Protein AF-A0A425C3I4-F1 (afdb_monomer_lite)

pLDDT: mean 79.99, std 26.49, range [21.84, 98.81]

Secondary structure (DSSP, 8-state):
-PPP----------------------PPBPSSEE--STT--TTTGGGTSB-HHHHEETTEE--GGGTEEEETT-SSS-BTTB--EEEEEE-SS--BTT-TTEEEEEEEEEEE--TTSEEEEEEEEE-SS--SS-SEEEEEEETT-SEEEEEE-SSSS-EEEEEETT----SEEEE--TT--EEEEEEEETEEEEEEEEETTPPPEEEEEEEE-SPPPSEEEEEEEEEEE-TTS------TT--EEEEEEEEEEESS--TTTT-SSPPP-----------------------------------------------------------PPPP------------PPPP-------PPP-TTPPPBPSSEE--STT--TTTGGGTSB-HHHHSBSSGGG-SGGGTEEEETT-SSS-BTTB--EEEEEE-TT--BTT-TTEEEEEEEEEEE--TTS-EEEEEEEE-SSPPSS-SEEEEEEETT-SEEEEEETTSSS-EEEEEETT-SS-SEEEE--TT--EEEEEEEEE-SSSSEEEEEEEEEETTPPPEEEEEEEEEEE--SEEEEEEEEEEE-TTSPPP---SSPEEEEEEEEEEESS-----

Radius 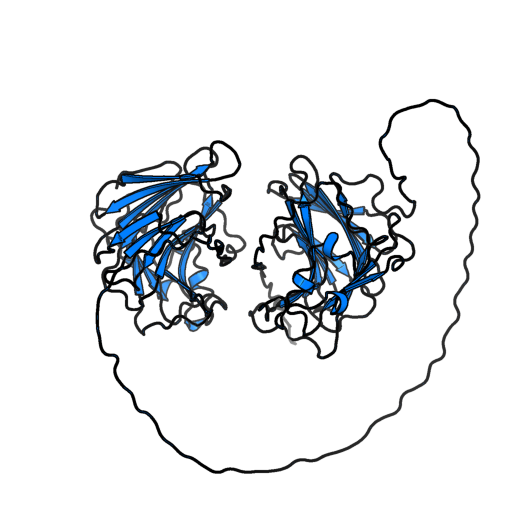of gyration: 30.08 Å; chains: 1; bounding box: 98×88×91 Å

Foldseek 3Di:
DDDDDDDDPPDWDLDADLDDDDPPPPDAAEPFFDPFLQPPALVCLVVRWDQLLQAQFQVGGDRNVVFWGKDNQCDPPAWLNGRIKIKGKWFLRSHHHPQLQKIDGKTKHKHFWLLPFKKKWKKKKAFADQDQFQAKKWFKAWSQRQKTWIWHSVDPQIKIFIDGDSTPDTQDIDGHDHPKMKIWMWIDGAQWIWIWIDIHQDFTDTDDIDTDNDGTDRMTTIIGHIMGGDPQSHRDDGDPPDMGMMMMGDTTIHSHDDPRGRDSDHDDPDDDDDDDDDDDDDDDDDDDDDDDDDDDDDDDDDDDDDDDDDDDYDDDDDDDDDDDDDDDDDDDDDDDDDDPPDPPDDDQPQDSPDPPPPVPADAAEPWAFLFLVPDAQVCSVVRFDQLLQQQFCDNVRHGSVNFWGKAAQCDPPADLNHRIKIKGKWFQRSHGRNLLQKTDGKTKHKHFADQPAWFKWKKKKAAADQDQAQAWWFFKAWSLQQKTWIWRSVDVQIKTFIDGQSDPDGPDIDRHDHPKIKIWMWIWYADPDDQWIKIWIWIDIDQDFTHTDDIDTHPRGDDRITIIIGHTMDGDPVSHGRDGDPDIGMMMMRSTTTHRHDDRHD

Sequence (602 aa):
MVRFVQSIFVSSVALLASFLLFNVNAADEPLPWNGLFEDLKMTTIKKKYLTHILTDRNVGKVDPDQWLTITPNGRSPAYNGDTGVATLAVDSEAIFHEQNNFRRSELVQNVAGNTKGTTFFRVSLMKEVAFANLKPWQAIFSESHLYELRIDASVDPVMLIWYTGGGTETRWSTEFKIKTWYNFGIAVSSGNIDLYFSEGDDVLALAKTQSYSGDVPTNYEFHFGLLTLSDDGSPVKMVEGKQDVLSFNGVSVEDKIPTDIGSSTPSSKESTTPANTSTSTTPAAASKTADVTPTETPSVTATDTPTTNSSPTTSNVIADDDKPAATTLGSDASKTKNCKIRILGMVALASAYLAAPAAGAENQPLPWSGRGNGLTPGNIEATYLTHIMTMRNNSAYNGVKNYVDIKQLGRSPAYNGDTDVINIAVDANAIFKAQTDFRRTELVQNVETNTEGSTFFRASIMKEDAFYNNYEWQCMLTESHNFEIRVNATASPPIIMYLNNGTWDAKWNTTFELDTWYNFGIDITKAAKGESSVITLYTSTGDDDLKLIRKDNVVSKFASMEEFHIGLLTLSNDKSQPKMAKQKDIISFNGVSVEKKVITSA

Organism: NCBI:txid542832

Structure (mmCIF, N/CA/C/O backbone):
data_AF-A0A425C3I4-F1
#
_entry.id   AF-A0A425C3I4-F1
#
loop_
_atom_site.group_PDB
_atom_site.id
_atom_site.type_symbol
_atom_site.label_atom_id
_atom_site.label_alt_id
_atom_site.label_comp_id
_atom_site.label_asym_id
_atom_site.label_entity_id
_atom_site.label_seq_id
_atom_site.pdbx_PDB_ins_code
_atom_site.Cartn_x
_atom_site.Cartn_y
_atom_site.Cartn_z
_atom_site.occupancy
_atom_site.B_iso_or_equiv
_atom_site.auth_seq_id
_atom_site.auth_comp_id
_atom_site.auth_asym_id
_atom_site.auth_atom_id
_atom_site.pdbx_PDB_model_num
ATOM 1 N N . MET A 1 1 ? 20.604 -45.895 -7.637 1.00 34.28 1 MET A N 1
ATOM 2 C CA . MET A 1 1 ? 19.371 -45.552 -8.377 1.00 34.28 1 MET A CA 1
ATOM 3 C C . MET A 1 1 ? 18.769 -44.343 -7.674 1.00 34.28 1 MET A C 1
ATOM 5 O O . MET A 1 1 ? 18.321 -44.485 -6.544 1.00 34.28 1 MET A O 1
ATOM 9 N N . VAL A 1 2 ? 18.940 -43.144 -8.233 1.00 26.91 2 VAL A N 1
ATOM 10 C CA . VAL A 1 2 ? 18.713 -41.875 -7.514 1.00 26.91 2 VAL A CA 1
ATOM 11 C C . VAL A 1 2 ? 17.254 -41.442 -7.658 1.00 26.91 2 VAL A C 1
ATOM 13 O O . VAL A 1 2 ? 16.743 -41.391 -8.772 1.00 26.91 2 VAL A O 1
ATOM 16 N N . ARG A 1 3 ? 16.594 -41.118 -6.540 1.00 22.83 3 ARG A N 1
ATOM 17 C CA . ARG A 1 3 ? 15.316 -40.394 -6.535 1.00 22.83 3 ARG A CA 1
ATOM 18 C C . ARG A 1 3 ? 15.613 -38.897 -6.497 1.00 22.83 3 ARG A C 1
ATOM 20 O O . ARG A 1 3 ? 16.241 -38.443 -5.546 1.00 22.83 3 ARG A O 1
ATOM 27 N N . PHE A 1 4 ? 15.143 -38.149 -7.490 1.00 23.17 4 PHE A N 1
ATOM 28 C CA . PHE A 1 4 ? 15.042 -36.695 -7.380 1.00 23.17 4 PHE A CA 1
ATOM 29 C C . PHE A 1 4 ? 13.751 -36.338 -6.641 1.00 23.17 4 PHE A C 1
ATOM 31 O O . PHE A 1 4 ? 12.679 -36.830 -6.987 1.00 23.17 4 PHE A O 1
ATOM 38 N N . VAL A 1 5 ? 13.867 -35.487 -5.624 1.00 25.06 5 VAL A N 1
ATOM 39 C CA . VAL A 1 5 ? 12.736 -34.822 -4.972 1.00 25.06 5 VAL A CA 1
ATOM 40 C C . VAL A 1 5 ? 12.717 -33.396 -5.508 1.00 25.06 5 VAL A C 1
ATOM 42 O O . VAL A 1 5 ? 13.651 -32.639 -5.254 1.00 25.06 5 VAL A O 1
ATOM 45 N N . GLN A 1 6 ? 11.689 -33.030 -6.276 1.00 24.92 6 GLN A N 1
ATOM 46 C CA . GLN A 1 6 ? 11.471 -31.633 -6.648 1.00 24.92 6 GLN A CA 1
ATOM 47 C C . GLN A 1 6 ? 10.890 -30.889 -5.445 1.00 24.92 6 GLN A C 1
ATOM 49 O O . GLN A 1 6 ? 9.769 -31.156 -5.019 1.00 24.92 6 GLN A O 1
ATOM 54 N N . SER A 1 7 ? 11.672 -29.960 -4.896 1.00 22.72 7 SER A N 1
ATOM 55 C CA . SER A 1 7 ? 11.199 -29.010 -3.892 1.00 22.72 7 SER A CA 1
ATOM 56 C C . SER A 1 7 ? 10.519 -27.847 -4.608 1.00 22.72 7 SER A C 1
ATOM 58 O O . SER A 1 7 ? 11.196 -27.031 -5.231 1.00 22.72 7 SER A O 1
ATOM 60 N N . ILE A 1 8 ? 9.191 -27.773 -4.534 1.00 23.30 8 ILE A N 1
ATOM 61 C CA . ILE A 1 8 ? 8.432 -26.626 -5.038 1.00 23.30 8 ILE A CA 1
ATOM 62 C C . ILE A 1 8 ? 8.523 -25.515 -3.989 1.00 23.30 8 ILE A C 1
ATOM 64 O O . ILE A 1 8 ? 7.864 -25.573 -2.953 1.00 23.30 8 ILE A O 1
ATOM 68 N N . PHE A 1 9 ? 9.359 -24.509 -4.249 1.00 22.19 9 PHE A N 1
ATOM 69 C CA . PHE A 1 9 ? 9.340 -23.261 -3.489 1.00 22.19 9 PHE A CA 1
ATOM 70 C C . PHE A 1 9 ? 8.138 -22.427 -3.940 1.00 22.19 9 PHE A C 1
ATOM 72 O O . PHE A 1 9 ? 8.173 -21.794 -4.992 1.00 22.19 9 PHE A O 1
ATOM 79 N N . VAL A 1 10 ? 7.072 -22.430 -3.140 1.00 22.33 10 VAL A N 1
ATOM 80 C CA . VAL A 1 10 ? 5.959 -21.488 -3.302 1.00 22.33 10 VAL A CA 1
ATOM 81 C C . VAL A 1 10 ? 6.411 -20.143 -2.735 1.00 22.33 10 VAL A C 1
ATOM 83 O O . VAL A 1 10 ? 6.509 -19.981 -1.521 1.00 22.33 10 VAL A O 1
ATOM 86 N N . SER A 1 11 ? 6.744 -19.196 -3.615 1.00 24.75 11 SER A N 1
ATOM 87 C CA . SER A 1 11 ? 7.108 -17.833 -3.218 1.00 24.75 11 SER A CA 1
ATOM 88 C C . SER A 1 11 ? 5.843 -16.988 -3.058 1.00 24.75 11 SER A C 1
ATOM 90 O O . SER A 1 11 ? 5.191 -16.643 -4.043 1.00 24.75 11 SER A O 1
ATOM 92 N N . SER A 1 12 ? 5.476 -16.674 -1.816 1.00 21.84 12 SER A N 1
ATOM 93 C CA . SER A 1 12 ? 4.320 -15.826 -1.498 1.00 21.84 12 SER A CA 1
ATOM 94 C C . SER A 1 12 ? 4.646 -14.347 -1.735 1.00 21.84 12 SER A C 1
ATOM 96 O O . SER A 1 12 ? 5.035 -13.630 -0.813 1.00 21.84 12 SER A O 1
ATOM 98 N N . VAL A 1 13 ? 4.501 -13.886 -2.978 1.00 26.67 13 VAL A N 1
ATOM 99 C CA . VAL A 1 13 ? 4.732 -12.485 -3.361 1.00 26.67 13 VAL A CA 1
ATOM 100 C C . VAL A 1 13 ? 3.479 -11.649 -3.078 1.00 26.67 13 VAL A C 1
ATOM 102 O O . VAL A 1 13 ? 2.602 -11.525 -3.920 1.00 26.67 13 VAL A O 1
ATOM 105 N N . ALA A 1 14 ? 3.382 -11.028 -1.903 1.00 24.41 14 ALA A N 1
ATOM 106 C CA . ALA A 1 14 ? 2.414 -9.946 -1.701 1.00 24.41 14 ALA A CA 1
ATOM 107 C C . ALA A 1 14 ? 2.943 -8.679 -2.393 1.00 24.41 14 ALA A C 1
ATOM 109 O O . ALA A 1 14 ? 3.949 -8.111 -1.959 1.00 24.41 14 ALA A O 1
ATOM 110 N N . LEU A 1 15 ? 2.304 -8.275 -3.494 1.00 28.14 15 LEU A N 1
ATOM 111 C CA . LEU A 1 15 ? 2.753 -7.157 -4.318 1.00 28.14 15 LEU A CA 1
ATOM 112 C C . LEU A 1 15 ? 2.078 -5.858 -3.858 1.00 28.14 15 LEU A C 1
ATOM 114 O O . LEU A 1 15 ? 0.881 -5.685 -4.059 1.00 28.14 15 LEU A O 1
ATOM 118 N N . LEU A 1 16 ? 2.848 -4.943 -3.269 1.00 26.14 16 LEU A N 1
ATOM 119 C CA . LEU A 1 16 ? 2.406 -3.572 -3.010 1.00 26.14 16 LEU A CA 1
ATOM 120 C C . LEU A 1 16 ? 3.195 -2.623 -3.913 1.00 26.14 16 LEU A C 1
ATOM 122 O O . LEU A 1 16 ? 4.401 -2.444 -3.733 1.00 26.14 16 LEU A O 1
ATOM 126 N N . ALA A 1 17 ? 2.517 -2.022 -4.885 1.00 27.27 17 ALA A N 1
ATOM 127 C CA . ALA A 1 17 ? 3.071 -0.923 -5.655 1.00 27.27 17 ALA A CA 1
ATOM 128 C C . ALA A 1 17 ? 2.781 0.394 -4.918 1.00 27.27 17 ALA A C 1
ATOM 130 O O . ALA A 1 17 ? 1.641 0.830 -4.838 1.00 27.27 17 ALA A O 1
ATOM 131 N N . SER A 1 18 ? 3.810 1.043 -4.366 1.00 25.92 18 SER A N 1
ATOM 132 C CA . SER A 1 18 ? 3.662 2.398 -3.817 1.00 25.92 18 SER A CA 1
ATOM 133 C C . SER A 1 18 ? 3.653 3.421 -4.955 1.00 25.92 18 SER A C 1
ATOM 135 O O . SER A 1 18 ? 4.717 3.825 -5.441 1.00 25.92 18 SER A O 1
ATOM 137 N N . PHE A 1 19 ? 2.470 3.859 -5.387 1.00 31.73 19 PHE A N 1
ATOM 138 C CA . PHE A 1 19 ? 2.345 4.971 -6.326 1.00 31.73 19 PHE A CA 1
ATOM 139 C C . PHE A 1 19 ? 2.402 6.333 -5.631 1.00 31.73 19 PHE A C 1
ATOM 141 O O . PHE A 1 19 ? 1.938 6.538 -4.509 1.00 31.73 19 PHE A O 1
ATOM 148 N N . LEU A 1 20 ? 2.964 7.303 -6.351 1.00 28.41 20 LEU A N 1
ATOM 149 C CA . LEU A 1 20 ? 2.879 8.716 -6.008 1.00 28.41 20 LEU A CA 1
ATOM 150 C C . LEU A 1 20 ? 1.551 9.267 -6.533 1.00 28.41 20 LEU A C 1
ATOM 152 O O . LEU A 1 20 ? 1.443 9.582 -7.717 1.00 28.41 20 LEU A O 1
ATOM 156 N N . LEU A 1 21 ? 0.568 9.424 -5.644 1.00 26.39 21 LEU A N 1
ATOM 157 C CA . LEU A 1 21 ? -0.690 10.117 -5.938 1.00 26.39 21 LEU A CA 1
ATOM 158 C C . LEU A 1 21 ? -0.425 11.579 -6.333 1.00 26.39 21 LEU A C 1
ATOM 160 O O . LEU A 1 21 ? -0.336 12.474 -5.484 1.00 26.39 21 LEU A O 1
ATOM 164 N N . PHE A 1 22 ? -0.348 11.853 -7.635 1.00 31.42 22 PHE A N 1
ATOM 165 C CA . PHE A 1 22 ? -0.414 13.221 -8.126 1.00 31.42 22 PHE A CA 1
ATOM 166 C C . PHE A 1 22 ? -1.859 13.703 -8.131 1.00 31.42 22 PHE A C 1
ATOM 168 O O . PHE A 1 22 ? -2.688 13.245 -8.910 1.00 31.42 22 PHE A O 1
ATOM 175 N N . ASN A 1 23 ? -2.128 14.720 -7.310 1.00 28.11 23 ASN A N 1
ATOM 176 C CA . ASN A 1 23 ? -3.337 15.532 -7.391 1.00 28.11 23 ASN A CA 1
ATOM 177 C C . ASN A 1 23 ? -3.359 16.345 -8.701 1.00 28.11 23 ASN A C 1
ATOM 179 O O . ASN A 1 23 ? -3.173 17.564 -8.710 1.00 28.11 23 ASN A O 1
ATOM 183 N N . VAL A 1 24 ? -3.651 15.682 -9.817 1.00 29.09 24 VAL A N 1
ATOM 184 C CA . VAL A 1 24 ? -4.487 16.288 -10.848 1.00 29.09 24 VAL A CA 1
ATOM 185 C C . VAL A 1 24 ? -5.910 15.896 -10.479 1.00 29.09 24 VAL A C 1
ATOM 187 O O . VAL A 1 24 ? -6.286 14.743 -10.647 1.00 29.09 24 VAL A O 1
ATOM 190 N N . ASN A 1 25 ? -6.703 16.846 -9.974 1.00 33.44 25 ASN A N 1
ATOM 191 C CA . ASN A 1 25 ? -8.149 16.668 -9.790 1.00 33.44 25 ASN A CA 1
ATOM 192 C C . ASN A 1 25 ? -8.853 16.633 -11.163 1.00 33.44 25 ASN A C 1
ATOM 194 O O . ASN A 1 25 ? -9.647 17.513 -11.499 1.00 33.44 25 ASN A O 1
ATOM 198 N N . ALA A 1 26 ? -8.530 15.628 -11.976 1.00 45.97 26 ALA A N 1
ATOM 199 C CA . ALA A 1 26 ? -9.469 15.096 -12.941 1.00 45.97 26 ALA A CA 1
ATOM 200 C C . ALA A 1 26 ? -10.538 14.381 -12.112 1.00 45.97 26 ALA A C 1
ATOM 202 O O . ALA A 1 26 ? -10.224 13.447 -11.377 1.00 45.97 26 ALA A O 1
ATOM 203 N N . ALA A 1 27 ? -11.773 14.878 -12.160 1.00 66.94 27 ALA A N 1
ATOM 204 C CA . ALA A 1 27 ? -12.888 14.166 -11.553 1.00 66.94 27 ALA A CA 1
ATOM 205 C C . ALA A 1 27 ? -13.016 12.787 -12.216 1.00 66.94 27 ALA A C 1
ATOM 207 O O . ALA A 1 27 ? -12.796 12.677 -13.424 1.00 66.94 27 ALA A O 1
ATOM 208 N N . ASP A 1 28 ? -13.375 11.772 -11.430 1.00 83.38 28 ASP A N 1
ATOM 209 C CA . ASP A 1 28 ? -13.596 10.417 -11.934 1.00 83.38 28 ASP A CA 1
ATOM 210 C C . ASP A 1 28 ? -14.578 10.456 -13.114 1.00 83.38 28 ASP A C 1
ATOM 212 O O . ASP A 1 28 ? -15.665 11.037 -13.014 1.00 83.38 28 ASP A O 1
ATOM 216 N N . GLU A 1 29 ? -14.195 9.861 -14.244 1.00 90.81 29 GLU A N 1
ATOM 217 C CA . GLU A 1 29 ? -15.056 9.838 -15.423 1.00 90.81 29 GLU A CA 1
ATOM 218 C C . GLU A 1 29 ? -16.333 9.035 -15.112 1.00 90.81 29 GLU A C 1
ATOM 220 O O . GLU A 1 29 ? -16.247 7.920 -14.582 1.00 90.81 29 GLU A O 1
ATOM 225 N N . PRO A 1 30 ? -17.528 9.574 -15.409 1.00 94.12 30 PRO A N 1
ATOM 226 C CA . PRO A 1 30 ? -18.781 8.916 -15.075 1.00 94.12 30 PRO A CA 1
ATOM 227 C C . PRO A 1 30 ? -18.984 7.652 -15.914 1.00 94.12 30 PRO A C 1
ATOM 229 O O . PRO A 1 30 ? -18.572 7.582 -17.072 1.00 94.12 30 PRO A O 1
ATOM 232 N N . LEU A 1 31 ? -19.694 6.674 -15.350 1.00 94.38 31 LEU A N 1
ATOM 233 C CA . LEU A 1 31 ? -20.139 5.506 -16.105 1.00 94.38 31 LEU A CA 1
ATOM 234 C C . LEU A 1 31 ? -21.382 5.845 -16.957 1.00 94.38 31 LEU A C 1
ATOM 236 O O . LEU A 1 31 ? -22.265 6.560 -16.472 1.00 94.38 31 LEU A O 1
ATOM 240 N N . PRO A 1 32 ? -21.494 5.308 -18.187 1.00 96.31 32 PRO A N 1
ATOM 241 C CA . PRO A 1 32 ? -20.480 4.519 -18.886 1.00 96.31 32 PRO A CA 1
ATOM 242 C C . PRO A 1 32 ? -19.359 5.398 -19.466 1.00 96.31 32 PRO A C 1
ATOM 244 O O . PRO A 1 32 ? -19.616 6.435 -20.083 1.00 96.31 32 PRO A O 1
ATOM 247 N N . TRP A 1 33 ? -18.111 4.950 -19.324 1.00 96.38 33 TRP A N 1
ATOM 248 C CA . TRP A 1 33 ? -16.943 5.597 -19.916 1.00 96.38 33 TRP A CA 1
ATOM 249 C C . TRP A 1 33 ? -16.435 4.795 -21.121 1.00 96.38 33 TRP A C 1
ATOM 251 O O . TRP A 1 33 ? -15.993 3.651 -21.020 1.00 96.38 33 TRP A O 1
ATOM 261 N N . ASN A 1 34 ? -16.470 5.438 -22.285 1.00 95.31 34 ASN A N 1
ATOM 262 C CA . ASN A 1 34 ? -15.938 4.917 -23.541 1.00 95.31 34 ASN A CA 1
ATOM 263 C C . ASN A 1 34 ? -14.456 5.307 -23.677 1.00 95.31 34 ASN A C 1
ATOM 265 O O . ASN A 1 34 ? -14.165 6.500 -23.735 1.00 95.31 34 ASN A O 1
ATOM 269 N N . GLY A 1 35 ? -13.547 4.333 -23.762 1.00 95.31 35 GLY A N 1
ATOM 270 C CA . GLY A 1 35 ? -12.111 4.508 -24.019 1.00 95.31 35 GLY A CA 1
ATOM 271 C C . GLY A 1 35 ? -11.656 3.949 -25.376 1.00 95.31 35 GLY A C 1
ATOM 272 O O . GLY A 1 35 ? -10.521 3.506 -25.511 1.00 95.31 35 GLY A O 1
ATOM 273 N N . LEU A 1 36 ? -12.533 3.903 -26.379 1.00 95.62 36 LEU A N 1
ATOM 274 C CA . LEU A 1 36 ? -12.191 3.351 -27.693 1.00 95.62 36 LEU A CA 1
ATOM 275 C C . LEU A 1 36 ? -11.217 4.274 -28.447 1.00 95.62 36 LEU A C 1
ATOM 277 O O . LEU A 1 36 ? -11.235 5.499 -28.285 1.00 95.62 36 LEU A O 1
ATOM 281 N N . PHE A 1 37 ? -10.369 3.691 -29.299 1.00 95.88 37 PHE A N 1
ATOM 282 C CA . PHE A 1 37 ? -9.289 4.427 -29.973 1.00 95.88 37 PHE A CA 1
ATOM 283 C C . PHE A 1 37 ? -9.643 4.928 -31.387 1.00 95.88 37 PHE A C 1
ATOM 285 O O . PHE A 1 37 ? -8.806 5.584 -32.006 1.00 95.88 37 PHE A O 1
ATOM 292 N N . GLU A 1 38 ? -10.858 4.664 -31.888 1.00 89.88 38 GLU A N 1
ATOM 293 C CA . GLU A 1 38 ? -11.326 5.008 -33.249 1.00 89.88 38 GLU A CA 1
ATOM 294 C C . GLU A 1 38 ? -11.059 6.477 -33.642 1.00 89.88 38 GLU A C 1
ATOM 296 O O . GLU A 1 38 ? -10.475 6.758 -34.686 1.00 89.88 38 GLU A O 1
ATOM 301 N N . ASP A 1 39 ? -11.439 7.427 -32.783 1.00 89.25 39 ASP A N 1
ATOM 302 C CA . ASP A 1 39 ? -11.307 8.871 -33.042 1.00 89.25 39 ASP A CA 1
ATOM 303 C C . ASP A 1 39 ? -10.045 9.498 -32.408 1.00 89.25 39 ASP A C 1
ATOM 305 O O . ASP A 1 39 ? -9.818 10.715 -32.488 1.00 89.25 39 ASP A O 1
ATOM 309 N N . LEU A 1 40 ? -9.205 8.692 -31.752 1.00 92.94 40 LEU A N 1
ATOM 310 C CA . LEU A 1 40 ? -8.049 9.178 -31.001 1.00 92.94 40 LEU A CA 1
ATOM 311 C C . LEU A 1 40 ? -6.796 9.325 -31.874 1.00 92.94 40 LEU A C 1
ATOM 313 O O . LEU A 1 40 ? -6.573 8.634 -32.865 1.00 92.94 40 LEU A O 1
ATOM 317 N N . LYS A 1 41 ? -5.956 10.290 -31.493 1.00 93.25 41 LYS A N 1
ATOM 318 C CA . LYS A 1 41 ? -4.681 10.628 -32.136 1.00 93.25 41 LYS A CA 1
ATOM 319 C C . LYS A 1 41 ? -3.660 10.935 -31.047 1.00 93.25 41 LYS A C 1
ATOM 321 O O . LYS A 1 41 ? -4.035 11.351 -29.951 1.00 93.25 41 LYS A O 1
ATOM 326 N N . MET A 1 42 ? -2.367 10.862 -31.362 1.00 92.88 42 MET A N 1
ATOM 327 C CA . MET A 1 42 ? -1.308 11.257 -30.416 1.00 92.88 42 MET A CA 1
ATOM 328 C C . MET A 1 42 ? -1.472 12.696 -29.889 1.00 92.88 42 MET A C 1
ATOM 330 O O . MET A 1 42 ? -1.139 12.984 -28.745 1.00 92.88 42 MET A O 1
ATOM 334 N N . THR A 1 43 ? -2.071 13.595 -30.677 1.00 90.81 43 THR A N 1
ATOM 335 C CA . THR A 1 43 ? -2.370 14.980 -30.270 1.00 90.81 43 THR A CA 1
ATOM 336 C C . THR A 1 43 ? -3.619 15.135 -29.393 1.00 90.81 43 THR A C 1
ATOM 338 O O . THR A 1 43 ? -3.825 16.204 -28.815 1.00 90.81 43 THR A O 1
ATOM 341 N N . THR A 1 44 ? -4.467 14.107 -29.277 1.00 92.62 44 THR A N 1
ATOM 342 C CA . THR A 1 44 ? -5.682 14.120 -28.442 1.00 92.62 44 THR A CA 1
ATOM 343 C C . THR A 1 44 ? -5.621 13.166 -27.252 1.00 92.62 44 THR A C 1
ATOM 345 O O . THR A 1 44 ? -6.396 13.358 -26.319 1.00 92.62 44 THR A O 1
ATOM 348 N N . ILE A 1 45 ? -4.676 12.218 -27.211 1.00 93.25 45 ILE A N 1
ATOM 349 C CA . ILE A 1 45 ? -4.587 11.203 -26.148 1.00 93.25 45 ILE A CA 1
ATOM 350 C C . ILE A 1 45 ? -4.508 11.803 -24.733 1.00 93.25 45 ILE A C 1
ATOM 352 O O . ILE A 1 45 ? -5.262 11.391 -23.858 1.00 93.25 45 ILE A O 1
ATOM 356 N N . LYS A 1 46 ? -3.710 12.866 -24.535 1.00 90.44 46 LYS A N 1
ATOM 357 C CA . LYS A 1 46 ? -3.555 13.583 -23.249 1.00 90.44 46 LYS A CA 1
ATOM 358 C C . LYS A 1 46 ? -4.842 14.282 -22.759 1.00 90.44 46 LYS A C 1
ATOM 360 O O . LYS A 1 46 ? -4.855 14.823 -21.661 1.00 90.44 46 LYS A O 1
ATOM 365 N N . LYS A 1 47 ? -5.907 14.323 -23.575 1.00 89.81 47 LYS A N 1
ATOM 366 C CA . LYS A 1 47 ? -7.247 14.811 -23.189 1.00 89.81 47 LYS A CA 1
ATOM 367 C C . LYS A 1 47 ? -8.195 13.693 -22.755 1.00 89.81 47 LYS A C 1
ATOM 369 O O . LYS A 1 47 ? -9.259 14.001 -22.235 1.00 89.81 47 LYS A O 1
ATOM 374 N N . LYS A 1 48 ? -7.856 12.437 -23.060 1.00 91.50 48 LYS A N 1
ATOM 375 C CA . LYS A 1 48 ? -8.716 11.265 -22.855 1.00 91.50 48 LYS A CA 1
ATOM 376 C C . LYS A 1 48 ? -8.147 10.261 -21.852 1.00 91.50 48 LYS A C 1
ATOM 378 O O . LYS A 1 48 ? -8.905 9.445 -21.351 1.00 91.50 48 LYS A O 1
ATOM 383 N N . TYR A 1 49 ? -6.846 10.340 -21.587 1.00 94.94 49 TYR A N 1
ATOM 384 C CA . TYR A 1 49 ? -6.120 9.498 -20.647 1.00 94.94 49 TYR A CA 1
ATOM 385 C C . TYR A 1 49 ? -5.114 10.313 -19.849 1.00 94.94 49 TYR A C 1
ATOM 387 O O . TYR A 1 49 ? -4.510 11.265 -20.357 1.00 94.94 49 TYR A O 1
ATOM 395 N N . LEU A 1 50 ? -4.851 9.853 -18.631 1.00 93.56 50 LEU A N 1
ATOM 396 C CA . LEU A 1 50 ? -3.681 10.239 -17.864 1.00 93.56 50 LEU A CA 1
ATOM 397 C C . LEU A 1 50 ? -2.457 9.539 -18.481 1.00 93.56 50 LEU A C 1
ATOM 399 O O . LEU A 1 50 ? -2.324 8.319 -18.437 1.00 93.56 50 LEU A O 1
ATOM 403 N N . THR A 1 51 ? -1.551 10.318 -19.077 1.00 94.56 51 THR A N 1
ATOM 404 C CA . THR A 1 51 ? -0.327 9.801 -19.725 1.00 94.56 51 THR A CA 1
ATOM 405 C C . THR A 1 51 ? 0.921 9.966 -18.859 1.00 94.56 51 THR A C 1
ATOM 407 O O . THR A 1 51 ? 2.031 9.926 -19.384 1.00 94.56 51 THR A O 1
ATOM 410 N N . HIS A 1 52 ? 0.770 10.231 -17.560 1.00 90.88 52 HIS A N 1
ATOM 411 C CA . HIS A 1 52 ? 1.875 10.659 -16.697 1.00 90.88 52 HIS A CA 1
ATOM 412 C C . HIS A 1 52 ? 2.998 9.606 -16.620 1.00 90.88 52 HIS A C 1
ATOM 414 O O . HIS A 1 52 ? 4.171 9.965 -16.685 1.00 90.88 52 HIS A O 1
ATOM 420 N N . ILE A 1 53 ? 2.650 8.314 -16.623 1.00 92.19 53 ILE A N 1
ATOM 421 C CA . ILE A 1 53 ? 3.603 7.190 -16.656 1.00 92.19 53 ILE A CA 1
ATOM 422 C C . ILE A 1 53 ? 4.456 7.203 -17.934 1.00 92.19 53 ILE A C 1
ATOM 424 O O . ILE A 1 53 ? 5.647 6.904 -17.884 1.00 92.19 53 ILE A O 1
ATOM 428 N N . LEU A 1 54 ? 3.867 7.593 -19.070 1.00 93.88 54 LEU A N 1
ATOM 429 C CA . LEU A 1 54 ? 4.555 7.701 -20.361 1.00 93.88 54 LEU A CA 1
ATOM 430 C C . LEU A 1 54 ? 5.428 8.957 -20.464 1.00 93.88 54 LEU A C 1
ATOM 432 O O . LEU A 1 54 ? 6.469 8.911 -21.118 1.00 93.88 54 LEU A O 1
ATOM 436 N N . THR A 1 55 ? 5.002 10.072 -19.859 1.00 92.38 55 THR A N 1
ATOM 437 C CA . THR A 1 55 ? 5.639 11.383 -20.060 1.00 92.38 55 THR A CA 1
ATOM 438 C C . THR A 1 55 ? 6.642 11.771 -18.985 1.00 92.38 55 THR A C 1
ATOM 440 O O . THR A 1 55 ? 7.577 12.501 -19.293 1.00 92.38 55 THR A O 1
ATOM 443 N N . ASP A 1 56 ? 6.478 11.331 -17.737 1.00 89.94 56 ASP A N 1
ATOM 444 C CA . ASP A 1 56 ? 7.249 11.847 -16.600 1.00 89.94 56 ASP A CA 1
ATOM 445 C C . ASP A 1 56 ? 8.352 10.853 -16.202 1.00 89.94 56 ASP A C 1
ATOM 447 O O . ASP A 1 56 ? 8.250 10.087 -15.243 1.00 89.94 56 ASP A O 1
ATOM 451 N N . ARG A 1 57 ? 9.423 10.835 -17.001 1.00 92.12 57 ARG A N 1
ATOM 452 C CA . ARG A 1 57 ? 10.504 9.846 -16.918 1.00 92.12 57 ARG A CA 1
ATOM 453 C C . ARG A 1 57 ? 11.643 10.283 -15.993 1.00 92.12 57 ARG A C 1
ATOM 455 O O . ARG A 1 57 ? 11.736 11.446 -15.599 1.00 92.12 57 ARG A O 1
ATOM 462 N N . ASN A 1 58 ? 12.548 9.357 -15.677 1.00 87.12 58 ASN A N 1
ATOM 463 C CA . ASN A 1 58 ? 13.765 9.628 -14.893 1.00 87.12 58 ASN A CA 1
ATOM 464 C C . ASN A 1 58 ? 14.674 10.711 -15.513 1.00 87.12 58 ASN A C 1
ATOM 466 O O . ASN A 1 58 ? 15.356 11.432 -14.790 1.00 87.12 58 ASN A O 1
ATOM 470 N N . VAL A 1 59 ? 14.663 10.844 -16.842 1.00 86.44 59 VAL A N 1
ATOM 471 C CA . VAL A 1 59 ? 15.391 11.872 -17.609 1.00 86.44 59 VAL A CA 1
ATOM 472 C C . VAL A 1 59 ? 14.636 13.207 -17.731 1.00 86.44 59 VAL A C 1
ATOM 474 O O . VAL A 1 59 ? 15.131 14.140 -18.361 1.00 86.44 59 VAL A O 1
ATOM 477 N N . GLY A 1 60 ? 13.451 13.324 -17.124 1.00 86.69 60 GLY A N 1
ATOM 478 C CA . GLY A 1 60 ? 12.573 14.490 -17.214 1.00 86.69 60 GLY A CA 1
ATOM 479 C C . GLY A 1 60 ? 11.315 14.229 -18.044 1.00 86.69 60 GLY A C 1
ATOM 480 O O . GLY A 1 60 ? 10.920 13.085 -18.271 1.00 86.69 60 GLY A O 1
ATOM 481 N N . LYS A 1 61 ? 10.649 15.308 -18.475 1.00 90.81 61 LYS A N 1
ATOM 482 C CA . LYS A 1 61 ? 9.425 15.206 -19.279 1.00 90.81 61 LYS A CA 1
ATOM 483 C C . LYS A 1 61 ? 9.745 14.932 -20.748 1.00 90.81 61 LYS A C 1
ATOM 485 O O . LYS A 1 61 ? 10.509 15.678 -21.355 1.00 90.81 61 LYS A O 1
ATOM 490 N N . VAL A 1 62 ? 9.098 13.917 -21.307 1.00 92.19 62 VAL A N 1
ATOM 491 C CA . VAL A 1 62 ? 9.180 13.510 -22.718 1.00 92.19 62 VAL A CA 1
ATOM 492 C C . VAL A 1 62 ? 7.776 13.366 -23.313 1.00 92.19 62 VAL A C 1
ATOM 494 O O . VAL A 1 62 ? 6.774 13.389 -22.587 1.00 92.19 62 VAL A O 1
ATOM 497 N N . ASP A 1 63 ? 7.679 13.252 -24.636 1.00 92.31 63 ASP A N 1
ATOM 498 C CA . ASP A 1 63 ? 6.403 12.977 -25.294 1.00 92.31 63 ASP A CA 1
ATOM 499 C C . ASP A 1 63 ? 6.070 11.474 -25.290 1.00 92.31 63 ASP A C 1
ATOM 501 O O . ASP A 1 63 ? 6.962 10.625 -25.260 1.00 92.31 63 ASP A O 1
ATOM 505 N N . PRO A 1 64 ? 4.772 11.114 -25.249 1.00 93.00 64 PRO A N 1
ATOM 506 C CA . PRO A 1 64 ? 4.356 9.728 -25.074 1.00 93.00 64 PRO A CA 1
ATOM 507 C C . PRO A 1 64 ? 4.589 8.879 -26.329 1.00 93.00 64 PRO A C 1
ATOM 509 O O . PRO A 1 64 ? 4.540 7.659 -26.235 1.00 93.00 64 PRO A O 1
ATOM 512 N N . ASP A 1 65 ? 4.834 9.492 -27.490 1.00 94.75 65 ASP A N 1
ATOM 513 C CA . ASP A 1 65 ? 5.049 8.809 -28.771 1.00 94.75 65 ASP A CA 1
ATOM 514 C C . ASP A 1 65 ? 6.323 7.952 -28.818 1.00 94.75 65 ASP A C 1
ATOM 516 O O . ASP A 1 65 ? 6.385 7.016 -29.612 1.00 94.75 65 ASP A O 1
ATOM 520 N N . GLN A 1 66 ? 7.276 8.169 -27.904 1.00 92.69 66 GLN A N 1
ATOM 521 C CA . GLN A 1 66 ? 8.413 7.265 -27.689 1.00 92.69 66 GLN A CA 1
ATOM 522 C C . GLN A 1 66 ? 7.981 5.828 -27.313 1.00 92.69 66 GLN A C 1
ATOM 524 O O . GLN A 1 66 ? 8.690 4.875 -27.639 1.00 92.69 66 GLN A O 1
ATOM 529 N N . TRP A 1 67 ? 6.819 5.657 -26.664 1.00 97.12 67 TRP A N 1
ATOM 530 C CA . TRP A 1 67 ? 6.308 4.344 -26.231 1.00 97.12 67 TRP A CA 1
ATOM 531 C C . TRP A 1 67 ? 4.825 4.089 -26.519 1.00 97.12 67 TRP A C 1
ATOM 533 O O . TRP A 1 67 ? 4.325 3.029 -26.152 1.00 97.12 67 TRP A O 1
ATOM 543 N N . LEU A 1 68 ? 4.105 5.022 -27.139 1.00 98.31 68 LEU A N 1
ATOM 544 C CA . LEU A 1 68 ? 2.689 4.883 -27.465 1.00 98.31 68 LEU A CA 1
ATOM 545 C C . LEU A 1 68 ? 2.433 5.244 -28.927 1.00 98.31 68 LEU A C 1
ATOM 547 O O . LEU A 1 68 ? 2.761 6.335 -29.379 1.00 98.31 68 LEU A O 1
ATOM 551 N N . THR A 1 69 ? 1.748 4.364 -29.648 1.00 98.06 69 THR A N 1
ATOM 552 C CA . THR A 1 69 ? 1.189 4.648 -30.976 1.00 98.06 69 THR A CA 1
ATOM 553 C C . THR A 1 69 ? -0.317 4.403 -30.961 1.00 98.06 69 THR A C 1
ATOM 555 O O . THR A 1 69 ? -0.768 3.400 -30.415 1.00 98.06 69 THR A O 1
ATOM 558 N N . ILE A 1 70 ? -1.099 5.293 -31.579 1.00 97.62 70 ILE A N 1
ATOM 559 C CA . ILE A 1 70 ? -2.543 5.106 -31.789 1.00 97.62 70 ILE A CA 1
ATOM 560 C C . ILE A 1 70 ? -2.811 4.825 -33.268 1.00 97.62 70 ILE A C 1
ATOM 562 O O . ILE A 1 70 ? -2.446 5.624 -34.131 1.00 97.62 70 ILE A O 1
ATOM 566 N N . THR A 1 71 ? -3.488 3.711 -33.545 1.00 96.94 71 THR A N 1
ATOM 567 C CA . THR A 1 71 ? -3.847 3.241 -34.887 1.00 96.94 71 THR A CA 1
ATOM 568 C C . THR A 1 71 ? -5.368 3.030 -34.970 1.00 96.94 71 THR A C 1
ATOM 570 O O . THR A 1 71 ? -5.846 1.955 -34.611 1.00 96.94 71 THR A O 1
ATOM 573 N N . PRO A 1 72 ? -6.150 4.016 -35.456 1.00 91.3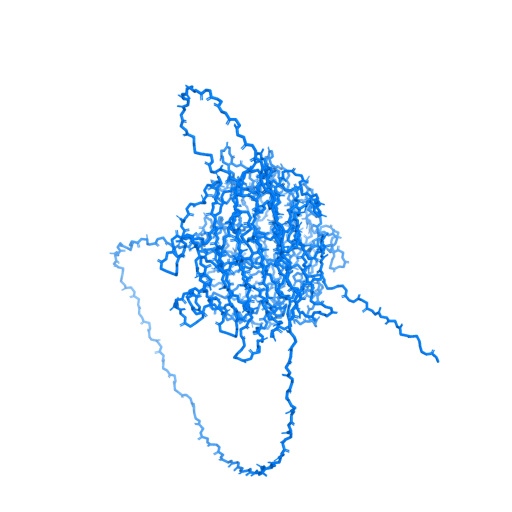1 72 PRO A N 1
ATOM 574 C CA . PRO A 1 72 ? -7.618 3.946 -35.556 1.00 91.31 72 PRO A CA 1
ATOM 575 C C . PRO A 1 72 ? -8.215 2.731 -36.285 1.00 91.31 72 PRO A C 1
ATOM 577 O O . PRO A 1 72 ? -9.344 2.342 -36.012 1.00 91.31 72 PRO A O 1
ATOM 580 N N . ASN A 1 73 ? -7.458 2.128 -37.206 1.00 92.69 73 ASN A N 1
ATOM 581 C CA . ASN A 1 73 ? -7.841 0.922 -37.950 1.00 92.69 73 ASN A CA 1
ATOM 582 C C . ASN A 1 73 ? -6.820 -0.212 -37.724 1.00 92.69 73 ASN A C 1
ATOM 584 O O . ASN A 1 73 ? -6.414 -0.888 -38.667 1.00 92.69 73 ASN A O 1
ATOM 588 N N . GLY A 1 74 ? -6.308 -0.338 -36.497 1.00 93.69 74 GLY A N 1
ATOM 589 C CA . GLY A 1 74 ? -5.238 -1.275 -36.146 1.00 93.69 74 GLY A CA 1
ATOM 590 C C . GLY A 1 74 ? -5.701 -2.713 -35.898 1.00 93.69 74 GLY A C 1
ATOM 591 O O . GLY A 1 74 ? -4.885 -3.627 -35.998 1.00 93.69 74 GLY A O 1
ATOM 592 N N . ARG A 1 75 ? -6.987 -2.930 -35.590 1.00 95.44 75 ARG A N 1
ATOM 593 C CA . ARG A 1 75 ? -7.583 -4.261 -35.417 1.00 95.44 75 ARG A CA 1
ATOM 594 C C . ARG A 1 75 ? -8.507 -4.586 -36.591 1.00 95.44 75 ARG A C 1
ATOM 596 O O . ARG A 1 75 ? -9.351 -3.777 -36.968 1.00 95.44 75 ARG A O 1
ATOM 603 N N . SER A 1 76 ? -8.337 -5.781 -37.154 1.00 91.62 76 SER A N 1
ATOM 604 C CA . SER A 1 76 ? -9.220 -6.358 -38.166 1.00 91.62 76 SER A CA 1
ATOM 605 C C . SER A 1 76 ? -9.337 -7.874 -37.935 1.00 91.62 76 SER A C 1
ATOM 607 O O . SER A 1 76 ? -8.289 -8.516 -37.818 1.00 91.62 76 SER A O 1
ATOM 609 N N . PRO A 1 77 ? -10.556 -8.446 -37.877 1.00 90.44 77 PRO A N 1
ATOM 610 C CA . PRO A 1 77 ? -11.841 -7.744 -37.932 1.00 90.44 77 PRO A CA 1
ATOM 611 C C . PRO A 1 77 ? -12.083 -6.882 -36.678 1.00 90.44 77 PRO A C 1
ATOM 613 O O . PRO A 1 77 ? -11.351 -6.959 -35.693 1.00 90.44 77 PRO A O 1
ATOM 616 N N . ALA A 1 78 ? -13.087 -6.009 -36.738 1.00 90.62 78 ALA A N 1
ATOM 617 C CA . ALA A 1 78 ? -13.459 -5.150 -35.616 1.00 90.62 78 ALA A CA 1
ATOM 618 C C . ALA A 1 78 ? -14.075 -5.971 -34.472 1.00 90.62 78 ALA A C 1
ATOM 620 O O . ALA A 1 78 ? -14.902 -6.850 -34.725 1.00 90.62 78 ALA A O 1
ATOM 621 N N . TYR A 1 79 ? -13.746 -5.645 -33.220 1.00 89.75 79 TYR A N 1
ATOM 622 C CA . TYR A 1 79 ? -14.294 -6.341 -32.053 1.00 89.75 79 TYR A CA 1
ATOM 623 C C . TYR A 1 79 ? -15.293 -5.461 -31.314 1.00 89.75 79 TYR A C 1
ATOM 625 O O . TYR A 1 79 ? -14.959 -4.354 -30.897 1.00 89.75 79 TYR A O 1
ATOM 633 N N . ASN A 1 80 ? -16.542 -5.921 -31.183 1.00 85.00 80 ASN A N 1
ATOM 634 C CA . ASN A 1 80 ? -17.650 -5.088 -30.697 1.00 85.00 80 ASN A CA 1
ATOM 635 C C . ASN A 1 80 ? -17.778 -3.758 -31.486 1.00 85.00 80 ASN A C 1
ATOM 637 O O . ASN A 1 80 ? -18.143 -2.720 -30.937 1.00 85.00 80 ASN A O 1
ATOM 641 N N . GLY A 1 81 ? -17.431 -3.782 -32.777 1.00 87.19 81 GLY A N 1
ATOM 642 C CA . GLY A 1 81 ? -17.366 -2.608 -33.651 1.00 87.19 81 GLY A CA 1
ATOM 643 C C . GLY A 1 81 ? -16.044 -1.826 -33.633 1.00 87.19 81 GLY A C 1
ATOM 644 O O . GLY A 1 81 ? -15.783 -1.149 -34.619 1.00 87.19 81 GLY A O 1
ATOM 645 N N . ASP A 1 82 ? -15.191 -1.971 -32.609 1.00 91.81 82 ASP A N 1
ATOM 646 C CA . ASP A 1 82 ? -13.957 -1.181 -32.461 1.00 91.81 82 ASP A CA 1
ATOM 647 C C . ASP A 1 82 ? -12.793 -1.726 -33.308 1.00 91.81 82 ASP A C 1
ATOM 649 O O . ASP A 1 82 ? -12.358 -2.874 -33.146 1.00 91.81 82 ASP A O 1
ATOM 653 N N . THR A 1 83 ? -12.247 -0.871 -34.175 1.00 95.25 83 THR A N 1
ATOM 654 C CA . THR A 1 83 ? -11.020 -1.111 -34.960 1.00 95.25 83 THR A CA 1
ATOM 655 C C . THR A 1 83 ? -9.786 -0.407 -34.394 1.00 95.25 83 THR A C 1
ATOM 657 O O . THR A 1 83 ? -8.667 -0.644 -34.862 1.00 95.25 83 THR A O 1
ATOM 660 N N . GLY A 1 84 ? -9.962 0.479 -33.414 1.00 97.62 84 GLY A N 1
ATOM 661 C CA . GLY A 1 84 ? -8.909 1.306 -32.848 1.00 97.62 84 GLY A CA 1
ATOM 662 C C . GLY A 1 84 ? -7.949 0.507 -31.972 1.00 97.62 84 GLY A C 1
ATOM 663 O O . GLY A 1 84 ? -8.361 -0.314 -31.155 1.00 97.62 84 GLY A O 1
ATOM 664 N N . VAL A 1 85 ? -6.649 0.771 -32.118 1.00 98.44 85 VAL A N 1
ATOM 665 C CA . VAL A 1 85 ? -5.594 0.139 -31.317 1.00 98.44 85 VAL A CA 1
ATOM 666 C C . VAL A 1 85 ? -4.677 1.180 -30.688 1.00 98.44 85 VAL A C 1
ATOM 668 O O . VAL A 1 85 ? -4.169 2.060 -31.384 1.00 98.44 85 VAL A O 1
ATOM 671 N N . ALA A 1 86 ? -4.401 1.028 -29.394 1.00 98.50 86 ALA A N 1
ATOM 672 C CA . ALA A 1 86 ? -3.259 1.642 -28.726 1.00 98.50 86 ALA A CA 1
ATOM 673 C C . ALA A 1 86 ? -2.137 0.614 -28.567 1.00 98.50 86 ALA A C 1
ATOM 675 O O . ALA A 1 86 ? -2.333 -0.437 -27.966 1.00 98.50 86 ALA A O 1
ATOM 676 N N . THR A 1 87 ? -0.953 0.912 -29.087 1.00 98.44 87 THR A N 1
ATOM 677 C CA . THR A 1 87 ? 0.228 0.050 -28.987 1.00 98.44 87 THR A CA 1
ATOM 678 C C . THR A 1 87 ? 1.217 0.677 -28.014 1.00 98.44 87 THR A C 1
ATOM 680 O O . THR A 1 87 ? 1.692 1.784 -28.260 1.00 98.44 87 THR A O 1
ATOM 683 N N . LEU A 1 88 ? 1.501 -0.023 -26.914 1.00 98.62 88 LEU A N 1
ATOM 684 C CA . LEU A 1 88 ? 2.350 0.411 -25.803 1.00 98.62 88 LEU A CA 1
ATOM 685 C C . LEU A 1 88 ? 3.655 -0.396 -25.768 1.00 98.62 88 LEU A C 1
ATOM 687 O O . LEU A 1 88 ? 3.628 -1.620 -25.898 1.00 98.62 88 LEU A O 1
ATOM 691 N N . ALA A 1 89 ? 4.785 0.285 -25.579 1.00 98.19 89 ALA A N 1
ATOM 692 C CA . ALA A 1 89 ? 6.127 -0.298 -25.562 1.00 98.19 89 ALA A CA 1
ATOM 693 C C . ALA A 1 89 ? 6.859 -0.072 -24.226 1.00 98.19 89 ALA A C 1
ATOM 695 O O . ALA A 1 89 ? 6.732 0.983 -23.606 1.00 98.19 89 ALA A O 1
ATOM 696 N N . VAL A 1 90 ? 7.677 -1.036 -23.799 1.00 98.12 90 VAL A N 1
ATOM 697 C CA . VAL A 1 90 ? 8.549 -0.938 -22.615 1.00 98.12 90 VAL A CA 1
ATOM 698 C C . VAL A 1 90 ? 9.943 -1.466 -22.941 1.00 98.12 90 VAL A C 1
ATOM 700 O O . VAL A 1 90 ? 10.095 -2.544 -23.508 1.00 98.12 90 VAL A O 1
ATOM 703 N N . ASP A 1 91 ? 10.969 -0.718 -22.547 1.00 96.94 91 ASP A N 1
ATOM 704 C CA . ASP A 1 91 ? 12.392 -1.022 -22.736 1.00 96.94 91 ASP A CA 1
ATOM 705 C C . ASP A 1 91 ? 13.200 -0.682 -21.468 1.00 96.94 91 ASP A C 1
ATOM 707 O O . ASP A 1 91 ? 12.653 -0.506 -20.378 1.00 96.94 91 ASP A O 1
ATOM 711 N N . SER A 1 92 ? 14.526 -0.611 -21.598 1.00 95.94 92 SER A N 1
ATOM 712 C CA . SER A 1 92 ? 15.453 -0.191 -20.545 1.00 95.94 92 SER A CA 1
ATOM 713 C C . SER A 1 92 ? 15.269 1.253 -20.062 1.00 95.94 92 SER A C 1
ATOM 715 O O . SER A 1 92 ? 15.678 1.531 -18.933 1.00 95.94 92 SER A O 1
ATOM 717 N N . GLU A 1 93 ? 14.680 2.142 -20.867 1.00 94.94 93 GLU A N 1
ATOM 718 C CA . GLU A 1 93 ? 14.539 3.584 -20.601 1.00 94.94 93 GLU A CA 1
ATOM 719 C C . GLU A 1 93 ? 13.160 3.966 -20.045 1.00 94.94 93 GLU A C 1
ATOM 721 O O . GLU A 1 93 ? 13.003 5.054 -19.493 1.00 94.94 93 GLU A O 1
ATOM 726 N N . ALA A 1 94 ? 12.175 3.066 -20.131 1.00 95.81 94 ALA A N 1
ATOM 727 C CA . ALA A 1 94 ? 10.819 3.215 -19.597 1.00 95.81 94 ALA A CA 1
ATOM 728 C C . ALA A 1 94 ? 10.766 3.219 -18.046 1.00 95.81 94 ALA A C 1
ATOM 730 O O . ALA A 1 94 ? 10.151 2.357 -17.411 1.00 95.81 94 ALA A O 1
ATOM 731 N N . ILE A 1 95 ? 11.440 4.192 -17.428 1.00 93.62 95 ILE A N 1
ATOM 732 C CA . ILE A 1 95 ? 11.541 4.419 -15.983 1.00 93.62 95 ILE A CA 1
ATOM 733 C C . ILE A 1 95 ? 10.690 5.641 -15.637 1.00 93.62 95 ILE A C 1
ATOM 735 O O . ILE A 1 95 ? 11.003 6.764 -16.033 1.00 93.62 95 ILE A O 1
ATOM 739 N N . PHE A 1 96 ? 9.602 5.422 -14.902 1.00 88.12 96 PHE A N 1
ATOM 740 C CA . PHE A 1 96 ? 8.732 6.482 -14.389 1.00 88.12 96 PHE A CA 1
ATOM 741 C C . PHE A 1 96 ? 9.361 7.120 -13.138 1.00 88.12 96 PHE A C 1
ATOM 743 O O . PHE A 1 96 ? 9.691 6.416 -12.183 1.00 88.12 96 PHE A O 1
ATOM 750 N N . HIS A 1 97 ? 9.562 8.442 -13.147 1.00 85.31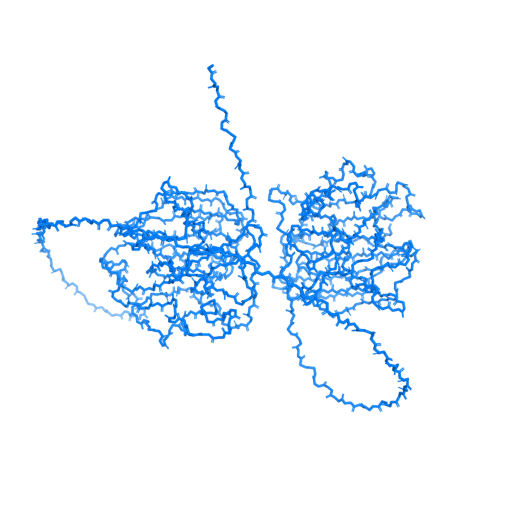 97 HIS A N 1
ATOM 751 C CA . HIS A 1 97 ? 10.313 9.170 -12.113 1.00 85.31 97 HIS A CA 1
ATOM 752 C C . HIS A 1 97 ? 11.596 8.433 -11.665 1.00 85.31 97 HIS A C 1
ATOM 754 O O . HIS A 1 97 ? 12.428 8.081 -12.488 1.00 85.31 97 HIS A O 1
ATOM 760 N N . GLU A 1 98 ? 11.779 8.183 -10.367 1.00 82.62 98 GLU A N 1
ATOM 761 C CA . GLU A 1 98 ? 12.960 7.513 -9.806 1.00 82.62 98 GLU A CA 1
ATOM 762 C C . GLU A 1 98 ? 12.759 5.996 -9.594 1.00 82.62 98 GLU A C 1
ATOM 764 O O . GLU A 1 98 ? 13.578 5.358 -8.928 1.00 82.62 98 GLU A O 1
ATOM 769 N N . GLN A 1 99 ? 11.687 5.403 -10.147 1.00 82.25 99 GLN A N 1
ATOM 770 C CA . GLN A 1 99 ? 11.306 3.991 -9.974 1.00 82.25 99 GLN A CA 1
ATOM 771 C C . GLN A 1 99 ? 12.224 3.029 -10.759 1.00 82.25 99 GLN A C 1
ATOM 773 O O . GLN A 1 99 ? 11.793 2.284 -11.635 1.00 82.25 99 GLN A O 1
ATOM 778 N N . ASN A 1 100 ? 13.523 3.035 -10.457 1.00 85.81 100 ASN A N 1
ATOM 779 C CA . ASN A 1 100 ? 14.541 2.226 -11.141 1.00 85.81 100 ASN A CA 1
ATOM 780 C C . ASN A 1 100 ? 14.305 0.708 -11.008 1.00 85.81 100 ASN A C 1
ATOM 782 O O . ASN A 1 100 ? 14.736 -0.058 -11.875 1.00 85.81 100 ASN A O 1
ATOM 786 N N . ASN A 1 101 ? 13.607 0.292 -9.950 1.00 88.31 101 ASN A N 1
ATOM 787 C CA . ASN A 1 101 ? 13.153 -1.072 -9.676 1.00 88.31 101 ASN A CA 1
ATOM 788 C C . ASN A 1 101 ? 11.879 -1.478 -10.445 1.00 88.31 101 ASN A C 1
ATOM 790 O O . ASN A 1 101 ? 11.384 -2.584 -10.250 1.00 88.31 101 ASN A O 1
ATOM 794 N N . PHE A 1 102 ? 11.373 -0.615 -11.331 1.00 91.19 102 PHE A N 1
ATOM 795 C CA . PHE A 1 102 ? 10.284 -0.892 -12.265 1.00 91.19 102 PHE A CA 1
ATOM 796 C C . PHE A 1 102 ? 10.733 -0.646 -13.714 1.00 91.19 102 PHE A C 1
ATOM 798 O O . PHE A 1 102 ? 11.640 0.147 -13.979 1.00 91.19 102 PHE A O 1
ATOM 805 N N . ARG A 1 103 ? 10.068 -1.282 -14.681 1.00 96.62 103 ARG A N 1
ATOM 806 C CA . ARG A 1 103 ? 9.985 -0.797 -16.070 1.00 96.62 103 ARG A CA 1
ATOM 807 C C . ARG A 1 103 ? 8.539 -0.800 -16.499 1.00 96.62 103 ARG A C 1
ATOM 809 O O . ARG A 1 103 ? 7.870 -1.822 -16.348 1.00 96.62 103 ARG A O 1
ATOM 816 N N . ARG A 1 104 ? 8.061 0.352 -16.972 1.00 97.50 104 ARG A N 1
ATOM 817 C CA . ARG A 1 104 ? 6.631 0.559 -17.166 1.00 97.50 104 ARG A CA 1
ATOM 818 C C . ARG A 1 104 ? 6.253 1.610 -18.200 1.00 97.50 104 ARG A C 1
ATOM 820 O O . ARG A 1 104 ? 6.852 2.681 -18.253 1.00 97.50 104 ARG A O 1
ATOM 827 N N . SER A 1 105 ? 5.214 1.309 -18.969 1.00 97.94 105 SER A N 1
ATOM 828 C CA . SER A 1 105 ? 4.532 2.222 -19.889 1.00 97.94 105 SER A CA 1
ATOM 829 C C . SER A 1 105 ? 3.061 1.836 -19.922 1.00 97.94 105 SER A C 1
ATOM 831 O O . SER A 1 105 ? 2.712 0.734 -20.346 1.00 97.94 105 SER A O 1
ATOM 833 N N . GLU A 1 106 ? 2.206 2.745 -19.472 1.00 98.06 106 GLU A N 1
ATOM 834 C CA . GLU A 1 106 ? 0.778 2.507 -19.271 1.00 98.06 106 GLU A CA 1
ATOM 835 C C . GLU A 1 106 ? -0.024 3.738 -19.682 1.00 98.06 106 GLU A C 1
ATOM 837 O O . GLU A 1 106 ? 0.434 4.877 -19.543 1.00 98.06 106 GLU A O 1
ATOM 842 N N . LEU A 1 107 ? -1.247 3.496 -20.141 1.00 98.06 107 LEU A N 1
ATOM 843 C CA . LEU A 1 107 ? -2.308 4.490 -20.131 1.00 98.06 107 LEU A CA 1
ATOM 844 C C . LEU A 1 107 ? -3.164 4.266 -18.886 1.00 98.06 107 LEU A C 1
ATOM 846 O O . LEU A 1 107 ? -3.470 3.126 -18.532 1.00 98.06 107 LEU A O 1
ATOM 850 N N . VAL A 1 108 ? -3.537 5.367 -18.236 1.00 96.31 108 VAL A N 1
ATOM 851 C CA . VAL A 1 108 ? -4.280 5.354 -16.974 1.00 96.31 108 VAL A CA 1
ATOM 852 C C . VAL A 1 108 ? -5.549 6.187 -17.112 1.00 96.31 108 VAL A C 1
ATOM 854 O O . VAL A 1 108 ? -5.549 7.223 -17.785 1.00 96.31 108 VAL A O 1
ATOM 857 N N . GLN A 1 109 ? -6.637 5.751 -16.480 1.00 95.69 109 GLN A N 1
ATOM 858 C CA . GLN A 1 109 ? -7.860 6.537 -16.363 1.00 95.69 109 GLN A CA 1
ATOM 859 C C . GLN A 1 109 ? -8.538 6.348 -15.005 1.00 95.69 109 GLN A C 1
ATOM 861 O O . GLN A 1 109 ? -8.774 5.221 -14.581 1.00 95.69 109 GLN A O 1
ATOM 866 N N . ASN A 1 110 ? -8.963 7.456 -14.398 1.00 92.12 110 ASN A N 1
ATOM 867 C CA . ASN A 1 110 ? -9.844 7.442 -13.233 1.00 92.12 110 ASN A CA 1
ATOM 868 C C . ASN A 1 110 ? -11.301 7.352 -13.696 1.00 92.12 110 ASN A C 1
ATOM 870 O O . ASN A 1 110 ? -11.757 8.205 -14.464 1.00 92.12 110 ASN A O 1
ATOM 874 N N . VAL A 1 111 ? -12.020 6.326 -13.248 1.00 92.50 111 VAL A N 1
ATOM 875 C CA . VAL A 1 111 ? -13.437 6.082 -13.565 1.00 92.50 111 VAL A CA 1
ATOM 876 C C . VAL A 1 111 ? -14.257 5.899 -12.292 1.00 92.50 111 VAL A C 1
ATOM 878 O O . VAL A 1 111 ? -13.778 5.352 -11.297 1.00 92.50 111 VAL A O 1
ATOM 881 N N . ALA A 1 112 ? -15.513 6.335 -12.321 1.00 92.44 112 ALA A N 1
ATOM 882 C CA . ALA A 1 112 ? -16.459 6.097 -11.240 1.00 92.44 112 ALA A CA 1
ATOM 883 C C . ALA A 1 112 ? -16.808 4.600 -11.124 1.00 92.44 112 ALA A C 1
ATOM 885 O O . ALA A 1 112 ? -16.770 3.858 -12.103 1.00 92.44 112 ALA A O 1
ATOM 886 N N . GLY A 1 113 ? -17.189 4.157 -9.927 1.00 93.69 113 GLY A N 1
ATOM 887 C CA . GLY A 1 113 ? -17.664 2.799 -9.665 1.00 93.69 113 GLY A CA 1
ATOM 888 C C . GLY A 1 113 ? -19.160 2.739 -9.357 1.00 93.69 113 GLY A C 1
ATOM 889 O O . GLY A 1 113 ? -19.705 3.583 -8.641 1.00 93.69 113 GLY A O 1
ATOM 890 N N . ASN A 1 114 ? -19.845 1.712 -9.866 1.00 94.69 114 ASN A N 1
ATOM 891 C CA . ASN A 1 114 ? -21.256 1.471 -9.561 1.00 94.69 114 ASN A CA 1
ATOM 892 C C . ASN A 1 114 ? -21.414 0.721 -8.227 1.00 94.69 114 ASN A C 1
ATOM 894 O O . ASN A 1 114 ? -21.641 -0.490 -8.197 1.00 94.69 114 ASN A O 1
ATOM 898 N N . THR A 1 115 ? -21.352 1.454 -7.114 1.00 90.25 115 THR A N 1
ATOM 899 C CA . THR A 1 115 ? -21.443 0.896 -5.748 1.00 90.25 115 THR A CA 1
ATOM 900 C C . THR A 1 115 ? -22.754 0.171 -5.418 1.00 90.25 115 THR A C 1
ATOM 902 O O . THR A 1 115 ? -22.840 -0.512 -4.401 1.00 90.25 115 THR A O 1
ATOM 905 N N . LYS A 1 116 ? -23.790 0.310 -6.256 1.00 89.56 116 LYS A N 1
ATOM 906 C CA . LYS A 1 116 ? -25.114 -0.314 -6.077 1.00 89.56 116 LYS A CA 1
ATOM 907 C C . LYS A 1 116 ? -25.378 -1.480 -7.032 1.00 89.56 116 LYS A C 1
ATOM 909 O O . LYS A 1 116 ? -26.481 -2.023 -7.024 1.00 89.56 116 LYS A O 1
ATOM 914 N N . GLY A 1 117 ? -24.409 -1.832 -7.871 1.00 94.00 117 GLY A N 1
ATOM 915 C CA . GLY A 1 117 ? -24.569 -2.836 -8.913 1.00 94.00 117 GLY A CA 1
ATOM 916 C C . GLY A 1 117 ? -23.230 -3.429 -9.316 1.00 94.00 117 GLY A C 1
ATOM 917 O O . GLY A 1 117 ? -22.513 -3.977 -8.478 1.00 94.00 117 GLY A O 1
ATOM 918 N N . THR A 1 118 ? -22.913 -3.325 -10.603 1.00 95.94 118 THR A N 1
ATOM 919 C CA . THR A 1 118 ? -21.713 -3.914 -11.196 1.00 95.94 118 THR A CA 1
ATOM 920 C C . THR A 1 118 ? -20.919 -2.835 -11.913 1.00 95.94 118 THR A C 1
ATOM 922 O O . THR A 1 118 ? -21.485 -2.082 -12.695 1.00 95.94 118 THR A O 1
ATOM 925 N N . THR A 1 119 ? -19.609 -2.773 -11.692 1.00 98.00 119 THR A N 1
ATOM 926 C CA . THR A 1 119 ? -18.697 -2.027 -12.573 1.00 98.00 119 THR A CA 1
ATOM 927 C C . THR A 1 119 ? -18.078 -3.026 -13.540 1.00 98.00 119 THR A C 1
ATOM 929 O O . THR A 1 119 ? -17.461 -3.991 -13.089 1.00 98.00 119 THR A O 1
ATOM 932 N N . PHE A 1 120 ? -18.282 -2.852 -14.845 1.00 98.06 120 PHE A N 1
ATOM 933 C CA . PHE A 1 120 ? -17.828 -3.803 -15.859 1.00 98.06 120 PHE A CA 1
ATOM 934 C C . PHE A 1 120 ? -16.738 -3.188 -16.737 1.00 98.06 120 PHE A C 1
ATOM 936 O O . PHE A 1 120 ? -17.016 -2.336 -17.576 1.00 98.06 120 PHE A O 1
ATOM 943 N N . PHE A 1 121 ? -15.499 -3.635 -16.557 1.00 98.31 121 PHE A N 1
ATOM 944 C CA . PHE A 1 121 ? -14.351 -3.233 -17.367 1.00 98.31 121 PHE A CA 1
ATOM 945 C C . PHE A 1 121 ? -14.250 -4.131 -18.593 1.00 98.31 121 PHE A C 1
ATOM 947 O O . PHE A 1 121 ? -14.363 -5.349 -18.472 1.00 98.31 121 PHE A O 1
ATOM 954 N N . ARG A 1 122 ? -13.972 -3.557 -19.760 1.00 97.38 122 ARG A N 1
ATOM 955 C CA . ARG A 1 122 ? -13.666 -4.292 -20.988 1.00 97.38 122 ARG A CA 1
ATOM 956 C C . ARG A 1 122 ? -12.357 -3.789 -21.569 1.00 97.38 122 ARG A C 1
ATOM 958 O O . ARG A 1 122 ? -12.109 -2.587 -21.602 1.00 97.38 122 ARG A O 1
ATOM 965 N N . VAL A 1 123 ? -11.529 -4.720 -22.026 1.00 97.94 123 VAL A N 1
ATOM 966 C CA . VAL A 1 123 ? -10.272 -4.454 -22.733 1.00 97.94 123 VAL A CA 1
ATOM 967 C C . VAL A 1 123 ? -9.832 -5.731 -23.443 1.00 97.94 123 VAL A C 1
ATOM 969 O O . VAL A 1 123 ? -10.044 -6.836 -22.948 1.00 97.94 123 VAL A O 1
ATOM 972 N N . SER A 1 124 ? -9.216 -5.581 -24.608 1.00 98.44 124 SER A N 1
ATOM 973 C CA . SER A 1 124 ? -8.551 -6.658 -25.341 1.00 98.44 124 SER A CA 1
ATOM 974 C C . SER A 1 124 ? -7.067 -6.347 -25.467 1.00 98.44 124 SER A C 1
ATOM 976 O O . SER A 1 124 ? -6.718 -5.175 -25.620 1.00 98.44 124 SER A O 1
ATOM 978 N N . LEU A 1 125 ? -6.205 -7.367 -25.457 1.00 98.44 125 LEU A N 1
ATOM 979 C CA . LEU A 1 125 ? -4.774 -7.218 -25.741 1.00 98.44 125 LEU A CA 1
ATOM 980 C C . LEU A 1 125 ? -4.241 -8.266 -26.726 1.00 98.44 125 LEU A C 1
ATOM 982 O O . LEU A 1 125 ? -4.824 -9.336 -26.888 1.00 98.44 125 LEU A O 1
ATOM 986 N N . MET A 1 126 ? -3.124 -7.952 -27.382 1.00 98.56 126 MET A N 1
ATOM 987 C CA . MET A 1 126 ? -2.413 -8.833 -28.314 1.00 98.56 126 MET A CA 1
ATOM 988 C C . MET A 1 126 ? -0.913 -8.510 -28.327 1.00 98.56 126 MET A C 1
ATOM 990 O O . MET A 1 126 ? -0.518 -7.347 -28.208 1.00 98.56 126 MET A O 1
ATOM 994 N N . LYS A 1 127 ? -0.070 -9.535 -28.507 1.00 97.94 127 LYS A N 1
ATOM 995 C CA . LYS A 1 127 ? 1.381 -9.395 -28.711 1.00 97.94 127 LYS A CA 1
ATOM 996 C C . LYS A 1 127 ? 1.811 -9.966 -30.060 1.00 97.94 127 LYS A C 1
ATOM 998 O O . LYS A 1 127 ? 1.651 -11.155 -30.299 1.00 97.94 127 LYS A O 1
ATOM 1003 N N . GLU A 1 128 ? 2.411 -9.146 -30.917 1.00 97.25 128 GLU A N 1
ATOM 1004 C CA . GLU A 1 128 ? 2.725 -9.528 -32.306 1.00 97.25 128 GLU A CA 1
ATOM 1005 C C . GLU A 1 128 ? 3.946 -10.463 -32.434 1.00 97.25 128 GLU A C 1
ATOM 1007 O O . GLU A 1 128 ? 3.995 -11.337 -33.303 1.00 97.25 128 GLU A O 1
ATOM 1012 N N . VAL A 1 129 ? 4.942 -10.284 -31.559 1.00 96.81 129 VAL A N 1
ATOM 1013 C CA . VAL A 1 129 ? 6.228 -11.006 -31.556 1.00 96.81 129 VAL A CA 1
ATOM 1014 C C . VAL A 1 129 ? 6.616 -11.422 -30.140 1.00 96.81 129 VAL A C 1
ATOM 1016 O O . VAL A 1 129 ? 6.249 -10.740 -29.184 1.00 96.81 129 VAL A O 1
ATOM 1019 N N . ALA A 1 130 ? 7.370 -12.518 -30.003 1.00 97.50 130 ALA A N 1
ATOM 1020 C CA . ALA A 1 130 ? 7.783 -13.088 -28.715 1.00 97.50 130 ALA A CA 1
ATOM 1021 C C . ALA A 1 130 ? 8.439 -12.062 -27.770 1.00 97.50 130 ALA A C 1
ATOM 1023 O O . ALA A 1 130 ? 8.968 -11.040 -28.214 1.00 97.50 130 ALA A O 1
ATOM 1024 N N . PHE A 1 131 ? 8.389 -12.328 -26.460 1.00 97.94 131 PHE A N 1
ATOM 1025 C CA . PHE A 1 131 ? 8.995 -11.436 -25.471 1.00 97.94 131 PHE A CA 1
ATOM 1026 C C . PHE A 1 131 ? 10.513 -11.369 -25.646 1.00 97.94 131 PHE A C 1
ATOM 1028 O O . PHE A 1 131 ? 11.181 -12.401 -25.673 1.00 97.94 131 PHE A O 1
ATOM 1035 N N . ALA A 1 132 ? 11.062 -10.157 -25.730 1.00 97.38 132 ALA A N 1
ATOM 1036 C CA . ALA A 1 132 ? 12.509 -9.963 -25.641 1.00 97.38 132 ALA A CA 1
ATOM 1037 C C . ALA A 1 132 ? 12.978 -10.069 -24.180 1.00 97.38 132 ALA A C 1
ATOM 1039 O O . ALA A 1 132 ? 14.064 -10.570 -23.896 1.00 97.38 132 ALA A O 1
ATOM 1040 N N . ASN A 1 133 ? 12.136 -9.621 -23.251 1.00 96.94 133 ASN A N 1
ATOM 1041 C CA . ASN A 1 133 ? 12.380 -9.579 -21.821 1.00 96.94 133 ASN A CA 1
ATOM 1042 C C . ASN A 1 133 ? 11.508 -10.630 -21.124 1.00 96.94 133 ASN A C 1
ATOM 1044 O O . ASN A 1 133 ? 10.339 -10.390 -20.811 1.00 96.94 133 ASN A O 1
ATOM 1048 N N . LEU A 1 134 ? 12.103 -11.797 -20.876 1.00 96.56 134 LEU A N 1
ATOM 1049 C CA . LEU A 1 134 ? 11.465 -12.935 -20.213 1.00 96.56 134 LEU A CA 1
ATOM 1050 C C . LEU A 1 134 ? 11.243 -12.632 -18.720 1.00 96.56 134 LEU A C 1
ATOM 1052 O O . LEU A 1 134 ? 12.144 -12.802 -17.895 1.00 96.56 134 LEU A O 1
ATOM 1056 N N . LYS A 1 135 ? 10.072 -12.076 -18.392 1.00 94.69 135 LYS A N 1
ATOM 1057 C CA . LYS A 1 135 ? 9.706 -11.542 -17.070 1.00 94.69 135 LYS A CA 1
ATOM 1058 C C . LYS A 1 135 ? 8.209 -11.719 -16.787 1.00 94.69 135 LYS A C 1
ATOM 1060 O O . LYS A 1 135 ? 7.433 -11.785 -17.739 1.00 94.69 135 LYS A O 1
ATOM 1065 N N . PRO A 1 136 ? 7.783 -11.697 -15.514 1.00 95.06 136 PRO A N 1
ATOM 1066 C CA . PRO A 1 136 ? 6.397 -11.425 -15.166 1.00 95.06 136 PRO A CA 1
ATOM 1067 C C . PRO A 1 136 ? 6.039 -9.958 -15.447 1.00 95.06 136 PRO A C 1
ATOM 1069 O O . PRO A 1 136 ? 6.770 -9.037 -15.068 1.00 95.06 136 PRO A O 1
ATOM 1072 N N . TRP A 1 137 ? 4.895 -9.752 -16.095 1.00 97.38 137 TRP A N 1
ATOM 1073 C CA . TRP A 1 137 ? 4.345 -8.454 -16.482 1.00 97.38 137 TRP A CA 1
ATOM 1074 C C . TRP A 1 137 ? 2.938 -8.270 -15.915 1.00 97.38 137 TRP A C 1
ATOM 1076 O O . TRP A 1 137 ? 2.092 -9.133 -16.119 1.00 97.38 137 TRP A O 1
ATOM 1086 N N . GLN A 1 138 ? 2.643 -7.141 -15.275 1.00 97.56 138 GLN A N 1
ATOM 1087 C CA . GLN A 1 138 ? 1.273 -6.663 -15.069 1.00 97.56 138 GLN A CA 1
ATOM 1088 C C . GLN A 1 138 ? 0.818 -5.944 -16.344 1.00 97.56 138 GLN A C 1
ATOM 1090 O O . GLN A 1 138 ? 1.572 -5.133 -16.885 1.00 97.56 138 GLN A O 1
ATOM 1095 N N . ALA A 1 139 ? -0.377 -6.274 -16.846 1.00 98.25 139 ALA A N 1
ATOM 1096 C CA . ALA A 1 139 ? -0.847 -5.809 -18.155 1.00 98.25 139 ALA A CA 1
ATOM 1097 C C . ALA A 1 139 ? -2.168 -5.026 -18.107 1.00 98.25 139 ALA A C 1
ATOM 1099 O O . ALA A 1 139 ? -2.320 -4.042 -18.829 1.00 98.25 139 ALA A O 1
ATOM 1100 N N . ILE A 1 140 ? -3.116 -5.452 -17.266 1.00 98.62 140 ILE A N 1
ATOM 1101 C CA . ILE A 1 140 ? -4.404 -4.779 -17.021 1.00 98.62 140 ILE A CA 1
ATOM 1102 C C . ILE A 1 140 ? -4.690 -4.886 -15.523 1.00 98.62 140 ILE A C 1
ATOM 1104 O O . ILE A 1 140 ? -4.755 -6.002 -15.009 1.00 98.62 140 ILE A O 1
ATOM 1108 N N . PHE A 1 141 ? -4.860 -3.772 -14.816 1.00 97.31 141 PHE A N 1
ATOM 1109 C CA . PHE A 1 141 ? -5.084 -3.777 -13.366 1.00 97.31 141 PHE A CA 1
ATOM 1110 C C . PHE A 1 141 ? -5.763 -2.490 -12.881 1.00 97.31 141 PHE A C 1
ATOM 1112 O O . PHE A 1 141 ? -5.755 -1.472 -13.572 1.00 97.31 141 PHE A O 1
ATOM 1119 N N . SER A 1 142 ? -6.350 -2.532 -11.685 1.00 92.62 142 SER A N 1
ATOM 1120 C CA . SER A 1 142 ? -6.648 -1.316 -10.920 1.00 92.62 142 SER A CA 1
ATOM 1121 C C . SER A 1 142 ? -5.491 -0.993 -9.975 1.00 92.62 142 SER A C 1
ATOM 1123 O O . SER A 1 142 ? -4.828 -1.913 -9.502 1.00 92.62 142 SER A O 1
ATOM 1125 N N . GLU A 1 143 ? -5.295 0.280 -9.633 1.00 84.56 143 GLU A N 1
ATOM 1126 C CA . GLU A 1 143 ? -4.294 0.730 -8.643 1.00 84.56 143 GLU A CA 1
ATOM 1127 C C . GLU A 1 143 ? -4.430 0.014 -7.286 1.00 84.56 143 GLU A C 1
ATOM 1129 O O . GLU A 1 143 ? -3.463 -0.330 -6.620 1.00 84.56 143 GLU A O 1
ATOM 1134 N N . SER A 1 144 ? -5.663 -0.304 -6.891 1.00 81.25 144 SER A N 1
ATOM 1135 C CA . SER A 1 144 ? -5.961 -1.094 -5.689 1.00 81.25 144 SER A CA 1
ATOM 1136 C C . SER A 1 144 ? -5.587 -2.581 -5.786 1.00 81.25 144 SER A C 1
ATOM 1138 O O . SER A 1 144 ? -5.825 -3.325 -4.834 1.00 81.25 144 SER A O 1
ATOM 1140 N N . HIS A 1 145 ? -5.098 -3.046 -6.941 1.00 88.25 145 HIS A N 1
ATOM 1141 C CA . HIS A 1 145 ? -4.819 -4.450 -7.261 1.00 88.25 145 HIS A CA 1
ATOM 1142 C C . HIS A 1 145 ? -6.008 -5.402 -6.984 1.00 88.25 145 HIS A C 1
ATOM 1144 O O . HIS A 1 145 ? -5.847 -6.606 -6.759 1.00 88.25 145 HIS A O 1
ATOM 1150 N N . LEU A 1 146 ? -7.242 -4.873 -7.017 1.00 89.50 146 LEU A N 1
ATOM 1151 C CA . LEU A 1 146 ? -8.473 -5.623 -6.739 1.00 89.50 146 LEU A CA 1
ATOM 1152 C C . LEU A 1 146 ? -8.700 -6.748 -7.755 1.00 89.50 146 LEU A C 1
ATOM 1154 O O . LEU A 1 146 ? -9.177 -7.828 -7.402 1.00 89.50 146 LEU A O 1
ATOM 1158 N N . TYR A 1 147 ? -8.320 -6.503 -9.002 1.00 92.75 147 TYR A N 1
ATOM 1159 C CA . TYR A 1 147 ? -8.147 -7.515 -10.029 1.00 92.75 147 TYR A CA 1
ATOM 1160 C C . TYR A 1 147 ? -6.889 -7.193 -10.833 1.00 92.75 147 TYR A C 1
ATOM 1162 O O . TYR A 1 147 ? -6.524 -6.026 -10.993 1.00 92.75 147 TYR A O 1
ATOM 1170 N N . GLU A 1 148 ? -6.263 -8.222 -11.394 1.00 94.31 148 GLU A N 1
ATOM 1171 C CA . GLU A 1 148 ? -5.169 -8.046 -12.343 1.00 94.31 148 GLU A CA 1
ATOM 1172 C C . GLU A 1 148 ? -5.147 -9.141 -13.402 1.00 94.31 148 GLU A C 1
ATOM 1174 O O . GLU A 1 148 ? -5.373 -10.313 -13.098 1.00 94.31 148 GLU A O 1
ATOM 1179 N N . LEU A 1 149 ? -4.759 -8.775 -14.621 1.00 98.38 149 LEU A N 1
ATOM 1180 C CA . LEU A 1 149 ? -4.254 -9.696 -15.630 1.00 98.38 149 LEU A CA 1
ATOM 1181 C C . LEU A 1 149 ? -2.747 -9.482 -15.780 1.00 98.38 149 LEU A C 1
ATOM 1183 O O . LEU A 1 149 ? -2.281 -8.369 -16.052 1.00 98.38 149 LEU A O 1
ATOM 1187 N N . ARG A 1 150 ? -1.993 -10.568 -15.609 1.00 97.81 150 ARG A N 1
ATOM 1188 C CA . ARG A 1 150 ? -0.541 -10.625 -15.790 1.00 97.81 150 ARG A CA 1
ATOM 1189 C C . ARG A 1 150 ? -0.171 -11.545 -16.946 1.00 97.81 150 ARG A C 1
ATOM 1191 O O . ARG A 1 150 ? -0.891 -12.494 -17.248 1.00 97.81 150 ARG A O 1
ATOM 1198 N N . ILE A 1 151 ? 0.978 -11.283 -17.557 1.00 98.50 151 ILE A N 1
ATOM 1199 C CA . ILE A 1 151 ? 1.613 -12.159 -18.539 1.00 98.50 151 ILE A CA 1
ATOM 1200 C C . ILE A 1 151 ? 2.958 -12.591 -17.956 1.00 98.50 151 ILE A C 1
ATOM 1202 O O . ILE A 1 151 ? 3.861 -11.771 -17.803 1.00 98.50 151 ILE A O 1
ATOM 1206 N N . ASP A 1 152 ? 3.097 -13.864 -17.602 1.00 97.50 152 ASP A N 1
ATOM 1207 C CA . ASP A 1 152 ? 4.368 -14.428 -17.169 1.00 97.50 152 ASP A CA 1
ATOM 1208 C C . ASP A 1 152 ? 5.155 -14.943 -18.374 1.00 97.50 152 ASP A C 1
ATOM 1210 O O . ASP A 1 152 ? 4.922 -16.042 -18.877 1.00 97.50 152 ASP A O 1
ATOM 1214 N N . ALA A 1 153 ? 6.088 -14.113 -18.839 1.00 97.38 153 ALA A N 1
ATOM 1215 C CA . ALA A 1 153 ? 7.041 -14.446 -19.888 1.00 97.38 153 ALA A CA 1
ATOM 1216 C C . ALA A 1 153 ? 8.359 -15.018 -19.350 1.00 97.38 153 ALA A C 1
ATOM 1218 O O . ALA A 1 153 ? 9.294 -15.188 -20.126 1.00 97.38 153 ALA A O 1
ATOM 1219 N N . SER A 1 154 ? 8.469 -15.294 -18.045 1.00 94.88 154 SER A N 1
ATOM 1220 C CA . SER A 1 154 ? 9.627 -15.996 -17.470 1.00 94.88 154 SER A CA 1
ATOM 1221 C C . SER A 1 154 ? 9.515 -17.526 -17.552 1.00 94.88 154 SER A C 1
ATOM 1223 O O . SER A 1 154 ? 10.506 -18.227 -17.338 1.00 94.88 154 SER A O 1
ATOM 1225 N N . VAL A 1 155 ? 8.330 -18.036 -17.905 1.00 93.06 155 VAL A N 1
ATOM 1226 C CA . VAL A 1 155 ? 8.006 -19.459 -18.076 1.00 93.06 155 VAL A CA 1
ATOM 1227 C C . VAL A 1 155 ? 7.797 -19.834 -19.549 1.00 93.06 155 VAL A C 1
ATOM 1229 O O . VAL A 1 155 ? 7.531 -18.975 -20.390 1.00 93.06 155 VAL A O 1
ATOM 1232 N N . ASP A 1 156 ? 7.926 -21.129 -19.849 1.00 94.69 156 ASP A N 1
ATOM 1233 C CA . ASP A 1 156 ? 7.698 -21.718 -21.174 1.00 94.69 156 ASP A CA 1
ATOM 1234 C C . ASP A 1 156 ? 6.671 -22.871 -21.059 1.00 94.69 156 ASP A C 1
ATOM 1236 O O . ASP A 1 156 ? 6.933 -23.833 -20.325 1.00 94.69 156 ASP A O 1
ATOM 1240 N N . PRO A 1 157 ? 5.498 -22.790 -21.720 1.00 97.06 157 PRO A N 1
ATOM 1241 C CA . PRO A 1 157 ? 5.040 -21.659 -22.528 1.00 97.06 157 PRO A CA 1
ATOM 1242 C C . PRO A 1 157 ? 4.717 -20.424 -21.671 1.00 97.06 157 PRO A C 1
ATOM 1244 O O . PRO A 1 157 ? 4.452 -20.533 -20.473 1.00 97.06 157 PRO A O 1
ATOM 1247 N N . VAL A 1 158 ? 4.711 -19.246 -22.303 1.00 98.38 158 VAL A N 1
ATOM 1248 C CA . VAL A 1 158 ? 4.310 -17.976 -21.673 1.00 98.38 158 VAL A CA 1
ATOM 1249 C C . VAL A 1 158 ? 2.870 -18.094 -21.172 1.00 98.38 158 VAL A C 1
ATOM 1251 O O . VAL A 1 158 ? 1.998 -18.572 -21.898 1.00 98.38 158 VAL A O 1
ATOM 1254 N N . MET A 1 159 ? 2.596 -17.632 -19.951 1.00 98.44 159 MET A N 1
ATOM 1255 C CA . MET A 1 159 ? 1.277 -17.775 -19.324 1.00 98.44 159 MET A CA 1
ATOM 1256 C C . MET A 1 159 ? 0.555 -16.438 -19.182 1.00 98.44 159 MET A C 1
ATOM 1258 O O . MET A 1 159 ? 1.129 -15.451 -18.737 1.00 98.44 159 MET A O 1
ATOM 1262 N N . LEU A 1 160 ? -0.737 -16.423 -19.491 1.00 98.56 160 LEU A N 1
ATOM 1263 C CA . LEU A 1 160 ? -1.669 -15.348 -19.164 1.00 98.56 160 LEU A CA 1
ATOM 1264 C C . LEU A 1 160 ? -2.409 -15.735 -17.881 1.00 98.56 160 LEU A C 1
ATOM 1266 O O . LEU A 1 160 ? -2.952 -16.836 -17.793 1.00 98.56 160 LEU A O 1
ATOM 1270 N N . ILE A 1 161 ? -2.414 -14.860 -16.876 1.00 98.19 161 ILE A N 1
ATOM 1271 C CA . ILE A 1 161 ? -2.829 -15.188 -15.507 1.00 98.19 161 ILE A CA 1
ATOM 1272 C C . ILE A 1 161 ? -3.760 -14.107 -14.955 1.00 98.19 161 ILE A C 1
ATOM 1274 O O . ILE A 1 161 ? -3.495 -12.919 -15.120 1.00 98.19 161 ILE A O 1
ATOM 1278 N N . TRP A 1 162 ? -4.826 -14.517 -14.268 1.00 98.12 162 TRP A N 1
ATOM 1279 C CA . TRP A 1 162 ? -5.756 -13.634 -13.567 1.00 98.12 162 TRP A CA 1
ATOM 1280 C C . TRP A 1 162 ? -5.646 -13.776 -12.044 1.00 98.12 162 TRP A C 1
ATOM 1282 O O . TRP A 1 162 ? -5.671 -14.891 -11.506 1.00 98.12 162 TRP A O 1
ATOM 1292 N N . TYR A 1 163 ? -5.579 -12.632 -11.364 1.00 89.50 163 TYR A N 1
ATOM 1293 C CA . TYR A 1 163 ? -5.496 -12.487 -9.911 1.00 89.50 163 TYR A CA 1
ATOM 1294 C C . TYR A 1 163 ? -6.624 -11.596 -9.378 1.00 89.50 163 TYR A C 1
ATOM 1296 O O . TYR A 1 163 ? -7.159 -10.753 -10.102 1.00 89.50 163 TYR A O 1
ATOM 1304 N N . THR A 1 164 ? -6.965 -11.762 -8.096 1.00 86.88 164 THR A N 1
ATOM 1305 C CA . THR A 1 164 ? -7.975 -10.951 -7.396 1.00 86.88 164 THR A CA 1
ATOM 1306 C C . THR A 1 164 ? -7.561 -10.641 -5.957 1.00 86.88 164 THR A C 1
ATOM 1308 O O . THR A 1 164 ? -6.917 -11.457 -5.295 1.00 86.88 164 THR A O 1
ATOM 1311 N N . GLY A 1 165 ? -7.994 -9.484 -5.449 1.00 73.19 165 GLY A N 1
ATOM 1312 C CA . GLY A 1 165 ? -7.874 -9.088 -4.043 1.00 73.19 165 GLY A CA 1
ATOM 1313 C C . GLY A 1 165 ? -6.448 -8.799 -3.565 1.00 73.19 165 GLY A C 1
ATOM 1314 O O . GLY A 1 165 ? -6.133 -9.120 -2.424 1.00 73.19 165 GLY A O 1
ATOM 1315 N N . GLY A 1 166 ? -5.571 -8.268 -4.425 1.00 71.56 166 GLY A N 1
ATOM 1316 C CA . GLY A 1 166 ? -4.173 -7.943 -4.096 1.00 71.56 166 GLY A CA 1
ATOM 1317 C C . GLY A 1 166 ? -3.247 -9.149 -3.868 1.00 71.56 166 GLY A C 1
ATOM 1318 O O . GLY A 1 166 ? -2.057 -8.977 -3.608 1.00 71.56 166 GLY A O 1
ATOM 1319 N N . GLY A 1 167 ? -3.763 -10.378 -3.954 1.00 70.94 167 GLY A N 1
ATOM 1320 C CA . GLY A 1 167 ? -2.982 -11.603 -3.792 1.00 70.94 167 GLY A CA 1
ATOM 1321 C C . GLY A 1 167 ? -2.412 -12.134 -5.110 1.00 70.94 167 GLY A C 1
ATOM 1322 O O . GLY A 1 167 ? -2.994 -11.948 -6.174 1.00 70.94 167 GLY A O 1
ATOM 1323 N N . THR A 1 168 ? -1.319 -12.896 -5.035 1.00 76.94 168 THR A N 1
ATOM 1324 C CA . THR A 1 168 ? -0.731 -13.624 -6.179 1.00 76.94 168 THR A CA 1
ATOM 1325 C C . THR A 1 168 ? -1.168 -15.089 -6.258 1.00 76.94 168 THR A C 1
ATOM 1327 O O . THR A 1 168 ? -0.453 -15.935 -6.795 1.00 76.94 168 THR A O 1
ATOM 1330 N N . GLU A 1 169 ? -2.340 -15.425 -5.719 1.00 83.19 169 GLU A N 1
ATOM 1331 C CA . GLU A 1 169 ? -2.945 -16.742 -5.922 1.00 83.19 169 GLU A CA 1
ATOM 1332 C C . GLU A 1 169 ? -3.666 -16.768 -7.278 1.00 83.19 169 GLU A C 1
ATOM 1334 O O . GLU A 1 169 ? -4.659 -16.066 -7.475 1.00 83.19 169 GLU A O 1
ATOM 1339 N N . THR A 1 170 ? -3.167 -17.571 -8.220 1.00 91.88 170 THR A N 1
ATOM 1340 C CA . THR A 1 170 ? -3.744 -17.700 -9.566 1.00 91.88 170 THR A CA 1
ATOM 1341 C C . THR A 1 170 ? -5.203 -18.156 -9.502 1.00 91.88 170 THR A C 1
ATOM 1343 O O . THR A 1 170 ? -5.494 -19.287 -9.109 1.00 91.88 170 THR A O 1
ATOM 1346 N N . ARG A 1 171 ? -6.136 -17.301 -9.937 1.00 92.62 171 ARG A N 1
ATOM 1347 C CA . ARG A 1 171 ? -7.581 -17.607 -9.953 1.00 92.62 171 ARG A CA 1
ATOM 1348 C C . ARG A 1 171 ? -8.024 -18.291 -11.243 1.00 92.62 171 ARG A C 1
ATOM 1350 O O . ARG A 1 171 ? -8.925 -19.141 -11.228 1.00 92.62 171 ARG A O 1
ATOM 1357 N N . TRP A 1 172 ? -7.375 -17.926 -12.343 1.00 98.19 172 TRP A N 1
ATOM 1358 C CA . TRP A 1 172 ? -7.535 -18.483 -13.684 1.00 98.19 172 TRP A CA 1
ATOM 1359 C C . TRP A 1 172 ? -6.249 -18.233 -14.488 1.00 98.19 172 TRP A C 1
ATOM 1361 O O . TRP A 1 172 ? -5.546 -17.256 -14.227 1.00 98.19 172 TRP A O 1
ATOM 1371 N N . SER A 1 173 ? -5.931 -19.096 -15.451 1.00 98.19 173 SER A N 1
ATOM 1372 C CA . SER A 1 173 ? -4.828 -18.883 -16.394 1.00 98.19 173 SER A CA 1
ATOM 1373 C C . SER A 1 173 ? -5.030 -19.653 -17.702 1.00 98.19 173 SER A C 1
ATOM 1375 O O . SER A 1 173 ? -5.799 -20.614 -17.757 1.00 98.19 173 SER A O 1
ATOM 1377 N N . THR A 1 174 ? -4.318 -19.234 -18.750 1.00 98.31 174 THR A N 1
ATOM 1378 C CA . THR A 1 174 ? -4.219 -19.921 -20.048 1.00 98.31 174 THR A CA 1
ATOM 1379 C C . THR A 1 174 ? -2.843 -19.682 -20.679 1.00 98.31 174 THR A C 1
ATOM 1381 O O . THR A 1 174 ? -2.082 -18.826 -20.225 1.00 98.31 174 THR A O 1
ATOM 1384 N N . GLU A 1 175 ? -2.517 -20.426 -21.732 1.00 98.38 175 GLU A N 1
ATOM 1385 C CA . GLU A 1 175 ? -1.323 -20.194 -22.549 1.00 98.38 175 GLU A CA 1
ATOM 1386 C C . GLU A 1 175 ? -1.440 -18.870 -23.323 1.00 98.38 175 GLU A C 1
ATOM 1388 O O . GLU A 1 175 ? -2.454 -18.612 -23.979 1.00 98.38 175 GLU A O 1
ATOM 1393 N N . PHE A 1 176 ? -0.395 -18.043 -23.275 1.00 98.38 176 PHE A N 1
ATOM 1394 C CA . PHE A 1 176 ? -0.320 -16.772 -23.985 1.00 98.38 176 PHE A CA 1
ATOM 1395 C C . PHE A 1 176 ? 0.431 -16.913 -25.316 1.00 98.38 176 PHE A C 1
ATOM 1397 O O . PHE A 1 176 ? 1.657 -17.020 -25.371 1.00 98.38 176 PHE A O 1
ATOM 1404 N N . LYS A 1 177 ? -0.327 -16.862 -26.408 1.00 98.38 177 LYS A N 1
ATOM 1405 C CA . LYS A 1 177 ? 0.131 -17.039 -27.785 1.00 98.38 177 LYS A CA 1
ATOM 1406 C C . LYS A 1 177 ? 0.324 -15.678 -28.448 1.00 98.38 177 LYS A C 1
ATOM 1408 O O . LYS A 1 177 ? -0.505 -14.775 -28.323 1.00 98.38 177 LYS A O 1
ATOM 1413 N N . ILE A 1 178 ? 1.408 -15.532 -29.204 1.00 98.38 178 ILE A N 1
ATOM 1414 C CA . ILE A 1 178 ? 1.605 -14.348 -30.050 1.00 98.38 178 ILE A CA 1
ATOM 1415 C C . ILE A 1 178 ? 0.587 -14.323 -31.199 1.00 98.38 178 ILE A C 1
ATOM 1417 O O . ILE A 1 178 ? 0.127 -15.371 -31.647 1.00 98.38 178 ILE A O 1
ATOM 1421 N N . LYS A 1 179 ? 0.269 -13.125 -31.701 1.00 97.12 179 LYS A N 1
ATOM 1422 C CA . LYS A 1 179 ? -0.698 -12.856 -32.786 1.00 97.12 179 LYS A CA 1
ATOM 1423 C C . LYS A 1 179 ? -2.144 -13.276 -32.474 1.00 97.12 179 LYS A C 1
ATOM 1425 O O . LYS A 1 179 ? -2.997 -13.239 -33.357 1.00 97.12 179 LYS A O 1
ATOM 1430 N N . THR A 1 180 ? -2.438 -13.628 -31.224 1.00 97.81 180 THR A N 1
ATOM 1431 C CA . THR A 1 180 ? -3.788 -13.915 -30.731 1.00 97.81 180 THR A CA 1
ATOM 1432 C C . THR A 1 180 ? -4.314 -12.704 -29.965 1.00 97.81 180 THR A C 1
ATOM 1434 O O . THR A 1 180 ? -3.640 -12.188 -29.073 1.00 97.81 180 THR A O 1
ATOM 1437 N N . TRP A 1 181 ? -5.514 -12.237 -30.319 1.00 98.38 181 TRP A N 1
ATOM 1438 C CA . TRP A 1 181 ? -6.252 -11.293 -29.481 1.00 98.38 181 TRP A CA 1
ATOM 1439 C C . TRP A 1 181 ? -6.869 -12.033 -28.301 1.00 98.38 181 TRP A C 1
ATOM 1441 O O . TRP A 1 181 ? -7.494 -13.076 -28.472 1.00 98.38 181 TRP A O 1
ATOM 1451 N N . TYR A 1 182 ? -6.702 -11.473 -27.113 1.00 98.50 182 TYR A N 1
ATOM 1452 C CA . TYR A 1 182 ? -7.314 -11.934 -25.880 1.00 98.50 182 TYR A CA 1
ATOM 1453 C C . TYR A 1 182 ? -8.264 -10.848 -25.405 1.00 98.50 182 TYR A C 1
ATOM 1455 O O . TYR A 1 182 ? -7.811 -9.750 -25.073 1.00 98.50 182 TYR A O 1
ATOM 1463 N N . ASN A 1 183 ? -9.566 -11.127 -25.412 1.00 98.25 183 ASN A N 1
ATOM 1464 C CA . ASN A 1 183 ? -10.583 -10.160 -25.006 1.00 98.25 183 ASN A CA 1
ATOM 1465 C C . ASN A 1 183 ? -11.055 -10.492 -23.588 1.00 98.25 183 ASN A C 1
ATOM 1467 O O . ASN A 1 183 ? -11.321 -11.658 -23.276 1.00 98.25 183 ASN A O 1
ATOM 1471 N N . PHE A 1 184 ? -11.200 -9.467 -22.747 1.00 98.50 184 PHE A N 1
ATOM 1472 C CA . PHE A 1 184 ? -11.607 -9.602 -21.351 1.00 98.50 184 PHE A CA 1
ATOM 1473 C C . PHE A 1 184 ? -12.809 -8.725 -21.021 1.00 98.50 184 PHE A C 1
ATOM 1475 O O . PHE A 1 184 ? -12.934 -7.593 -21.494 1.00 98.50 184 PHE A O 1
ATOM 1482 N N . GLY A 1 185 ? -13.654 -9.249 -20.139 1.00 98.19 185 GLY A N 1
ATOM 1483 C CA . GLY A 1 185 ? -14.587 -8.473 -19.335 1.00 98.19 185 GLY A CA 1
ATOM 1484 C C . GLY A 1 185 ? -14.321 -8.758 -17.861 1.00 98.19 185 GLY A C 1
ATOM 1485 O O . GLY A 1 185 ? -14.153 -9.917 -17.496 1.00 98.19 185 GLY A O 1
ATOM 1486 N N . ILE A 1 186 ? -14.271 -7.742 -17.006 1.00 98.44 186 ILE A N 1
ATOM 1487 C CA . ILE A 1 186 ? -14.097 -7.917 -15.560 1.00 98.44 186 ILE A CA 1
ATOM 1488 C C . ILE A 1 186 ? -15.250 -7.211 -14.861 1.00 98.44 186 ILE A C 1
ATOM 1490 O O . ILE A 1 186 ? -15.379 -5.992 -14.952 1.00 98.44 186 ILE A O 1
ATOM 1494 N N . ALA A 1 187 ? -16.104 -7.978 -14.190 1.00 98.12 187 ALA A N 1
ATOM 1495 C CA . ALA A 1 187 ? -17.293 -7.469 -13.520 1.00 98.12 187 ALA A CA 1
ATOM 1496 C C . ALA A 1 187 ? -17.060 -7.445 -12.005 1.00 98.12 187 ALA A C 1
ATOM 1498 O O . ALA A 1 187 ? -16.953 -8.496 -11.380 1.00 98.12 187 ALA A O 1
ATOM 1499 N N . VAL A 1 188 ? -16.983 -6.257 -11.407 1.00 96.56 188 VAL A N 1
ATOM 1500 C CA . VAL A 1 188 ? -16.861 -6.080 -9.952 1.00 96.56 188 VAL A CA 1
ATOM 1501 C C . VAL A 1 188 ? -18.236 -5.750 -9.385 1.00 96.56 188 VAL A C 1
ATOM 1503 O O . VAL A 1 188 ? -18.845 -4.756 -9.782 1.00 96.56 188 VAL A O 1
ATOM 1506 N N . SER A 1 189 ? -18.732 -6.577 -8.467 1.00 94.88 189 SER A N 1
ATOM 1507 C CA . SER A 1 189 ? -20.047 -6.433 -7.832 1.00 94.88 189 SER A CA 1
ATOM 1508 C C . SER A 1 189 ? -19.991 -6.823 -6.352 1.00 94.88 189 SER A C 1
ATOM 1510 O O . SER A 1 189 ? -19.015 -7.417 -5.893 1.00 94.88 189 SER A O 1
ATOM 1512 N N . SER A 1 190 ? -21.026 -6.491 -5.577 1.00 87.81 190 SER A N 1
ATOM 1513 C CA . SER A 1 190 ? -21.080 -6.908 -4.171 1.00 87.81 190 SER A CA 1
ATOM 1514 C C . SER A 1 190 ? -21.114 -8.438 -4.084 1.00 87.81 190 SER A C 1
ATOM 1516 O O . SER A 1 190 ? -21.966 -9.084 -4.695 1.00 87.81 190 SER A O 1
ATOM 1518 N N . GLY A 1 191 ? -20.166 -9.020 -3.349 1.00 85.44 191 GLY A N 1
ATOM 1519 C CA . GLY A 1 191 ? -20.037 -10.466 -3.186 1.00 85.44 191 GLY A CA 1
ATOM 1520 C C . GLY A 1 191 ? -19.171 -11.173 -4.232 1.00 85.44 191 GLY A C 1
ATOM 1521 O O . GLY A 1 191 ? -18.682 -12.259 -3.921 1.00 85.44 191 GLY A O 1
ATOM 1522 N N . ASN A 1 192 ? -18.942 -10.610 -5.431 1.00 94.62 192 ASN A N 1
ATOM 1523 C CA . ASN A 1 192 ? -18.227 -11.299 -6.519 1.00 94.62 192 ASN A CA 1
ATOM 1524 C C . ASN A 1 192 ? -17.386 -10.382 -7.426 1.00 94.62 192 ASN A C 1
ATOM 1526 O O . ASN A 1 192 ? -17.809 -9.285 -7.796 1.00 94.62 192 ASN A O 1
ATOM 1530 N N . ILE A 1 193 ? -16.251 -10.914 -7.888 1.00 96.69 193 ILE A N 1
ATOM 1531 C CA . ILE A 1 193 ? -15.546 -10.457 -9.090 1.00 96.69 193 ILE A CA 1
ATOM 1532 C C . ILE A 1 193 ? -15.621 -11.574 -10.137 1.00 96.69 193 ILE A C 1
ATOM 1534 O O . ILE A 1 193 ? -15.179 -12.697 -9.883 1.00 96.69 193 ILE A O 1
ATOM 1538 N N . ASP A 1 194 ? -16.147 -11.257 -11.317 1.00 98.00 194 ASP A N 1
ATOM 1539 C CA . ASP A 1 194 ? -16.260 -12.178 -12.448 1.00 98.00 194 ASP A CA 1
ATOM 1540 C C . ASP A 1 194 ? -15.254 -11.844 -13.555 1.00 98.00 194 ASP A C 1
ATOM 1542 O O . ASP A 1 194 ? -15.121 -10.689 -13.961 1.00 98.00 194 ASP A O 1
ATOM 1546 N N . LEU A 1 195 ? -14.599 -12.875 -14.089 1.00 98.50 195 LEU A N 1
ATOM 1547 C CA . LEU A 1 195 ? -13.796 -12.834 -15.307 1.00 98.50 195 LEU A CA 1
ATOM 1548 C C . LEU A 1 195 ? -14.593 -13.416 -16.475 1.00 98.50 195 LEU A C 1
ATOM 1550 O O . LEU A 1 195 ? -14.934 -14.602 -16.488 1.00 98.50 195 LEU A O 1
ATOM 1554 N N . TYR A 1 196 ? -14.790 -12.596 -17.497 1.00 98.31 196 TYR A N 1
ATOM 1555 C CA . TYR A 1 196 ? -15.236 -12.977 -18.828 1.00 98.31 196 TYR A CA 1
ATOM 1556 C C . TYR A 1 196 ? -14.026 -13.013 -19.765 1.00 98.31 196 TYR A C 1
ATOM 1558 O O . TYR A 1 196 ? -13.167 -12.132 -19.703 1.00 98.31 196 TYR A O 1
ATOM 1566 N N . PHE A 1 197 ? -13.962 -14.015 -20.639 1.00 98.19 197 PHE A N 1
ATOM 1567 C CA . PHE A 1 197 ? -12.812 -14.273 -21.504 1.00 98.19 197 PHE A CA 1
ATOM 1568 C C . PHE A 1 197 ? -13.228 -14.803 -22.887 1.00 98.19 197 PHE A C 1
ATOM 1570 O O . PHE A 1 197 ? -14.261 -15.461 -23.021 1.00 98.19 197 PHE A O 1
ATOM 1577 N N . SER A 1 198 ? -12.420 -14.504 -23.908 1.00 96.62 198 SER A N 1
ATOM 1578 C CA . SER A 1 198 ? -12.485 -15.082 -25.262 1.00 96.62 198 SER A CA 1
ATOM 1579 C C . SER A 1 198 ? -11.141 -14.911 -25.991 1.00 96.62 198 SER A C 1
ATOM 1581 O O . SER A 1 198 ? -10.372 -14.000 -25.668 1.00 96.62 198 SER A O 1
ATOM 1583 N N . GLU A 1 199 ? -10.865 -15.766 -26.981 1.00 97.06 199 GLU A N 1
ATOM 1584 C CA . GLU A 1 199 ? -9.724 -15.632 -27.904 1.00 97.06 199 GLU A CA 1
ATOM 1585 C C . GLU A 1 199 ? -10.213 -15.154 -29.287 1.00 97.06 199 GLU A C 1
ATOM 1587 O O . GLU A 1 199 ? -11.335 -15.440 -29.700 1.00 97.06 199 GLU A O 1
ATOM 1592 N N . GLY A 1 200 ? -9.369 -14.424 -30.019 1.00 94.81 200 GLY A N 1
ATOM 1593 C CA . GLY A 1 200 ? -9.677 -13.932 -31.361 1.00 94.81 200 GLY A CA 1
ATOM 1594 C C . GLY A 1 200 ? -10.909 -13.029 -31.381 1.00 94.81 200 GLY A C 1
ATOM 1595 O O . GLY A 1 200 ? -10.956 -12.017 -30.680 1.00 94.81 200 GLY A O 1
ATOM 1596 N N . ASP A 1 201 ? -11.898 -13.410 -32.186 1.00 91.44 201 ASP A N 1
ATOM 1597 C CA . ASP A 1 201 ? -13.127 -12.646 -32.426 1.00 91.44 201 ASP A CA 1
ATOM 1598 C C . ASP A 1 201 ? -14.368 -13.309 -31.802 1.00 91.44 201 ASP A C 1
ATOM 1600 O O . ASP A 1 201 ? -15.502 -12.957 -32.135 1.00 91.44 201 ASP A O 1
ATOM 1604 N N . ASP A 1 202 ? -14.153 -14.268 -30.895 1.00 91.81 202 ASP A N 1
ATOM 1605 C CA . ASP A 1 202 ? -15.224 -14.959 -30.182 1.00 91.81 202 ASP A CA 1
ATOM 1606 C C . ASP A 1 202 ? -15.930 -14.048 -29.158 1.00 91.81 202 ASP A C 1
ATOM 1608 O O . ASP A 1 202 ? -15.377 -13.093 -28.597 1.00 91.81 202 ASP A O 1
ATOM 1612 N N . VAL A 1 203 ? -17.190 -14.389 -28.888 1.00 90.38 203 VAL A N 1
ATOM 1613 C CA . VAL A 1 203 ? -18.055 -13.718 -27.908 1.00 90.38 203 VAL A CA 1
ATOM 1614 C C . VAL A 1 203 ? -17.514 -13.947 -26.491 1.00 90.38 203 VAL A C 1
ATOM 1616 O O . VAL A 1 203 ? -17.127 -15.061 -26.137 1.00 90.38 203 VAL A O 1
ATOM 1619 N N . LEU A 1 204 ? -17.522 -12.905 -25.654 1.00 94.62 204 LEU A N 1
ATOM 1620 C CA . LEU A 1 204 ? -17.048 -12.977 -24.270 1.00 94.62 204 LEU A CA 1
ATOM 1621 C C . LEU A 1 204 ? -17.939 -13.904 -23.428 1.00 94.62 204 LEU A C 1
ATOM 1623 O O . LEU A 1 204 ? -19.122 -13.631 -23.223 1.00 94.62 204 LEU A O 1
ATOM 1627 N N . ALA A 1 205 ? -17.352 -14.970 -22.880 1.00 94.50 205 ALA A N 1
ATOM 1628 C CA . ALA A 1 205 ? -18.034 -15.927 -22.010 1.00 94.50 205 ALA A CA 1
ATOM 1629 C C . ALA A 1 205 ? -17.524 -15.828 -20.565 1.00 94.50 205 ALA A C 1
ATOM 1631 O O . ALA A 1 205 ? -16.343 -15.570 -20.340 1.00 94.50 205 ALA A O 1
ATOM 1632 N N . LEU A 1 206 ? -18.396 -16.062 -19.575 1.00 96.50 206 LEU A N 1
ATOM 1633 C CA . LEU A 1 206 ? -17.999 -16.130 -18.164 1.00 96.50 206 LEU A CA 1
ATOM 1634 C C . LEU A 1 206 ? -17.043 -17.315 -17.954 1.00 96.50 206 LEU A C 1
ATOM 1636 O O . LEU A 1 206 ? -17.444 -18.471 -18.080 1.00 96.50 206 LEU A O 1
ATOM 1640 N N . ALA A 1 207 ? -15.788 -17.024 -17.619 1.00 97.38 207 ALA A N 1
ATOM 1641 C CA . ALA A 1 207 ? -14.734 -18.014 -17.420 1.00 97.38 207 ALA A CA 1
ATOM 1642 C C . ALA A 1 207 ? -14.503 -18.345 -15.939 1.00 97.38 207 ALA A C 1
ATOM 1644 O O . ALA A 1 207 ? -14.125 -19.473 -15.608 1.00 97.38 207 ALA A O 1
ATOM 1645 N N . LYS A 1 208 ? -14.711 -17.379 -15.033 1.00 97.81 208 LYS A N 1
ATOM 1646 C CA . LYS A 1 208 ? -14.496 -17.573 -13.594 1.00 97.81 208 LYS A CA 1
ATOM 1647 C C . LYS A 1 208 ? -15.283 -16.559 -12.761 1.00 97.81 208 LYS A C 1
ATOM 1649 O O . LYS A 1 208 ? -15.257 -15.378 -13.065 1.00 97.81 208 LYS A O 1
ATOM 1654 N N . THR A 1 209 ? -15.868 -17.014 -11.658 1.00 97.69 209 THR A N 1
ATOM 1655 C CA . THR A 1 209 ? -16.385 -16.170 -10.566 1.00 97.69 209 THR A CA 1
ATOM 1656 C C . THR A 1 209 ? -15.487 -16.343 -9.349 1.00 97.69 209 THR A C 1
ATOM 1658 O O . THR A 1 209 ? -15.079 -17.471 -9.052 1.00 97.69 209 THR A O 1
ATOM 1661 N N . GLN A 1 210 ? -15.164 -15.263 -8.641 1.00 93.56 210 GLN A N 1
ATOM 1662 C CA . GLN A 1 210 ? -14.456 -15.271 -7.359 1.00 93.56 210 GLN A CA 1
ATOM 1663 C C . GLN A 1 210 ? -15.236 -14.481 -6.317 1.00 93.56 210 GLN A C 1
ATOM 1665 O O . GLN A 1 210 ? -15.682 -13.372 -6.590 1.00 93.56 210 GLN A O 1
ATOM 1670 N N . SER A 1 211 ? -15.365 -15.035 -5.113 1.00 89.31 211 SER A N 1
ATOM 1671 C CA . SER A 1 211 ? -16.002 -14.338 -3.999 1.00 89.31 211 SER A CA 1
ATOM 1672 C C . SER A 1 211 ? -15.201 -13.104 -3.588 1.00 89.31 211 SER A C 1
ATOM 1674 O O . SER A 1 211 ? -13.978 -13.157 -3.461 1.00 89.31 211 SER A O 1
ATOM 1676 N N . TYR A 1 212 ? -15.909 -12.007 -3.346 1.00 83.00 212 TYR A N 1
ATOM 1677 C CA . TYR A 1 212 ? -15.355 -10.725 -2.938 1.00 83.00 212 TYR A CA 1
ATOM 1678 C C . TYR A 1 212 ? -16.157 -10.165 -1.764 1.00 83.00 212 TYR A C 1
ATOM 1680 O O . TYR A 1 212 ? -17.327 -9.819 -1.902 1.00 83.00 212 TYR A O 1
ATOM 1688 N N . SER A 1 213 ? -15.524 -10.109 -0.594 1.00 76.25 213 SER A N 1
ATOM 1689 C CA . SER A 1 213 ? -16.129 -9.665 0.667 1.00 76.25 213 SER A CA 1
ATOM 1690 C C . SER A 1 213 ? -16.016 -8.157 0.922 1.00 76.25 213 SER A C 1
ATOM 1692 O O . SER A 1 213 ? -16.467 -7.692 1.966 1.00 76.25 213 SER A O 1
ATOM 1694 N N . GLY A 1 214 ? -15.404 -7.399 0.007 1.00 75.06 214 GLY A N 1
ATOM 1695 C CA . GLY A 1 214 ? -15.317 -5.943 0.095 1.00 75.06 214 GLY A CA 1
ATOM 1696 C C . GLY A 1 214 ? -16.523 -5.235 -0.523 1.00 75.06 214 GLY A C 1
ATOM 1697 O O . GLY A 1 214 ? -17.264 -5.804 -1.328 1.00 75.06 214 GLY A O 1
ATOM 1698 N N . ASP A 1 215 ? -16.692 -3.963 -0.168 1.00 81.12 215 ASP A N 1
ATOM 1699 C CA . ASP A 1 215 ? -17.612 -3.064 -0.863 1.00 81.12 215 ASP A CA 1
ATOM 1700 C C . ASP A 1 215 ? -17.097 -2.770 -2.277 1.00 81.12 215 ASP A C 1
ATOM 1702 O O . ASP A 1 215 ? -15.902 -2.547 -2.470 1.00 81.12 215 ASP A O 1
ATOM 1706 N N . VAL A 1 216 ? -17.997 -2.699 -3.263 1.00 82.12 216 VAL A N 1
ATOM 1707 C CA . VAL A 1 216 ? -17.645 -2.252 -4.621 1.00 82.12 216 VAL A CA 1
ATOM 1708 C C . VAL A 1 216 ? -17.047 -0.839 -4.539 1.00 82.12 216 VAL A C 1
ATOM 1710 O O . VAL A 1 216 ? -17.733 0.058 -4.038 1.00 82.12 216 VAL A O 1
ATOM 1713 N N . PRO A 1 217 ? -15.809 -0.610 -5.023 1.00 85.62 217 PRO A N 1
ATOM 1714 C CA . PRO A 1 217 ? -15.173 0.702 -4.979 1.00 85.62 217 PRO A CA 1
ATOM 1715 C C . PRO A 1 217 ? -16.027 1.824 -5.581 1.00 85.62 217 PRO A C 1
ATOM 1717 O O . PRO A 1 217 ? -16.714 1.643 -6.586 1.00 85.62 217 PRO A O 1
ATOM 1720 N N . THR A 1 218 ? -15.951 3.010 -4.973 1.00 84.44 218 THR A N 1
ATOM 1721 C CA . THR A 1 218 ? -16.585 4.246 -5.468 1.00 84.44 218 THR A CA 1
ATOM 1722 C C . THR A 1 218 ? -15.927 4.787 -6.732 1.00 84.44 218 THR A C 1
ATOM 1724 O O . THR A 1 218 ? -16.576 5.498 -7.497 1.00 84.44 218 THR A O 1
ATOM 1727 N N . ASN A 1 219 ? -14.655 4.458 -6.945 1.00 91.06 219 ASN A N 1
ATOM 1728 C CA . ASN A 1 219 ? -13.870 4.789 -8.124 1.00 91.06 219 ASN A CA 1
ATOM 1729 C C . ASN A 1 219 ? -12.747 3.764 -8.329 1.00 91.06 219 ASN A C 1
ATOM 1731 O O . ASN A 1 219 ? -12.488 2.919 -7.468 1.00 91.06 219 ASN A O 1
ATOM 1735 N N . TYR A 1 220 ? -12.109 3.836 -9.492 1.00 90.25 220 TYR A N 1
ATOM 1736 C CA . TYR A 1 220 ? -10.956 3.025 -9.858 1.00 90.25 220 TYR A CA 1
ATOM 1737 C C . TYR A 1 220 ? -9.992 3.882 -10.674 1.00 90.25 220 TYR A C 1
ATOM 1739 O O . TYR A 1 220 ? -10.397 4.474 -11.675 1.00 90.25 220 TYR A O 1
ATOM 1747 N N . GLU A 1 221 ? -8.718 3.896 -10.293 1.00 92.12 221 GLU A N 1
ATOM 1748 C CA . GLU A 1 221 ? -7.633 4.243 -11.209 1.00 92.12 221 GLU A CA 1
ATOM 1749 C C . GLU A 1 221 ? -7.299 2.964 -11.997 1.00 92.12 221 GLU A C 1
ATOM 1751 O O . GLU A 1 221 ? -6.933 1.936 -11.419 1.00 92.12 221 GLU A O 1
ATOM 1756 N N . PHE A 1 222 ? -7.587 2.977 -13.301 1.00 96.06 222 PHE A N 1
ATOM 1757 C CA . PHE A 1 222 ? -7.542 1.818 -14.193 1.00 96.06 222 PHE A CA 1
ATOM 1758 C C . PHE A 1 222 ? -6.352 1.916 -15.148 1.00 96.06 222 PHE A C 1
ATOM 1760 O O . PHE A 1 222 ? -6.247 2.873 -15.920 1.00 96.06 222 PHE A O 1
ATOM 1767 N N . HIS A 1 223 ? -5.486 0.905 -15.110 1.00 98.38 223 HIS A N 1
ATOM 1768 C CA . HIS A 1 223 ? -4.230 0.827 -15.848 1.00 98.38 223 HIS A CA 1
ATOM 1769 C C . HIS A 1 223 ? -4.304 -0.248 -16.924 1.00 98.38 223 HIS A C 1
ATOM 1771 O O . HIS A 1 223 ? -4.744 -1.376 -16.678 1.00 98.38 223 HIS A O 1
ATOM 1777 N N . PHE A 1 224 ? -3.772 0.069 -18.101 1.00 98.44 224 PHE A N 1
ATOM 1778 C CA . PHE A 1 224 ? -3.413 -0.935 -19.095 1.00 98.44 224 PHE A CA 1
ATOM 1779 C C . PHE A 1 224 ? -2.107 -0.558 -19.798 1.00 98.44 224 PHE A C 1
ATOM 1781 O O . PHE A 1 224 ? -1.852 0.605 -20.123 1.00 98.44 224 PHE A O 1
ATOM 1788 N N . GLY A 1 225 ? -1.253 -1.556 -20.008 1.00 98.31 225 GLY A N 1
ATOM 1789 C CA . GLY A 1 225 ? 0.089 -1.371 -20.544 1.00 98.31 225 GLY A CA 1
ATOM 1790 C C . GLY A 1 225 ? 1.000 -2.545 -20.224 1.00 98.31 225 GLY A C 1
ATOM 1791 O O . GLY A 1 225 ? 0.595 -3.701 -20.293 1.00 98.31 225 GLY A O 1
ATOM 1792 N N . LEU A 1 226 ? 2.245 -2.249 -19.880 1.00 98.25 226 LEU A N 1
ATOM 1793 C CA . LEU A 1 226 ? 3.184 -3.234 -19.356 1.00 98.25 226 LEU A CA 1
ATOM 1794 C C . LEU A 1 226 ? 3.902 -2.625 -18.154 1.00 98.25 226 LEU A C 1
ATOM 1796 O O . LEU A 1 226 ? 4.461 -1.536 -18.269 1.00 98.25 226 LEU A O 1
ATOM 1800 N N . LEU A 1 227 ? 3.916 -3.346 -17.035 1.00 97.44 227 LEU A N 1
ATOM 1801 C CA . LEU A 1 227 ? 4.698 -3.048 -15.836 1.00 97.44 227 LEU A CA 1
ATOM 1802 C C . LEU A 1 227 ? 5.410 -4.328 -15.392 1.00 97.44 227 LEU A C 1
ATOM 1804 O O . LEU A 1 227 ? 4.788 -5.375 -15.245 1.00 97.44 227 LEU A O 1
ATOM 1808 N N . THR A 1 228 ? 6.715 -4.256 -15.162 1.00 94.50 228 THR A N 1
ATOM 1809 C CA . THR A 1 228 ? 7.479 -5.306 -14.472 1.00 94.50 228 THR A CA 1
ATOM 1810 C C . THR A 1 228 ? 8.344 -4.677 -13.386 1.00 94.50 228 THR A C 1
ATOM 1812 O O . THR A 1 228 ? 8.715 -3.503 -13.490 1.00 94.50 228 THR A O 1
ATOM 1815 N N . LEU A 1 229 ? 8.670 -5.443 -12.348 1.00 90.12 229 LEU A N 1
ATOM 1816 C CA . LEU A 1 229 ? 9.477 -4.992 -11.219 1.00 90.12 229 LEU A CA 1
ATOM 1817 C C . LEU A 1 229 ? 10.501 -6.045 -10.791 1.00 90.12 229 LEU A C 1
ATOM 1819 O O . LEU A 1 229 ? 10.462 -7.196 -11.221 1.00 90.12 229 LEU A O 1
ATOM 1823 N N . SER A 1 230 ? 11.429 -5.629 -9.938 1.00 82.00 230 SER A N 1
ATOM 1824 C CA . SER A 1 230 ? 12.367 -6.502 -9.234 1.00 82.00 230 SER A CA 1
ATOM 1825 C C . SER A 1 230 ? 11.875 -6.801 -7.812 1.00 82.00 230 SER A C 1
ATOM 1827 O O . SER A 1 230 ? 11.660 -5.864 -7.037 1.00 82.00 230 SER A O 1
ATOM 1829 N N . ASP A 1 231 ? 11.808 -8.071 -7.419 1.00 73.19 231 ASP A N 1
ATOM 1830 C CA . ASP A 1 231 ? 11.399 -8.458 -6.057 1.00 73.19 231 ASP A CA 1
ATOM 1831 C C . ASP A 1 231 ? 12.404 -8.021 -4.967 1.00 73.19 231 ASP A C 1
ATOM 1833 O O . ASP A 1 231 ? 12.041 -7.867 -3.802 1.00 73.19 231 ASP A O 1
ATOM 1837 N N . ASP A 1 232 ? 13.671 -7.795 -5.336 1.00 71.38 232 ASP A N 1
ATOM 1838 C CA . ASP A 1 232 ? 14.756 -7.362 -4.440 1.00 71.38 232 ASP A CA 1
ATOM 1839 C C . ASP A 1 232 ? 14.968 -5.834 -4.403 1.00 71.38 232 ASP A C 1
ATOM 1841 O O . ASP A 1 232 ? 15.857 -5.345 -3.705 1.00 71.38 232 ASP A O 1
ATOM 1845 N N . GLY A 1 233 ? 14.167 -5.070 -5.155 1.00 75.06 233 GLY A N 1
ATOM 1846 C CA . GLY A 1 233 ? 14.314 -3.618 -5.306 1.00 75.06 233 GLY A CA 1
ATOM 1847 C C . GLY A 1 233 ? 15.520 -3.166 -6.148 1.00 75.06 233 GLY A C 1
ATOM 1848 O O . GLY A 1 233 ? 15.803 -1.967 -6.199 1.00 75.06 233 GLY A O 1
ATOM 1849 N N . SER A 1 234 ? 16.245 -4.080 -6.801 1.00 79.44 234 SER A N 1
ATOM 1850 C CA . SER A 1 234 ? 17.362 -3.734 -7.688 1.00 79.44 234 SER A CA 1
ATOM 1851 C C . SER A 1 234 ? 16.892 -3.147 -9.033 1.00 79.44 234 SER A C 1
ATOM 1853 O O . SER A 1 234 ? 15.742 -3.307 -9.430 1.00 79.44 234 SER A O 1
ATOM 1855 N N . PRO A 1 235 ? 17.748 -2.453 -9.806 1.00 89.00 235 PRO A N 1
ATOM 1856 C CA . PRO A 1 235 ? 17.330 -1.962 -11.114 1.00 89.00 235 PRO A CA 1
ATOM 1857 C C . PRO A 1 235 ? 16.920 -3.097 -12.064 1.00 89.00 235 PRO A C 1
ATOM 1859 O O . PRO A 1 235 ? 17.721 -3.989 -12.361 1.00 89.00 235 PRO A O 1
ATOM 1862 N N . VAL A 1 236 ? 15.694 -3.037 -12.598 1.00 89.06 236 VAL A N 1
ATOM 1863 C CA . VAL A 1 236 ? 15.189 -4.036 -13.555 1.00 89.06 236 VAL A CA 1
ATOM 1864 C C . VAL A 1 236 ? 16.076 -4.058 -14.799 1.00 89.06 236 VAL A C 1
ATOM 1866 O O . VAL A 1 236 ? 16.131 -3.102 -15.574 1.00 89.06 236 VAL A O 1
ATOM 1869 N N . LYS A 1 237 ? 16.758 -5.187 -15.009 1.00 93.06 237 LYS A N 1
ATOM 1870 C CA . LYS A 1 237 ? 17.591 -5.425 -16.193 1.00 93.06 237 LYS A CA 1
ATOM 1871 C C . LYS A 1 237 ? 16.719 -5.829 -17.376 1.00 93.06 237 LYS A C 1
ATOM 1873 O O . LYS A 1 237 ? 16.078 -6.881 -17.325 1.00 93.06 237 LYS A O 1
ATOM 1878 N N . MET A 1 238 ? 16.735 -5.008 -18.417 1.00 95.94 238 MET A N 1
ATOM 1879 C CA . MET A 1 238 ? 16.112 -5.267 -19.716 1.00 95.94 238 MET A CA 1
ATOM 1880 C C . MET A 1 238 ? 17.184 -5.639 -20.745 1.00 95.94 238 MET A C 1
ATOM 1882 O O . MET A 1 238 ? 18.359 -5.321 -20.559 1.00 95.94 238 MET A O 1
ATOM 1886 N N . VAL A 1 239 ? 16.787 -6.297 -21.831 1.00 96.62 239 VAL A N 1
ATOM 1887 C CA . VAL A 1 239 ? 17.653 -6.549 -22.986 1.00 96.62 239 VAL A CA 1
ATOM 1888 C C . VAL A 1 239 ? 17.893 -5.227 -23.715 1.00 96.62 239 VAL A C 1
ATOM 1890 O O . VAL A 1 239 ? 16.954 -4.549 -24.132 1.00 96.62 239 VAL A O 1
ATOM 1893 N N . GLU A 1 240 ? 19.162 -4.852 -23.848 1.00 93.06 240 GLU A N 1
ATOM 1894 C CA . GLU A 1 240 ? 19.582 -3.571 -24.416 1.00 93.06 240 GLU A CA 1
ATOM 1895 C C . GLU A 1 240 ? 19.071 -3.383 -25.855 1.00 93.06 240 GLU A C 1
ATOM 1897 O O . GLU A 1 240 ? 19.145 -4.290 -26.689 1.00 93.06 240 GLU A O 1
ATOM 1902 N N . GLY A 1 241 ? 18.512 -2.203 -26.140 1.00 93.19 241 GLY A N 1
ATOM 1903 C CA . GLY A 1 241 ? 17.958 -1.869 -27.455 1.00 93.19 241 GLY A CA 1
ATOM 1904 C C . GLY A 1 241 ? 16.739 -2.703 -27.877 1.00 93.19 241 GLY A C 1
ATOM 1905 O O . GLY A 1 241 ? 16.427 -2.748 -29.070 1.00 93.19 241 GLY A O 1
ATOM 1906 N N . LYS A 1 242 ? 16.058 -3.391 -26.945 1.00 96.50 242 LYS A N 1
ATOM 1907 C CA . LYS A 1 242 ? 14.832 -4.158 -27.215 1.00 96.50 242 LYS A CA 1
ATOM 1908 C C . LYS A 1 242 ? 13.639 -3.619 -26.433 1.00 96.50 242 LYS A C 1
ATOM 1910 O O . LYS A 1 242 ? 13.645 -3.596 -25.205 1.00 96.50 242 LYS A O 1
ATOM 1915 N N . GLN A 1 243 ? 12.590 -3.276 -27.174 1.00 96.69 243 GLN A N 1
ATOM 1916 C CA . GLN A 1 243 ? 11.259 -3.015 -26.638 1.00 96.69 243 GLN A CA 1
ATOM 1917 C C . GLN A 1 243 ? 10.432 -4.298 -26.610 1.00 96.69 243 GLN A C 1
ATOM 1919 O O . GLN A 1 243 ? 10.431 -5.066 -27.574 1.00 96.69 243 GLN A O 1
ATOM 1924 N N . ASP A 1 244 ? 9.673 -4.481 -25.535 1.00 98.38 244 ASP A N 1
ATOM 1925 C CA . ASP A 1 244 ? 8.493 -5.331 -25.537 1.00 98.38 244 ASP A CA 1
ATOM 1926 C C . ASP A 1 244 ? 7.243 -4.495 -25.759 1.00 98.38 244 ASP A C 1
ATOM 1928 O O . ASP A 1 244 ? 7.038 -3.470 -25.117 1.00 98.38 244 ASP A O 1
ATOM 1932 N N . VAL A 1 245 ? 6.432 -4.941 -26.715 1.00 98.44 245 VAL A N 1
ATOM 1933 C CA . VAL A 1 245 ? 5.294 -4.195 -27.247 1.00 98.44 245 VAL A CA 1
ATOM 1934 C C . VAL A 1 245 ? 4.013 -5.006 -27.070 1.00 98.44 245 VAL A C 1
ATOM 1936 O O . VAL A 1 245 ? 4.007 -6.210 -27.359 1.00 98.44 245 VAL A O 1
ATOM 1939 N N . LEU A 1 246 ? 2.946 -4.341 -26.621 1.00 98.38 246 LEU A N 1
ATOM 1940 C CA . LEU A 1 246 ? 1.599 -4.891 -26.480 1.00 98.38 246 LEU A CA 1
ATOM 1941 C C . LEU A 1 246 ? 0.563 -3.941 -27.099 1.00 98.38 246 LEU A C 1
ATOM 1943 O O . LEU A 1 246 ? 0.630 -2.727 -26.918 1.00 98.38 246 LEU A O 1
ATOM 1947 N N . SER A 1 247 ? -0.387 -4.497 -27.845 1.00 98.69 247 SER A N 1
ATOM 1948 C CA . SER A 1 247 ? -1.476 -3.761 -28.495 1.00 98.69 247 SER A CA 1
ATOM 1949 C C . SER A 1 247 ? -2.779 -3.951 -27.730 1.00 98.69 247 SER A C 1
ATOM 1951 O O . SER A 1 247 ? -3.079 -5.071 -27.334 1.00 98.69 247 SER A O 1
ATOM 1953 N N . PHE A 1 248 ? -3.558 -2.882 -27.569 1.00 98.69 248 PHE A N 1
ATOM 1954 C CA . PHE A 1 248 ? -4.804 -2.822 -26.802 1.00 98.69 248 PHE A CA 1
ATOM 1955 C C . PHE A 1 248 ? -5.961 -2.272 -27.639 1.00 98.69 248 PHE A C 1
ATOM 1957 O O . PHE A 1 248 ? -5.758 -1.368 -28.445 1.00 98.69 248 PHE A O 1
ATOM 1964 N N . ASN A 1 249 ? -7.172 -2.788 -27.429 1.00 98.06 249 ASN A N 1
ATOM 1965 C CA . ASN A 1 249 ? -8.396 -2.456 -28.178 1.00 98.06 249 ASN A CA 1
ATOM 1966 C C . ASN A 1 249 ? -9.639 -2.661 -27.285 1.00 98.06 249 ASN A C 1
ATOM 1968 O O . ASN A 1 249 ? -9.571 -3.395 -26.298 1.00 98.06 249 ASN A O 1
ATOM 1972 N N . GLY A 1 250 ? -10.775 -2.035 -27.601 1.00 95.00 250 GLY A N 1
ATOM 1973 C CA . GLY A 1 250 ? -12.052 -2.277 -26.919 1.00 95.00 250 GLY A CA 1
ATOM 1974 C C . GLY A 1 250 ? -12.145 -1.742 -25.484 1.00 95.00 250 GLY A C 1
ATOM 1975 O O . GLY A 1 250 ? -12.972 -2.223 -24.707 1.00 95.00 250 GLY A O 1
ATOM 1976 N N . VAL A 1 251 ? -11.286 -0.785 -25.112 1.00 97.12 251 VAL A N 1
ATOM 1977 C CA . VAL A 1 251 ? -11.177 -0.255 -23.743 1.00 97.12 251 VAL A CA 1
ATOM 1978 C C . VAL A 1 251 ? -12.439 0.530 -23.361 1.00 97.12 251 VAL A C 1
ATOM 1980 O O . VAL A 1 251 ? -12.785 1.523 -23.995 1.00 97.12 251 VAL A O 1
ATOM 1983 N N . SER A 1 252 ? -13.161 0.085 -22.332 1.00 96.62 252 SER A N 1
ATOM 1984 C CA . SER A 1 252 ? -14.401 0.725 -21.851 1.00 96.62 252 SER A CA 1
ATOM 1985 C C . SER A 1 252 ? -14.747 0.298 -20.421 1.00 96.62 252 SER A C 1
ATOM 1987 O O . SER A 1 252 ? -14.275 -0.740 -19.953 1.00 96.62 252 SER A O 1
ATOM 1989 N N . VAL A 1 253 ? -15.558 1.098 -19.720 1.00 97.88 253 VAL A N 1
ATOM 1990 C CA . VAL A 1 253 ? -16.095 0.763 -18.391 1.00 97.88 253 VAL A CA 1
ATOM 1991 C C . VAL A 1 253 ? -17.586 1.100 -18.329 1.00 97.88 253 VAL A C 1
ATOM 1993 O O . VAL A 1 253 ? -17.982 2.242 -18.546 1.00 97.88 253 VAL A O 1
ATOM 1996 N N . GLU A 1 254 ? -18.409 0.104 -18.016 1.00 96.69 254 GLU A N 1
ATOM 1997 C CA . GLU A 1 254 ? -19.876 0.156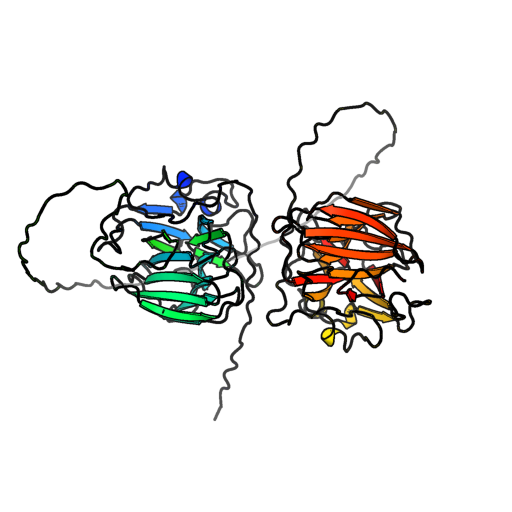 -18.054 1.00 96.69 254 GLU A CA 1
ATOM 1998 C C . GLU A 1 254 ? -20.489 0.000 -16.646 1.00 96.69 254 GLU A C 1
ATOM 2000 O O . GLU A 1 254 ? -19.878 -0.576 -15.740 1.00 96.69 254 GLU A O 1
ATOM 2005 N N . ASP A 1 255 ? -21.726 0.478 -16.458 1.00 95.75 255 ASP A N 1
ATOM 2006 C CA . ASP A 1 255 ? -22.472 0.416 -15.184 1.00 95.75 255 ASP A CA 1
ATOM 2007 C C . ASP A 1 255 ? -23.198 -0.923 -14.934 1.00 95.75 255 ASP A C 1
ATOM 2009 O O . ASP A 1 255 ? -23.900 -1.093 -13.932 1.00 95.75 255 ASP A O 1
ATOM 2013 N N . LYS A 1 256 ? -23.043 -1.870 -15.859 1.00 94.62 256 LYS A N 1
ATOM 2014 C CA . LYS A 1 256 ? -23.609 -3.222 -15.850 1.00 94.62 256 LYS A CA 1
ATOM 2015 C C . LYS A 1 256 ? -22.856 -4.092 -16.852 1.00 94.62 256 LYS A C 1
ATOM 2017 O O . LYS A 1 256 ? -22.175 -3.582 -17.737 1.00 94.62 256 LYS A O 1
ATOM 2022 N N . ILE A 1 257 ? -23.044 -5.405 -16.770 1.00 94.94 257 ILE A N 1
ATOM 2023 C CA . ILE A 1 257 ? -22.606 -6.329 -17.824 1.00 94.94 257 ILE A CA 1
ATOM 2024 C C . ILE A 1 257 ? -23.489 -6.096 -19.072 1.00 94.94 257 ILE A C 1
ATOM 2026 O O . ILE A 1 257 ? -24.715 -6.208 -18.956 1.00 94.94 257 ILE A O 1
ATOM 2030 N N . PRO A 1 258 ? -22.925 -5.765 -20.251 1.00 88.69 258 PRO A N 1
ATOM 2031 C CA . PRO A 1 258 ? -23.706 -5.598 -21.480 1.00 88.69 258 PRO A CA 1
ATOM 2032 C C . PRO A 1 258 ? -24.372 -6.906 -21.932 1.00 88.69 258 PRO A C 1
ATOM 2034 O O . PRO A 1 258 ? -23.915 -7.997 -21.607 1.00 88.69 258 PRO A O 1
ATOM 2037 N N . THR A 1 259 ? -25.451 -6.827 -22.710 1.00 78.12 259 THR A N 1
ATOM 2038 C CA . THR A 1 259 ? -26.169 -8.023 -23.205 1.00 78.12 259 THR A CA 1
ATOM 2039 C C . THR A 1 259 ? -25.556 -8.639 -24.467 1.00 78.12 259 THR A C 1
ATOM 2041 O O . THR A 1 259 ? -25.986 -9.702 -24.905 1.00 78.12 259 THR A O 1
ATOM 2044 N N . ASP A 1 260 ? -24.575 -7.967 -25.064 1.00 71.94 260 ASP A N 1
ATOM 2045 C CA . ASP A 1 260 ? -23.999 -8.205 -26.392 1.00 71.94 260 ASP A CA 1
ATOM 2046 C C . ASP A 1 260 ? -22.465 -8.377 -26.356 1.00 71.94 260 ASP A C 1
ATOM 2048 O O . ASP A 1 260 ? -21.782 -8.143 -27.353 1.00 71.94 260 ASP A O 1
ATOM 2052 N N . ILE A 1 261 ? -21.926 -8.779 -25.196 1.00 70.31 261 ILE A N 1
ATOM 2053 C CA . ILE A 1 261 ? -20.490 -8.810 -24.880 1.00 70.31 261 ILE A CA 1
ATOM 2054 C C . ILE A 1 261 ? -19.656 -9.532 -25.959 1.00 70.31 261 ILE A C 1
ATOM 2056 O O . ILE A 1 261 ? -19.561 -10.755 -25.972 1.00 70.31 261 ILE A O 1
ATOM 2060 N N . GLY A 1 262 ? -18.999 -8.780 -26.845 1.00 55.56 262 GLY A N 1
ATOM 2061 C CA . GLY A 1 262 ? -18.118 -9.356 -27.868 1.00 55.56 262 GLY A CA 1
ATOM 2062 C C . GLY A 1 262 ? -18.816 -9.835 -29.144 1.00 55.56 262 GLY A C 1
ATOM 2063 O O . GLY A 1 262 ? -18.279 -10.687 -29.843 1.00 55.56 262 GLY A O 1
ATOM 2064 N N . SER A 1 263 ? -19.998 -9.312 -29.486 1.00 56.16 263 SER A N 1
ATOM 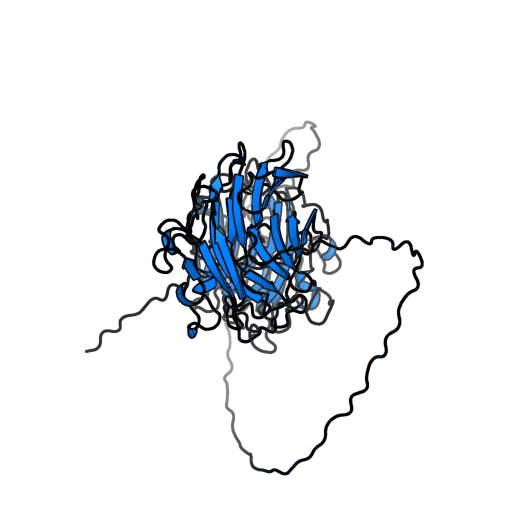2065 C CA . SER A 1 263 ? -20.568 -9.555 -30.817 1.00 56.16 263 SER A CA 1
ATOM 2066 C C . SER A 1 263 ? -19.745 -8.870 -31.918 1.00 56.16 263 SER A C 1
ATOM 2068 O O . SER A 1 263 ? -19.429 -7.684 -31.831 1.00 56.16 263 SER A O 1
ATOM 2070 N N . SER A 1 264 ? -19.469 -9.587 -33.010 1.00 48.41 264 SER A N 1
ATOM 2071 C CA . SER A 1 264 ? -18.936 -9.015 -34.258 1.00 48.41 264 SER A CA 1
ATOM 2072 C C . SER A 1 264 ? -19.990 -8.239 -35.067 1.00 48.41 264 SER A C 1
ATOM 2074 O O . SER A 1 264 ? -19.673 -7.628 -36.087 1.00 48.41 264 SER A O 1
ATOM 2076 N N . THR A 1 265 ? -21.250 -8.229 -34.615 1.00 46.78 265 THR A N 1
ATOM 2077 C CA . THR A 1 265 ? -22.318 -7.392 -35.175 1.00 46.78 265 THR A CA 1
ATOM 2078 C C . THR A 1 265 ? -22.401 -6.081 -34.385 1.00 46.78 265 THR A C 1
ATOM 2080 O O . THR A 1 265 ? -22.539 -6.137 -33.163 1.00 46.78 265 THR A O 1
ATOM 2083 N N . PRO A 1 266 ? -22.341 -4.899 -35.030 1.00 39.25 266 PRO A N 1
ATOM 2084 C CA . PRO A 1 266 ? -22.353 -3.627 -34.316 1.00 39.25 266 PRO A CA 1
ATOM 2085 C C . PRO A 1 266 ? -23.676 -3.414 -33.573 1.00 39.25 266 PRO A C 1
ATOM 2087 O O . PRO A 1 266 ? -24.750 -3.389 -34.176 1.00 39.25 266 PRO A O 1
ATOM 2090 N N . SER A 1 267 ? -23.574 -3.204 -32.261 1.00 37.56 267 SER A N 1
ATOM 2091 C CA . SER A 1 267 ? -24.690 -2.771 -31.424 1.00 37.56 267 SER A CA 1
ATOM 2092 C C . SER A 1 267 ? -25.126 -1.363 -31.836 1.00 37.56 267 SER A C 1
ATOM 2094 O O . SER A 1 267 ? -24.307 -0.445 -31.952 1.00 37.56 267 SER A O 1
ATOM 2096 N N . SER A 1 268 ? -26.414 -1.177 -32.118 1.00 32.84 268 SER A N 1
ATOM 2097 C CA . SER A 1 268 ? -26.946 0.108 -32.572 1.00 32.84 268 SER A CA 1
ATOM 2098 C C . SER A 1 268 ? -26.865 1.152 -31.455 1.00 32.84 268 SER A C 1
ATOM 2100 O O . SER A 1 268 ? -27.520 0.989 -30.429 1.00 32.84 268 SER A O 1
ATOM 2102 N N . LYS A 1 269 ? -26.113 2.243 -31.675 1.00 35.41 269 LYS A N 1
ATOM 2103 C CA . LYS A 1 269 ? -25.997 3.384 -30.745 1.00 35.41 269 LYS A CA 1
ATOM 2104 C C . LYS A 1 269 ? -27.384 3.934 -30.376 1.00 35.41 269 LYS A C 1
ATOM 2106 O O . LYS A 1 269 ? -27.983 4.678 -31.152 1.00 35.41 269 LYS A O 1
ATOM 2111 N N . GLU A 1 270 ? -27.877 3.597 -29.187 1.00 30.00 270 GLU A N 1
ATOM 2112 C CA . GLU A 1 270 ? -29.182 4.046 -28.700 1.00 30.00 270 GLU A CA 1
ATOM 2113 C C . GLU A 1 270 ? -29.064 5.457 -28.095 1.00 30.00 270 GLU A C 1
ATOM 2115 O O . GLU A 1 270 ? -28.698 5.645 -26.937 1.00 30.00 270 GLU A O 1
ATOM 2120 N N . SER A 1 271 ? -29.333 6.479 -28.913 1.00 28.88 271 SER A N 1
ATOM 2121 C CA . SER A 1 271 ? -29.421 7.872 -28.461 1.00 28.88 271 SER A CA 1
ATOM 2122 C C . SER A 1 271 ? -30.859 8.207 -28.059 1.00 28.88 271 SER A C 1
ATOM 2124 O O . SER A 1 271 ? -31.790 8.077 -28.854 1.00 28.88 271 SER A O 1
ATOM 2126 N N . THR A 1 272 ? -31.051 8.642 -26.816 1.00 30.70 272 THR A N 1
ATOM 2127 C CA . THR A 1 272 ? -32.368 8.897 -26.223 1.00 30.70 272 THR A CA 1
ATOM 2128 C C . THR A 1 272 ? -32.948 10.258 -26.625 1.00 30.70 272 THR A C 1
ATOM 2130 O O . THR A 1 272 ? -32.532 11.307 -26.139 1.00 30.70 272 THR A O 1
ATOM 2133 N N . THR A 1 273 ? -33.976 10.270 -27.479 1.00 27.66 273 THR A N 1
ATOM 2134 C CA . THR A 1 273 ? -34.887 11.416 -27.711 1.00 27.66 273 THR A CA 1
ATOM 2135 C C . THR A 1 273 ? -36.254 10.873 -28.184 1.00 27.66 273 THR A C 1
ATOM 2137 O O . THR A 1 273 ? -36.274 9.880 -28.911 1.00 27.66 273 THR A O 1
ATOM 2140 N N . PRO A 1 274 ? -37.409 11.411 -27.734 1.00 31.66 274 PRO A N 1
ATOM 2141 C CA . PRO A 1 274 ? -38.640 10.616 -27.686 1.00 31.66 274 PRO A CA 1
ATOM 2142 C C . PRO A 1 274 ? -39.490 10.589 -28.969 1.00 31.66 274 PRO A C 1
ATOM 2144 O O . PRO A 1 274 ? -39.713 11.606 -29.617 1.00 31.66 274 PRO A O 1
ATOM 2147 N N . ALA A 1 275 ? -40.044 9.397 -29.214 1.00 29.70 275 ALA A N 1
ATOM 2148 C CA . ALA A 1 275 ? -41.317 9.063 -29.865 1.00 29.70 275 ALA A CA 1
ATOM 2149 C C . ALA A 1 275 ? -41.830 9.920 -31.045 1.00 29.70 275 ALA A C 1
ATOM 2151 O O . ALA A 1 275 ? -42.389 11.001 -30.862 1.00 29.70 275 ALA A O 1
ATOM 2152 N N . ASN A 1 276 ? -41.889 9.299 -32.231 1.00 27.36 276 ASN A N 1
ATOM 2153 C CA . ASN A 1 276 ? -43.059 9.449 -33.099 1.00 27.36 276 ASN A CA 1
ATOM 2154 C C . ASN A 1 276 ? -43.327 8.195 -33.953 1.00 27.36 276 ASN A C 1
ATOM 2156 O O . ASN A 1 276 ? -42.427 7.409 -34.238 1.00 27.36 276 ASN A O 1
ATOM 2160 N N . THR A 1 277 ? -44.595 7.993 -34.306 1.00 30.59 277 THR A N 1
ATOM 2161 C CA . THR A 1 277 ? -45.162 6.722 -34.792 1.00 30.59 277 THR A CA 1
ATOM 2162 C C . THR A 1 277 ? -45.130 6.571 -36.320 1.00 30.59 277 THR A C 1
ATOM 2164 O O . THR A 1 277 ? -45.734 7.404 -36.991 1.00 30.59 277 THR A O 1
ATOM 2167 N N . SER A 1 278 ? -44.609 5.455 -36.866 1.00 27.39 278 SER A N 1
ATOM 2168 C CA . SER A 1 278 ? -45.119 4.846 -38.124 1.00 27.39 278 SER A CA 1
ATOM 2169 C C . SER A 1 278 ? -44.525 3.463 -38.502 1.00 27.39 278 SER A C 1
ATOM 2171 O O . SER A 1 278 ? -43.352 3.312 -38.810 1.00 27.39 278 SER A O 1
ATOM 2173 N N . THR A 1 279 ? -45.406 2.455 -38.519 1.00 26.92 279 THR A N 1
ATOM 2174 C CA . THR A 1 279 ? -45.515 1.292 -39.444 1.00 26.92 279 THR A CA 1
ATOM 2175 C C . THR A 1 279 ? -44.321 0.758 -40.274 1.00 26.92 279 THR A C 1
ATOM 2177 O O . THR A 1 279 ? -43.900 1.379 -41.241 1.00 26.92 279 THR A O 1
ATOM 2180 N N . SER A 1 280 ? -43.982 -0.516 -40.008 1.00 30.20 280 SER A N 1
ATOM 2181 C CA . SER A 1 280 ? -43.696 -1.646 -40.937 1.00 30.20 280 SER A CA 1
ATOM 2182 C C . SER A 1 280 ? -42.956 -1.443 -42.278 1.00 30.20 280 SER A C 1
ATOM 2184 O O . SER A 1 280 ? -43.499 -0.813 -43.177 1.00 30.20 280 SER A O 1
ATOM 2186 N N . THR A 1 281 ? -41.892 -2.237 -42.505 1.00 28.59 281 THR A N 1
ATOM 2187 C CA . THR A 1 281 ? -41.879 -3.378 -43.471 1.00 28.59 281 THR A CA 1
ATOM 2188 C C . THR A 1 281 ? -40.589 -4.210 -43.357 1.00 28.59 281 THR A C 1
ATOM 2190 O O . THR A 1 281 ? -39.501 -3.650 -43.282 1.00 28.59 281 THR A O 1
ATOM 2193 N N . THR A 1 282 ? -40.695 -5.542 -43.413 1.00 32.56 282 THR A N 1
ATOM 2194 C CA . THR A 1 282 ? -39.590 -6.480 -43.731 1.00 32.56 282 THR A CA 1
ATOM 2195 C C . THR A 1 282 ? -39.223 -6.362 -45.225 1.00 32.56 282 THR A C 1
ATOM 2197 O O . THR A 1 282 ? -40.124 -6.037 -46.005 1.00 32.56 282 THR A O 1
ATOM 2200 N N . PRO A 1 283 ? -37.984 -6.674 -45.681 1.00 38.66 283 PRO A N 1
ATOM 2201 C CA . PRO A 1 283 ? -37.697 -8.075 -46.049 1.00 38.66 283 PRO A CA 1
ATOM 2202 C C . PRO A 1 283 ? -36.220 -8.566 -46.027 1.00 38.66 283 PRO A C 1
ATOM 2204 O O . PRO A 1 283 ? -35.285 -7.828 -46.302 1.00 38.66 283 PRO A O 1
ATOM 2207 N N . ALA A 1 284 ? -36.104 -9.895 -45.888 1.00 27.05 284 ALA A N 1
ATOM 2208 C CA . ALA A 1 284 ? -35.198 -10.820 -46.598 1.00 27.05 284 ALA A CA 1
ATOM 2209 C C . ALA A 1 284 ? -33.656 -10.783 -46.431 1.00 27.05 284 ALA A C 1
ATOM 2211 O O . ALA A 1 284 ? -32.992 -9.757 -46.375 1.00 27.05 284 ALA A O 1
ATOM 2212 N N . ALA A 1 285 ? -33.097 -11.999 -46.439 1.00 30.25 285 ALA A N 1
ATOM 2213 C CA . ALA A 1 285 ? -31.678 -12.319 -46.321 1.00 30.25 285 ALA A CA 1
ATOM 2214 C C . ALA A 1 285 ? -30.965 -12.459 -47.680 1.00 30.25 285 ALA A C 1
ATOM 2216 O O . ALA A 1 285 ? -31.600 -12.748 -48.695 1.00 30.25 285 ALA A O 1
ATOM 2217 N N . ALA A 1 286 ? -29.628 -12.418 -47.664 1.00 28.42 286 ALA A N 1
ATOM 2218 C CA . ALA A 1 286 ? -28.795 -13.069 -48.675 1.00 28.42 286 ALA A CA 1
ATOM 2219 C C . ALA A 1 286 ? -27.474 -13.575 -48.067 1.00 28.42 286 ALA A C 1
ATOM 2221 O O . ALA A 1 286 ? -26.701 -12.812 -47.499 1.00 28.42 286 ALA A O 1
ATOM 2222 N N . SER A 1 287 ? -27.223 -14.876 -48.212 1.00 28.36 287 SER A N 1
ATOM 2223 C CA . SER A 1 287 ? -25.942 -15.533 -47.915 1.00 28.36 287 SER A CA 1
ATOM 2224 C C . SER A 1 287 ? -24.972 -15.388 -49.094 1.00 28.36 287 SER A C 1
ATOM 2226 O O . SER A 1 287 ? -25.436 -15.374 -50.240 1.00 28.36 287 SER A O 1
ATOM 2228 N N . LYS A 1 288 ? -23.650 -15.378 -48.837 1.00 30.00 288 LYS A N 1
ATOM 2229 C CA . LYS A 1 288 ? -22.668 -16.088 -49.685 1.00 30.00 288 LYS A CA 1
ATOM 2230 C C . LYS A 1 288 ? -21.274 -16.244 -49.065 1.00 30.00 288 LYS A C 1
ATOM 2232 O O . LYS A 1 288 ? -20.746 -15.331 -48.444 1.00 30.00 288 LYS A O 1
ATOM 2237 N N . THR A 1 289 ? -20.699 -17.418 -49.311 1.00 27.62 289 THR A N 1
ATOM 2238 C CA . THR A 1 289 ? -19.383 -17.925 -48.890 1.00 27.62 289 THR A CA 1
ATOM 2239 C C . THR A 1 289 ? -18.353 -17.899 -50.027 1.00 27.62 289 THR A C 1
ATOM 2241 O O . THR A 1 289 ? -18.721 -18.136 -51.177 1.00 27.62 289 THR A O 1
ATOM 2244 N N . ALA A 1 290 ? -17.079 -17.685 -49.675 1.00 29.94 290 ALA A N 1
ATOM 2245 C CA . ALA A 1 290 ? -15.822 -18.137 -50.316 1.00 29.94 290 ALA A CA 1
ATOM 2246 C C . ALA A 1 290 ? -14.680 -17.542 -49.455 1.00 29.94 290 ALA A C 1
ATOM 2248 O O . ALA A 1 290 ? -14.717 -16.342 -49.203 1.00 29.94 290 ALA A O 1
ATOM 2249 N N . ASP A 1 291 ? -13.720 -18.238 -48.841 1.00 27.83 291 ASP A N 1
ATOM 2250 C CA . ASP A 1 291 ? -12.972 -19.477 -49.137 1.00 27.83 291 ASP A CA 1
ATOM 2251 C C . ASP A 1 291 ? -12.028 -19.386 -50.350 1.00 27.83 291 ASP A C 1
ATOM 2253 O O . ASP A 1 291 ? -12.454 -19.545 -51.495 1.00 27.83 291 ASP A O 1
ATOM 2257 N N . VAL A 1 292 ? -10.739 -19.128 -50.069 1.00 33.94 292 VAL A N 1
ATOM 2258 C CA . VAL A 1 292 ? -9.588 -19.343 -50.965 1.00 33.94 292 VAL A CA 1
ATOM 2259 C C . VAL A 1 292 ? -8.364 -19.770 -50.132 1.00 33.94 292 VAL A C 1
ATOM 2261 O O . VAL A 1 292 ? -8.001 -19.133 -49.146 1.00 33.94 292 VAL A O 1
ATOM 2264 N N . THR A 1 293 ? -7.740 -20.864 -50.567 1.00 31.02 293 THR A N 1
ATOM 2265 C CA . THR A 1 293 ? -6.624 -21.629 -49.969 1.00 31.02 293 THR A CA 1
ATOM 2266 C C . THR A 1 293 ? -5.239 -20.961 -50.212 1.00 31.02 293 THR A C 1
ATOM 2268 O O . THR A 1 293 ? -5.125 -20.182 -51.161 1.00 31.02 293 THR A O 1
ATOM 2271 N N . PRO A 1 294 ? -4.181 -21.207 -49.397 1.00 34.44 294 PRO A N 1
ATOM 2272 C CA . PRO A 1 294 ? -2.939 -20.412 -49.431 1.00 34.44 294 PRO A CA 1
ATOM 2273 C C . PRO A 1 294 ? -1.871 -20.895 -50.435 1.00 34.44 294 PRO A C 1
ATOM 2275 O O . PRO A 1 294 ? -1.958 -21.993 -50.981 1.00 34.44 294 PRO A O 1
ATOM 2278 N N . THR A 1 295 ? -0.816 -20.085 -50.607 1.00 32.53 295 THR A N 1
ATOM 2279 C CA . THR A 1 295 ? 0.373 -20.375 -51.437 1.00 32.53 295 THR A CA 1
ATOM 2280 C C . THR A 1 295 ? 1.656 -20.312 -50.600 1.00 32.53 295 THR A C 1
ATOM 2282 O O . THR A 1 295 ? 1.828 -19.402 -49.791 1.00 32.53 295 THR A O 1
ATOM 2285 N N . GLU A 1 296 ? 2.561 -21.270 -50.811 1.00 32.22 296 GLU A N 1
ATOM 2286 C CA . GLU A 1 296 ? 3.795 -21.464 -50.037 1.00 32.22 296 GLU A CA 1
ATOM 2287 C C . GLU A 1 296 ? 5.034 -20.694 -50.557 1.00 32.22 296 GLU A C 1
ATOM 2289 O O . GLU A 1 296 ? 5.156 -20.398 -51.743 1.00 32.22 296 GLU A O 1
ATOM 2294 N N . THR A 1 297 ? 5.946 -20.429 -49.610 1.00 31.06 297 THR A N 1
ATOM 2295 C CA . THR A 1 297 ? 7.436 -20.382 -49.608 1.00 31.06 297 THR A CA 1
ATOM 2296 C C . THR A 1 297 ? 8.246 -20.375 -50.931 1.00 31.06 297 THR A C 1
ATOM 2298 O O . THR A 1 297 ? 7.912 -21.058 -51.895 1.00 31.06 297 THR A O 1
ATOM 2301 N N . PRO A 1 298 ? 9.452 -19.755 -50.932 1.00 37.38 298 PRO A N 1
ATOM 2302 C CA . PRO A 1 298 ? 10.648 -20.573 -50.654 1.00 37.38 298 PRO A CA 1
ATOM 2303 C C . PRO A 1 298 ? 11.720 -19.936 -49.737 1.00 37.38 298 PRO A C 1
ATOM 2305 O O . PRO A 1 298 ? 11.767 -18.731 -49.507 1.00 37.38 298 PRO A O 1
ATOM 2308 N N . SER A 1 299 ? 12.583 -20.812 -49.211 1.00 27.66 299 SER A N 1
ATOM 2309 C CA . SER A 1 299 ? 13.674 -20.561 -48.253 1.00 27.66 299 SER A CA 1
ATOM 2310 C C . SER A 1 299 ? 15.023 -20.260 -48.934 1.00 27.66 299 SER A C 1
ATOM 2312 O O . SER A 1 299 ? 15.248 -20.713 -50.056 1.00 27.66 299 SER A O 1
ATOM 2314 N N . VAL A 1 300 ? 15.950 -19.581 -48.236 1.00 33.28 300 VAL A N 1
ATOM 2315 C CA . VAL A 1 300 ? 17.392 -19.537 -48.574 1.00 33.28 300 VAL A CA 1
ATOM 2316 C C . VAL A 1 300 ? 18.257 -19.663 -47.305 1.00 33.28 300 VAL A C 1
ATOM 2318 O O . VAL A 1 300 ? 17.905 -19.171 -46.236 1.00 33.28 300 VAL A O 1
ATOM 2321 N N . THR A 1 301 ? 19.378 -20.373 -47.444 1.00 28.06 301 THR A N 1
ATOM 2322 C CA . THR A 1 301 ? 20.243 -20.935 -46.387 1.00 28.06 301 THR A CA 1
ATOM 2323 C C . THR A 1 301 ? 21.332 -19.977 -45.855 1.00 28.06 301 THR A C 1
ATOM 2325 O O . THR A 1 301 ? 21.704 -19.008 -46.509 1.00 28.06 301 THR A O 1
ATOM 2328 N N . ALA A 1 302 ? 21.862 -20.290 -44.665 1.00 29.23 302 ALA A N 1
ATOM 2329 C CA . ALA A 1 302 ? 22.987 -19.634 -43.977 1.00 29.23 302 ALA A CA 1
ATOM 2330 C C . ALA A 1 302 ? 24.370 -19.814 -44.653 1.00 29.23 302 ALA A C 1
ATOM 2332 O O . ALA A 1 302 ? 24.490 -20.649 -45.546 1.00 29.23 302 ALA A O 1
ATOM 2333 N N . THR A 1 303 ? 25.418 -19.120 -44.158 1.00 26.91 303 THR A N 1
ATOM 2334 C CA . THR A 1 303 ? 26.801 -19.647 -43.939 1.00 26.91 303 THR A CA 1
ATOM 2335 C C . THR A 1 303 ? 27.674 -18.687 -43.084 1.00 26.91 303 THR A C 1
ATOM 2337 O O . THR A 1 303 ? 27.832 -17.522 -43.428 1.00 26.91 303 THR A O 1
ATOM 2340 N N . ASP A 1 304 ? 28.213 -19.231 -41.986 1.00 28.27 304 ASP A N 1
ATOM 2341 C CA . ASP A 1 304 ? 29.466 -19.028 -41.212 1.00 28.27 304 ASP A CA 1
ATOM 2342 C C . ASP A 1 304 ? 30.316 -17.726 -41.119 1.00 28.27 304 ASP A C 1
ATOM 2344 O O . ASP A 1 304 ? 30.643 -17.030 -42.078 1.00 28.27 304 ASP A O 1
ATOM 2348 N N . THR A 1 305 ? 30.814 -17.539 -39.884 1.00 29.69 305 THR A N 1
ATOM 2349 C CA . THR A 1 305 ? 31.971 -16.753 -39.379 1.00 29.69 305 THR A CA 1
ATOM 2350 C C . THR A 1 305 ? 33.336 -17.337 -39.835 1.00 29.69 305 THR A C 1
ATOM 2352 O O . THR A 1 305 ? 33.342 -18.475 -40.306 1.00 29.69 305 THR A O 1
ATOM 2355 N N . PRO A 1 306 ? 34.522 -16.677 -39.647 1.00 39.06 306 PRO A N 1
ATOM 2356 C CA . PRO A 1 306 ? 35.248 -16.776 -38.349 1.00 39.06 306 PRO A CA 1
ATOM 2357 C C . PRO A 1 306 ? 36.321 -15.689 -37.988 1.00 39.06 306 PRO A C 1
ATOM 2359 O O . PRO A 1 306 ? 36.768 -14.919 -38.830 1.00 39.06 306 PRO A O 1
ATOM 2362 N N . THR A 1 307 ? 36.859 -15.777 -36.748 1.00 27.61 307 THR A N 1
ATOM 2363 C CA . THR A 1 307 ? 38.236 -15.382 -36.277 1.00 27.61 307 THR A CA 1
ATOM 2364 C C . THR A 1 307 ? 38.663 -13.883 -36.228 1.00 27.61 307 THR A C 1
ATOM 2366 O O . THR A 1 307 ? 38.217 -13.103 -37.052 1.00 27.61 307 THR A O 1
ATOM 2369 N N . THR A 1 308 ? 39.544 -13.361 -35.337 1.00 27.45 308 THR A N 1
ATOM 2370 C CA . THR A 1 308 ? 40.248 -13.838 -34.100 1.00 27.45 308 THR A CA 1
ATOM 2371 C C . THR A 1 308 ? 40.907 -12.675 -33.309 1.00 27.45 308 THR A C 1
ATOM 2373 O O . THR A 1 308 ? 41.304 -11.691 -33.916 1.00 27.45 308 THR A O 1
ATOM 2376 N N . ASN A 1 309 ? 41.149 -12.884 -32.000 1.00 27.48 309 ASN A N 1
ATOM 2377 C CA . ASN A 1 309 ? 42.264 -12.402 -31.139 1.00 27.48 309 ASN A CA 1
ATOM 2378 C C . ASN A 1 309 ? 42.774 -10.936 -31.187 1.00 27.48 309 ASN A C 1
ATOM 2380 O O . ASN A 1 309 ? 43.388 -10.525 -32.168 1.00 27.48 309 ASN A O 1
ATOM 2384 N N . SER A 1 310 ? 42.851 -10.273 -30.016 1.00 29.36 310 SER A N 1
ATOM 2385 C CA . SER A 1 310 ? 44.104 -10.155 -29.212 1.00 29.36 310 SER A CA 1
ATOM 2386 C C . SER A 1 310 ? 43.999 -9.161 -28.033 1.00 29.36 310 SER A C 1
ATOM 2388 O O . SER A 1 310 ? 43.441 -8.079 -28.163 1.00 29.36 310 SER A O 1
ATOM 2390 N N . SER A 1 311 ? 44.634 -9.496 -26.907 1.00 28.53 311 SER A N 1
ATOM 2391 C CA . SER A 1 311 ? 45.077 -8.589 -25.822 1.00 28.53 311 SER A CA 1
ATOM 2392 C C . SER A 1 311 ? 46.593 -8.829 -25.641 1.00 28.53 311 SER A C 1
ATOM 2394 O O . SER A 1 311 ? 47.013 -9.926 -26.036 1.00 28.53 311 SER A O 1
ATOM 2396 N N . PRO A 1 312 ? 47.442 -7.905 -25.112 1.00 39.56 312 PRO A N 1
ATOM 2397 C CA . PRO A 1 312 ? 47.595 -7.804 -23.641 1.00 39.56 312 PRO A CA 1
ATOM 2398 C C . PRO A 1 312 ? 48.170 -6.478 -23.024 1.00 39.56 312 PRO A C 1
ATOM 2400 O O . PRO A 1 312 ? 48.703 -5.611 -23.711 1.00 39.56 312 PRO A O 1
ATOM 2403 N N . THR A 1 313 ? 48.220 -6.451 -21.674 1.00 27.36 313 THR A N 1
ATOM 2404 C CA . THR A 1 313 ? 49.304 -5.927 -20.768 1.00 27.36 313 THR A CA 1
ATOM 2405 C C . THR A 1 313 ? 49.502 -4.427 -20.380 1.00 27.36 313 THR A C 1
ATOM 2407 O O . THR A 1 313 ? 50.045 -3.657 -21.159 1.00 27.36 313 THR A O 1
ATOM 2410 N N . THR A 1 314 ? 49.299 -4.134 -19.065 1.00 27.55 314 THR A N 1
ATOM 2411 C CA . THR A 1 314 ? 50.196 -3.426 -18.066 1.00 27.55 314 THR A CA 1
ATOM 2412 C C . THR A 1 314 ? 50.636 -1.944 -18.244 1.00 27.55 314 THR A C 1
ATOM 2414 O O . THR A 1 314 ? 50.774 -1.497 -19.369 1.00 27.55 314 THR A O 1
ATOM 2417 N N . SER A 1 315 ? 50.984 -1.120 -17.222 1.00 27.91 315 SER A N 1
ATOM 2418 C CA . SER A 1 315 ? 51.008 -1.224 -15.729 1.00 27.91 315 SER A CA 1
ATOM 2419 C C . SER A 1 315 ? 51.234 0.143 -15.010 1.00 27.91 315 SER A C 1
ATOM 2421 O O . SER A 1 315 ? 52.015 0.942 -15.506 1.00 27.91 315 SER A O 1
ATOM 2423 N N . ASN A 1 316 ? 50.683 0.286 -13.786 1.00 28.59 316 ASN A N 1
ATOM 2424 C CA . ASN A 1 316 ? 51.178 0.938 -12.531 1.00 28.59 316 ASN A CA 1
ATOM 2425 C C . ASN A 1 316 ? 51.730 2.400 -12.409 1.00 28.59 316 ASN A C 1
ATOM 2427 O O . ASN A 1 316 ? 52.343 2.938 -13.319 1.00 28.59 316 ASN A O 1
ATOM 2431 N N . VAL A 1 317 ? 51.691 2.879 -11.134 1.00 27.97 317 VAL A N 1
ATOM 2432 C CA . VAL A 1 317 ? 52.547 3.895 -10.426 1.00 27.97 317 VAL A CA 1
ATOM 2433 C C . VAL A 1 317 ? 52.037 5.361 -10.408 1.00 27.97 317 VAL A C 1
ATOM 2435 O O . VAL A 1 317 ? 51.718 5.868 -11.473 1.00 27.97 317 VAL A O 1
ATOM 2438 N N . ILE A 1 318 ? 52.003 6.158 -9.309 1.00 27.81 318 ILE A N 1
ATOM 2439 C CA . ILE A 1 318 ? 51.958 6.022 -7.811 1.00 27.81 318 ILE A CA 1
ATOM 2440 C C . ILE A 1 318 ? 51.602 7.428 -7.230 1.00 27.81 318 ILE A C 1
ATOM 2442 O O . ILE A 1 318 ? 52.148 8.383 -7.769 1.00 27.81 318 ILE A O 1
ATOM 2446 N N . ALA A 1 319 ? 50.802 7.516 -6.141 1.00 26.73 319 ALA A N 1
ATOM 2447 C CA . ALA A 1 319 ? 50.756 8.566 -5.070 1.00 26.73 319 ALA A CA 1
ATOM 2448 C C . ALA A 1 319 ? 50.710 10.083 -5.478 1.00 26.73 319 ALA A C 1
ATOM 2450 O O . ALA A 1 319 ? 50.725 10.395 -6.660 1.00 26.73 319 ALA A O 1
ATOM 2451 N N . ASP A 1 320 ? 50.626 11.135 -4.646 1.00 26.66 320 ASP A N 1
ATOM 2452 C CA . ASP A 1 320 ? 50.286 11.447 -3.227 1.00 26.66 320 ASP A CA 1
ATOM 2453 C C . ASP A 1 320 ? 50.032 12.994 -3.185 1.00 26.66 320 ASP A C 1
ATOM 2455 O O . ASP A 1 320 ? 50.401 13.670 -4.149 1.00 26.66 320 ASP A O 1
ATOM 2459 N N . ASP A 1 321 ? 49.449 13.696 -2.200 1.00 26.48 321 ASP A N 1
ATOM 2460 C CA . ASP A 1 321 ? 48.791 13.425 -0.899 1.00 26.48 321 ASP A CA 1
ATOM 2461 C C . ASP A 1 321 ? 47.855 14.654 -0.596 1.00 26.48 321 ASP A C 1
ATOM 2463 O O . ASP A 1 321 ? 47.521 15.427 -1.497 1.00 26.48 321 ASP A O 1
ATOM 2467 N N . ASP A 1 322 ? 47.536 14.892 0.681 1.00 27.70 322 ASP A N 1
ATOM 2468 C CA . ASP A 1 322 ? 47.291 16.171 1.377 1.00 27.70 322 ASP A CA 1
ATOM 2469 C C . ASP A 1 322 ? 45.850 16.671 1.655 1.00 27.70 322 ASP A C 1
ATOM 2471 O O . ASP A 1 322 ? 44.922 16.657 0.842 1.00 27.70 322 ASP A O 1
ATOM 2475 N N . LYS A 1 323 ? 45.680 17.124 2.907 1.00 26.02 323 LYS A N 1
ATOM 2476 C CA . LYS A 1 323 ? 44.428 17.430 3.635 1.00 26.02 323 LYS A CA 1
ATOM 2477 C C . LYS A 1 323 ? 44.797 18.328 4.844 1.00 26.02 323 LYS A C 1
ATOM 2479 O O . LYS A 1 323 ? 45.929 18.260 5.301 1.00 26.02 323 LYS A O 1
ATOM 2484 N N . PRO A 1 324 ? 43.845 18.926 5.586 1.00 44.88 324 PRO A N 1
ATOM 2485 C CA . PRO A 1 324 ? 42.860 19.963 5.266 1.00 44.88 324 PRO A CA 1
ATOM 2486 C C . PRO A 1 324 ? 43.280 21.356 5.807 1.00 44.88 324 PRO A C 1
ATOM 2488 O O . PRO A 1 324 ? 44.227 21.482 6.577 1.00 44.88 324 PRO A O 1
ATOM 2491 N N . ALA A 1 325 ? 42.447 22.378 5.586 1.00 26.42 325 ALA A N 1
ATOM 2492 C CA . ALA A 1 325 ? 42.352 23.518 6.504 1.00 26.42 325 ALA A CA 1
ATOM 2493 C C . ALA A 1 325 ? 40.886 23.784 6.880 1.00 26.42 325 ALA A C 1
ATOM 2495 O O . ALA A 1 325 ? 40.014 23.832 6.014 1.00 26.42 325 ALA A O 1
ATOM 2496 N N . ALA A 1 326 ? 40.619 23.939 8.177 1.00 27.36 326 ALA A N 1
ATOM 2497 C CA . ALA A 1 326 ? 39.324 24.353 8.711 1.00 27.36 326 ALA A CA 1
ATOM 2498 C C . ALA A 1 326 ? 39.394 25.819 9.153 1.00 27.36 326 ALA A C 1
ATOM 2500 O O . ALA A 1 326 ? 40.424 26.242 9.677 1.00 27.36 326 ALA A O 1
ATOM 2501 N N . THR A 1 327 ? 38.285 26.554 9.043 1.00 26.38 327 THR A N 1
ATOM 2502 C CA . THR A 1 327 ? 38.145 27.869 9.686 1.00 26.38 327 THR A CA 1
ATOM 2503 C C . THR A 1 327 ? 36.761 28.009 10.314 1.00 26.38 327 THR A C 1
ATOM 2505 O O . THR A 1 327 ? 35.759 27.536 9.781 1.00 26.38 327 THR A O 1
ATOM 2508 N N . THR A 1 328 ? 36.739 28.614 11.496 1.00 25.75 328 THR A N 1
ATOM 2509 C CA . THR A 1 328 ? 35.625 28.687 12.443 1.00 25.75 328 THR A CA 1
ATOM 2510 C C . THR A 1 328 ? 34.517 29.665 12.047 1.00 25.75 328 THR A C 1
ATOM 2512 O O . THR A 1 328 ? 34.769 30.737 11.499 1.00 25.75 328 THR A O 1
ATOM 2515 N N . LEU A 1 329 ? 33.279 29.324 12.419 1.00 26.94 329 LEU A N 1
ATOM 2516 C CA . LEU A 1 329 ? 32.142 30.247 12.436 1.00 26.94 329 LEU A CA 1
ATOM 2517 C C . LEU A 1 329 ? 32.176 31.112 13.703 1.00 26.94 329 LEU A C 1
ATOM 2519 O O . LEU A 1 329 ? 32.294 30.591 14.812 1.00 26.94 329 LEU A O 1
ATOM 2523 N N . GLY A 1 330 ? 32.040 32.427 13.527 1.00 25.52 330 GLY A N 1
ATOM 2524 C CA . GLY A 1 330 ? 31.805 33.381 14.609 1.00 25.52 330 GLY A CA 1
ATOM 2525 C C . GLY A 1 330 ? 30.311 33.614 14.835 1.00 25.52 330 GLY A C 1
ATOM 2526 O O . GLY A 1 330 ? 29.530 33.676 13.888 1.00 25.52 330 GLY A O 1
ATOM 2527 N N . SER A 1 331 ? 29.924 33.753 16.099 1.00 29.02 331 SER A N 1
ATOM 2528 C CA . SER A 1 331 ? 28.579 34.130 16.538 1.00 29.02 331 SER A CA 1
ATOM 2529 C C . SER A 1 331 ? 28.267 35.602 16.261 1.00 29.02 331 SER A C 1
ATOM 2531 O O . SER A 1 331 ? 29.110 36.442 16.566 1.00 29.02 331 SER A O 1
ATOM 2533 N N . ASP A 1 332 ? 27.024 35.926 15.890 1.00 25.39 332 ASP A N 1
ATOM 2534 C CA . ASP A 1 332 ? 26.319 37.019 16.577 1.00 25.39 332 ASP A CA 1
ATOM 2535 C C . ASP A 1 332 ? 24.787 36.917 16.456 1.00 25.39 332 ASP A C 1
ATOM 2537 O O . ASP A 1 332 ? 24.259 36.235 15.574 1.00 25.39 332 ASP A O 1
ATOM 2541 N N . ALA A 1 333 ? 24.070 37.574 17.369 1.00 27.44 333 ALA A N 1
ATOM 2542 C CA . ALA A 1 333 ? 22.627 37.418 17.553 1.00 27.44 333 ALA A CA 1
ATOM 2543 C C . ALA A 1 333 ? 21.801 38.681 17.231 1.00 27.44 333 ALA A C 1
ATOM 2545 O O . ALA A 1 333 ? 22.255 39.814 17.348 1.00 27.44 333 ALA A O 1
ATOM 2546 N N . SER A 1 334 ? 20.508 38.453 16.966 1.00 26.14 334 SER A N 1
ATOM 2547 C CA . SER A 1 334 ? 19.409 39.434 16.992 1.00 26.14 334 SER A CA 1
ATOM 2548 C C . SER A 1 334 ? 19.349 40.520 15.901 1.00 26.14 334 SER A C 1
ATOM 2550 O O . SER A 1 334 ? 20.061 41.524 15.925 1.00 26.14 334 SER A O 1
ATOM 2552 N N . LYS A 1 335 ? 18.303 40.422 15.061 1.00 25.91 335 LYS A N 1
ATOM 2553 C CA . LYS A 1 335 ? 17.288 41.493 14.954 1.00 25.91 335 LYS A CA 1
ATOM 2554 C C . LYS A 1 335 ? 16.003 41.019 14.273 1.00 25.91 335 LYS A C 1
ATOM 2556 O O . LYS A 1 335 ? 15.976 40.715 13.084 1.00 25.91 335 LYS A O 1
ATOM 2561 N N . THR A 1 336 ? 14.914 41.030 15.031 1.00 31.77 336 THR A N 1
ATOM 2562 C CA . THR A 1 336 ? 13.559 40.714 14.572 1.00 31.77 336 THR A CA 1
ATOM 2563 C C . THR A 1 336 ? 13.047 41.774 13.590 1.00 31.77 336 THR A C 1
ATOM 2565 O O . THR A 1 336 ? 13.025 42.962 13.917 1.00 31.77 336 THR A O 1
ATOM 2568 N N . LYS A 1 337 ? 12.541 41.362 12.422 1.00 26.20 337 LYS A N 1
ATOM 2569 C CA . LYS A 1 337 ? 11.607 42.169 11.619 1.00 26.20 337 LYS A CA 1
ATOM 2570 C C . LYS A 1 337 ? 10.502 41.292 11.043 1.00 26.20 337 LYS A C 1
ATOM 2572 O O . LYS A 1 337 ? 10.769 40.309 10.363 1.00 26.20 337 LYS A O 1
ATOM 2577 N N . ASN A 1 338 ? 9.262 41.701 11.295 1.00 31.86 338 ASN A N 1
ATOM 2578 C CA . ASN A 1 338 ? 8.064 41.045 10.785 1.00 31.86 338 ASN A CA 1
ATOM 2579 C C . ASN A 1 338 ? 8.050 41.055 9.251 1.00 31.86 338 ASN A C 1
ATOM 2581 O O . ASN A 1 338 ? 7.870 42.110 8.643 1.00 31.86 338 ASN A O 1
ATOM 2585 N N . CYS A 1 339 ? 8.149 39.879 8.635 1.00 22.17 339 CYS A N 1
ATOM 2586 C CA . CYS A 1 339 ? 7.728 39.671 7.256 1.00 22.17 339 CYS A CA 1
ATOM 2587 C C . CYS A 1 339 ? 6.475 38.793 7.265 1.00 22.17 339 CYS A C 1
ATOM 2589 O O . CYS A 1 339 ? 6.484 37.704 7.838 1.00 22.17 339 CYS A O 1
ATOM 2591 N N . LYS A 1 340 ? 5.387 39.261 6.642 1.00 26.42 340 LYS A N 1
ATOM 2592 C CA . LYS A 1 340 ? 4.191 38.440 6.414 1.00 26.42 340 LYS A CA 1
ATOM 2593 C C . LYS A 1 340 ? 4.514 37.401 5.341 1.00 26.42 340 LYS A C 1
ATOM 2595 O O . LYS A 1 340 ? 4.264 37.638 4.160 1.00 26.42 340 LYS A O 1
ATOM 2600 N N . ILE A 1 341 ? 5.065 36.263 5.750 1.00 23.50 341 ILE A N 1
ATOM 2601 C CA . ILE A 1 341 ? 5.204 35.104 4.872 1.00 23.50 341 ILE A CA 1
ATOM 2602 C C . ILE A 1 341 ? 3.791 34.625 4.535 1.00 23.50 341 ILE A C 1
ATOM 2604 O O . ILE A 1 341 ? 3.017 34.249 5.416 1.00 23.50 341 ILE A O 1
ATOM 2608 N N . ARG A 1 342 ? 3.436 34.683 3.248 1.00 23.27 342 ARG A N 1
ATOM 2609 C CA . ARG A 1 342 ? 2.251 33.991 2.743 1.00 23.27 342 ARG A CA 1
ATOM 2610 C C . ARG A 1 342 ? 2.506 32.501 2.917 1.00 23.27 342 ARG A C 1
ATOM 2612 O O . ARG A 1 342 ? 3.437 31.979 2.312 1.00 23.27 342 ARG A O 1
ATOM 2619 N N . ILE A 1 343 ? 1.683 31.844 3.727 1.00 24.09 343 ILE A N 1
ATOM 2620 C CA . ILE A 1 343 ? 1.671 30.388 3.842 1.00 24.09 343 ILE A CA 1
ATOM 2621 C C . ILE A 1 343 ? 1.209 29.844 2.484 1.00 24.09 343 ILE A C 1
ATOM 2623 O O . ILE A 1 343 ? 0.015 29.826 2.188 1.00 24.09 343 ILE A O 1
ATOM 2627 N N . LEU A 1 344 ? 2.161 29.463 1.629 1.00 24.12 344 LEU A N 1
ATOM 2628 C CA . LEU A 1 344 ? 1.884 28.523 0.549 1.00 24.12 344 LEU A CA 1
ATOM 2629 C C . LEU A 1 344 ? 1.615 27.179 1.224 1.00 24.12 344 LEU A C 1
ATOM 2631 O O . LEU A 1 344 ? 2.452 26.703 1.991 1.00 24.12 344 LEU A O 1
ATOM 2635 N N . GLY A 1 345 ? 0.436 26.609 0.979 1.00 24.83 345 GLY A N 1
ATOM 2636 C CA . GLY A 1 345 ? 0.073 25.312 1.537 1.00 24.83 345 GLY A CA 1
ATOM 2637 C C . GLY A 1 345 ? 1.074 24.256 1.086 1.00 24.83 345 GLY A C 1
ATOM 2638 O O . GLY A 1 345 ? 1.231 24.032 -0.115 1.00 24.83 345 GLY A O 1
ATOM 2639 N N . MET A 1 346 ? 1.761 23.629 2.041 1.00 23.92 346 MET A N 1
ATOM 2640 C CA . MET A 1 346 ? 2.577 22.460 1.743 1.00 23.92 346 MET A CA 1
ATOM 2641 C C . MET A 1 346 ? 1.645 21.297 1.415 1.00 23.92 346 MET A C 1
ATOM 2643 O O . MET A 1 346 ? 0.702 21.020 2.157 1.00 23.92 346 MET A O 1
ATOM 2647 N N . VAL A 1 347 ? 1.912 20.636 0.291 1.00 22.69 347 VAL A N 1
ATOM 2648 C CA . VAL A 1 347 ? 1.244 19.390 -0.087 1.00 22.69 347 VAL A CA 1
ATOM 2649 C C . VAL A 1 347 ? 1.539 18.357 0.998 1.00 22.69 347 VAL A C 1
ATOM 2651 O O . VAL A 1 347 ? 2.702 18.132 1.332 1.00 22.69 347 VAL A O 1
ATOM 2654 N N . ALA A 1 348 ? 0.494 17.748 1.560 1.00 28.09 348 ALA A N 1
ATOM 2655 C CA . ALA A 1 348 ? 0.659 16.640 2.487 1.00 28.09 348 ALA A CA 1
ATOM 2656 C C . ALA A 1 348 ? 1.258 15.456 1.721 1.00 28.09 348 ALA A C 1
ATOM 2658 O O . ALA A 1 348 ? 0.601 14.869 0.861 1.00 28.09 348 ALA A O 1
ATOM 2659 N N . LEU A 1 349 ? 2.519 15.136 2.012 1.00 26.59 349 LEU A N 1
ATOM 2660 C CA . LEU A 1 349 ? 3.149 13.918 1.528 1.00 26.59 349 LEU A CA 1
ATOM 2661 C C . LEU A 1 349 ? 2.540 12.756 2.323 1.00 26.59 349 LEU A C 1
ATOM 2663 O O . LEU A 1 349 ? 2.966 12.482 3.444 1.00 26.59 349 LEU A O 1
ATOM 2667 N N . ALA A 1 350 ? 1.503 12.129 1.767 1.00 26.53 350 ALA A N 1
ATOM 2668 C CA . ALA A 1 350 ? 0.981 10.876 2.287 1.00 26.53 350 ALA A CA 1
ATOM 2669 C C . ALA A 1 350 ? 2.066 9.807 2.101 1.00 26.53 350 ALA A C 1
ATOM 2671 O O . ALA A 1 350 ? 2.370 9.393 0.982 1.00 26.53 350 ALA A O 1
ATOM 2672 N N . SER A 1 351 ? 2.696 9.436 3.210 1.00 29.17 351 SER A N 1
ATOM 2673 C CA . SER A 1 351 ? 3.745 8.428 3.292 1.00 29.17 351 SER A CA 1
ATOM 2674 C C . SER A 1 351 ? 3.249 7.067 2.802 1.00 29.17 351 SER A C 1
ATOM 2676 O O . SER A 1 351 ? 2.580 6.349 3.534 1.00 29.17 351 SER A O 1
ATOM 2678 N N . ALA A 1 352 ? 3.606 6.679 1.577 1.00 26.73 352 ALA A N 1
ATOM 2679 C CA . ALA A 1 352 ? 3.350 5.338 1.048 1.00 26.73 352 ALA A CA 1
ATOM 2680 C C . ALA A 1 352 ? 4.392 4.328 1.575 1.00 26.73 352 ALA A C 1
ATOM 2682 O O . ALA A 1 352 ? 5.156 3.747 0.799 1.00 26.73 352 ALA A O 1
ATOM 2683 N N . TYR A 1 353 ? 4.442 4.158 2.903 1.00 40.03 353 TYR A N 1
ATOM 2684 C CA . TYR A 1 353 ? 5.405 3.294 3.605 1.00 40.03 353 TYR A CA 1
ATOM 2685 C C . TYR A 1 353 ? 4.794 2.048 4.246 1.00 40.03 353 TYR A C 1
ATOM 2687 O O . TYR A 1 353 ? 5.468 1.396 5.053 1.00 40.03 353 TYR A O 1
ATOM 2695 N N . LEU A 1 354 ? 3.605 1.687 3.745 1.00 32.19 354 LEU A N 1
ATOM 2696 C CA . LEU A 1 354 ? 2.903 0.434 3.980 1.00 32.19 354 LEU A CA 1
ATOM 2697 C C . LEU A 1 354 ? 3.898 -0.721 4.109 1.00 32.19 354 LEU A C 1
ATOM 2699 O O . LEU A 1 354 ? 4.483 -1.188 3.120 1.00 32.19 354 LEU A O 1
ATOM 2703 N N . ALA A 1 355 ? 4.056 -1.233 5.328 1.00 34.28 355 ALA A N 1
ATOM 2704 C CA . ALA A 1 355 ? 4.326 -2.651 5.428 1.00 34.28 355 ALA A CA 1
ATOM 2705 C C . ALA A 1 355 ? 3.144 -3.355 4.747 1.00 34.28 355 ALA A C 1
ATOM 2707 O O . ALA A 1 355 ? 1.987 -3.090 5.057 1.00 34.28 355 ALA A O 1
ATOM 2708 N N . ALA A 1 356 ? 3.409 -4.209 3.756 1.00 34.88 356 ALA A N 1
ATOM 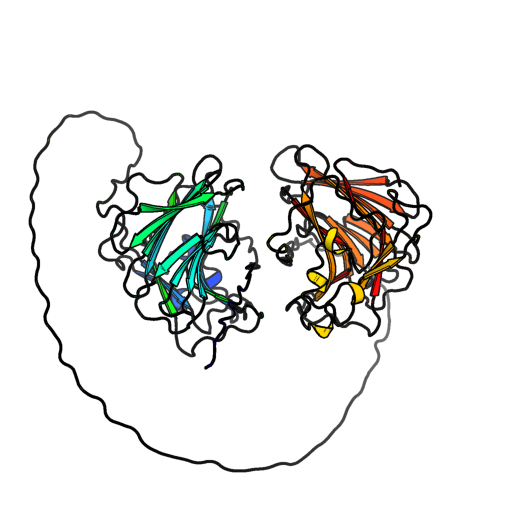2709 C CA . ALA A 1 356 ? 2.349 -5.076 3.259 1.00 34.88 356 ALA A CA 1
ATOM 2710 C C . ALA A 1 356 ? 1.873 -5.915 4.459 1.00 34.88 356 ALA A C 1
ATOM 2712 O O . ALA A 1 356 ? 2.730 -6.620 5.021 1.00 34.88 356 ALA A O 1
ATOM 2713 N N . PRO A 1 357 ? 0.581 -5.862 4.850 1.00 35.66 357 PRO A N 1
ATOM 2714 C CA . PRO A 1 357 ? 0.080 -6.653 5.964 1.00 35.66 357 PRO A CA 1
ATOM 2715 C C . PRO A 1 357 ? 0.473 -8.100 5.705 1.00 35.66 357 PRO A C 1
ATOM 2717 O O . PRO A 1 357 ? 0.362 -8.584 4.573 1.00 35.66 357 PRO A O 1
ATOM 2720 N N . ALA A 1 358 ? 1.001 -8.777 6.726 1.00 38.03 358 ALA A N 1
ATOM 2721 C CA . ALA A 1 358 ? 1.512 -10.133 6.569 1.00 38.03 358 ALA A CA 1
ATOM 2722 C C . ALA A 1 358 ? 0.404 -11.010 5.962 1.00 38.03 358 ALA A C 1
ATOM 2724 O O . ALA A 1 358 ? -0.607 -11.257 6.613 1.00 38.03 358 ALA A O 1
ATOM 2725 N N . ALA A 1 359 ? 0.561 -11.412 4.696 1.00 32.31 359 ALA A N 1
ATOM 2726 C CA . ALA A 1 359 ? -0.534 -11.984 3.919 1.00 32.31 359 ALA A CA 1
ATOM 2727 C C . ALA A 1 359 ? -1.049 -13.270 4.590 1.00 32.31 359 ALA A C 1
ATOM 2729 O O . ALA A 1 359 ? -0.345 -14.279 4.622 1.00 32.31 359 ALA A O 1
ATOM 2730 N N . GLY A 1 360 ? -2.263 -13.204 5.149 1.00 39.53 360 GLY A N 1
ATOM 2731 C CA . GLY A 1 360 ? -2.855 -14.256 5.985 1.00 39.53 360 GLY A CA 1
ATOM 2732 C C . GLY A 1 360 ? -2.972 -13.938 7.487 1.00 39.53 360 GLY A C 1
ATOM 2733 O O . GLY A 1 360 ? -3.437 -14.795 8.230 1.00 39.53 360 GLY A O 1
ATOM 2734 N N . ALA A 1 361 ? -2.583 -12.747 7.953 1.00 55.38 361 ALA A N 1
ATOM 2735 C CA . ALA A 1 361 ? -2.840 -12.296 9.322 1.00 55.38 361 ALA A CA 1
ATOM 2736 C C . ALA A 1 361 ? -4.320 -11.920 9.519 1.00 55.38 361 ALA A C 1
ATOM 2738 O O . ALA A 1 361 ? -4.827 -11.009 8.865 1.00 55.38 361 ALA A O 1
ATOM 2739 N N . GLU A 1 362 ? -5.007 -12.607 10.434 1.00 76.56 362 GLU A N 1
ATOM 2740 C CA . GLU A 1 362 ? -6.395 -12.301 10.798 1.00 76.56 362 GLU A CA 1
ATOM 2741 C C . GLU A 1 362 ? -6.490 -10.985 11.586 1.00 76.56 362 GLU A C 1
ATOM 2743 O O . GLU A 1 362 ? -5.792 -10.796 12.588 1.00 76.56 362 GLU A O 1
ATOM 2748 N N . ASN A 1 363 ? -7.403 -10.101 11.168 1.00 87.81 363 ASN A N 1
ATOM 2749 C CA . ASN A 1 363 ? -7.745 -8.891 11.916 1.00 87.81 363 ASN A CA 1
ATOM 2750 C C . ASN A 1 363 ? -8.256 -9.277 13.309 1.00 87.81 363 ASN A C 1
ATOM 2752 O O . ASN A 1 363 ? -9.183 -10.075 13.441 1.00 87.81 363 ASN A O 1
ATOM 2756 N N . GLN A 1 364 ? -7.669 -8.698 14.351 1.00 93.44 364 GLN A N 1
ATOM 2757 C CA . GLN A 1 364 ? -8.053 -9.001 15.720 1.00 93.44 364 GLN A CA 1
ATOM 2758 C C . GLN A 1 364 ? -9.343 -8.262 16.098 1.00 93.44 364 GLN A C 1
ATOM 2760 O O . GLN A 1 364 ? -9.401 -7.032 15.972 1.00 93.44 364 GLN A O 1
ATOM 2765 N N . PRO A 1 365 ? -10.371 -8.971 16.595 1.00 95.56 365 PRO A N 1
ATOM 2766 C CA . PRO A 1 365 ? -11.616 -8.345 16.998 1.00 95.56 365 PRO A CA 1
ATOM 2767 C C . PRO A 1 365 ? -11.431 -7.535 18.278 1.00 95.56 365 PRO A C 1
ATOM 2769 O O . PRO A 1 365 ? -10.651 -7.885 19.164 1.00 95.56 365 PRO A O 1
ATOM 2772 N N . LEU A 1 366 ? -12.207 -6.463 18.416 1.00 95.94 366 LEU A N 1
ATOM 2773 C CA . LEU A 1 366 ? -12.169 -5.646 19.628 1.00 95.94 366 LEU A CA 1
ATOM 2774 C C . LEU A 1 366 ? -12.975 -6.293 20.783 1.00 95.94 366 LEU A C 1
ATOM 2776 O O . LEU A 1 366 ? -14.066 -6.829 20.547 1.00 95.94 366 LEU A O 1
ATOM 2780 N N . PRO A 1 367 ? -12.553 -6.150 22.053 1.00 97.06 367 PRO A N 1
ATOM 2781 C CA . PRO A 1 367 ? -11.311 -5.518 22.482 1.00 97.06 367 PRO A CA 1
ATOM 2782 C C . PRO A 1 367 ? -10.103 -6.430 22.236 1.00 97.06 367 PRO A C 1
ATOM 2784 O O . PRO A 1 367 ? -10.149 -7.623 22.533 1.00 97.06 367 PRO A O 1
ATOM 2787 N N . TRP A 1 368 ? -9.007 -5.843 21.764 1.00 97.69 368 TRP A N 1
ATOM 2788 C CA . TRP A 1 368 ? -7.723 -6.522 21.617 1.00 97.69 368 TRP A CA 1
ATOM 2789 C C . TRP A 1 368 ? -6.733 -6.027 22.681 1.00 97.69 368 TRP A C 1
ATOM 2791 O O . TRP A 1 368 ? -6.692 -4.842 23.023 1.00 97.69 368 TRP A O 1
ATOM 2801 N N . SER A 1 369 ? -5.927 -6.943 23.221 1.00 97.44 369 SER A N 1
ATOM 2802 C CA . SER A 1 369 ? -4.976 -6.672 24.301 1.00 97.44 369 SER A CA 1
ATOM 2803 C C . SER A 1 369 ? -3.556 -7.018 23.868 1.00 97.44 369 SER A C 1
ATOM 2805 O O . SER A 1 369 ? -3.214 -8.192 23.763 1.00 97.44 369 SER A O 1
ATOM 2807 N N . GLY A 1 370 ? -2.723 -5.991 23.701 1.00 97.19 370 GLY A N 1
ATOM 2808 C CA . GLY A 1 370 ? -1.278 -6.101 23.487 1.00 97.19 370 GLY A CA 1
ATOM 2809 C C . GLY A 1 370 ? -0.442 -5.944 24.767 1.00 97.19 370 GLY A C 1
ATOM 2810 O O . GLY A 1 370 ? 0.778 -5.806 24.674 1.00 97.19 370 GLY A O 1
ATOM 2811 N N . ARG A 1 371 ? -1.092 -5.902 25.941 1.00 98.00 371 ARG A N 1
ATOM 2812 C CA . ARG A 1 371 ? -0.486 -5.715 27.274 1.00 98.00 371 ARG A CA 1
ATOM 2813 C C . ARG A 1 371 ? 0.674 -6.693 27.512 1.00 98.00 371 ARG A C 1
ATOM 2815 O O . ARG A 1 371 ? 0.614 -7.838 27.074 1.00 98.00 371 ARG A O 1
ATOM 2822 N N . GLY A 1 372 ? 1.700 -6.253 28.238 1.00 96.19 372 GLY A N 1
ATOM 2823 C CA . GLY A 1 372 ? 2.920 -7.017 28.507 1.00 96.19 372 GLY A CA 1
ATOM 2824 C C . GLY A 1 372 ? 2.718 -8.274 29.362 1.00 96.19 372 GLY A C 1
ATOM 2825 O O . GLY A 1 372 ? 3.556 -9.174 29.307 1.00 96.19 372 GLY A O 1
ATOM 2826 N N . ASN A 1 373 ? 1.623 -8.358 30.127 1.00 94.56 373 ASN A N 1
ATOM 2827 C CA . ASN A 1 373 ? 1.346 -9.467 31.045 1.00 94.56 373 ASN A CA 1
ATOM 2828 C C . ASN A 1 373 ? 1.446 -10.857 30.402 1.00 94.56 373 ASN A C 1
ATOM 2830 O O . ASN A 1 373 ? 0.618 -11.249 29.581 1.00 94.56 373 ASN A O 1
ATOM 2834 N N . GLY A 1 374 ? 2.435 -11.640 30.841 1.00 89.88 374 GLY A N 1
ATOM 2835 C CA . GLY A 1 374 ? 2.680 -12.997 30.338 1.00 89.88 374 GLY A CA 1
ATOM 2836 C C . GLY A 1 374 ? 3.308 -13.060 28.938 1.00 89.88 374 GLY A C 1
ATOM 2837 O O . GLY A 1 374 ? 3.532 -14.159 28.415 1.00 89.88 374 GLY A O 1
ATOM 2838 N N . LEU A 1 375 ? 3.631 -11.912 28.335 1.00 96.12 375 LEU A N 1
ATOM 2839 C CA . LEU A 1 375 ? 4.450 -11.856 27.134 1.00 96.12 375 LEU A CA 1
ATOM 2840 C C . LEU A 1 375 ? 5.922 -12.096 27.474 1.00 96.12 375 LEU A C 1
ATOM 2842 O O . LEU A 1 375 ? 6.450 -11.743 28.525 1.00 96.12 375 LEU A O 1
ATOM 2846 N N . THR A 1 376 ? 6.604 -12.701 26.517 1.00 95.88 376 THR A N 1
ATOM 2847 C CA . THR A 1 376 ? 8.037 -12.954 26.499 1.00 95.88 376 THR A CA 1
ATOM 2848 C C . THR A 1 376 ? 8.515 -12.799 25.055 1.00 95.88 376 THR A C 1
ATOM 2850 O O . THR A 1 376 ? 7.742 -13.032 24.118 1.00 95.88 376 THR A O 1
ATOM 2853 N N . PRO A 1 377 ? 9.812 -12.560 24.813 1.00 92.38 377 PRO A N 1
ATOM 2854 C CA . PRO A 1 377 ? 10.369 -12.594 23.459 1.00 92.38 377 PRO A CA 1
ATOM 2855 C C . PRO A 1 377 ? 10.250 -13.959 22.742 1.00 92.38 377 PRO A C 1
ATOM 2857 O O . PRO A 1 377 ? 10.709 -14.092 21.610 1.00 92.38 377 PRO A O 1
ATOM 2860 N N . GLY A 1 378 ? 9.725 -15.000 23.407 1.00 90.69 378 GLY A N 1
ATOM 2861 C CA . GLY A 1 378 ? 9.492 -16.335 22.847 1.00 90.69 378 GLY A CA 1
ATOM 2862 C C . GLY A 1 378 ? 8.030 -16.677 22.532 1.00 90.69 378 GLY A C 1
ATOM 2863 O O . GLY A 1 378 ? 7.811 -17.722 21.933 1.00 90.69 378 GLY A O 1
ATOM 2864 N N . ASN A 1 379 ? 7.051 -15.852 22.924 1.00 92.25 379 ASN A N 1
ATOM 2865 C CA . ASN A 1 379 ? 5.623 -16.061 22.618 1.00 92.25 379 ASN A CA 1
ATOM 2866 C C . ASN A 1 379 ? 4.921 -14.816 22.042 1.00 92.25 379 ASN A C 1
ATOM 2868 O O . ASN A 1 379 ? 3.745 -14.899 21.705 1.00 92.25 379 ASN A O 1
ATOM 2872 N N . ILE A 1 380 ? 5.618 -13.681 21.894 1.00 95.12 380 ILE A N 1
ATOM 2873 C CA . ILE A 1 380 ? 5.018 -12.412 21.446 1.00 95.12 380 ILE A CA 1
ATOM 2874 C C . ILE A 1 380 ? 4.354 -12.482 20.060 1.00 95.12 380 ILE A C 1
ATOM 2876 O O . ILE A 1 380 ? 3.420 -11.734 19.790 1.00 95.12 380 ILE A O 1
ATOM 2880 N N . GLU A 1 381 ? 4.793 -13.410 19.204 1.00 91.31 381 GLU A N 1
ATOM 2881 C CA . GLU A 1 381 ? 4.214 -13.655 17.875 1.00 91.31 381 GLU A CA 1
ATOM 2882 C C . GLU A 1 381 ? 2.778 -14.209 17.910 1.00 91.31 381 GLU A C 1
ATOM 2884 O O . GLU A 1 381 ? 2.072 -14.139 16.911 1.00 91.31 381 GLU A O 1
ATOM 2889 N N . ALA A 1 382 ? 2.312 -14.695 19.067 1.00 90.00 382 ALA A N 1
ATOM 2890 C CA . ALA A 1 382 ? 0.910 -15.050 19.288 1.00 90.00 382 ALA A CA 1
ATOM 2891 C C . ALA A 1 382 ? 0.004 -13.827 19.557 1.00 90.00 382 ALA A C 1
ATOM 2893 O O . ALA A 1 382 ? -1.213 -13.971 19.635 1.00 90.00 382 ALA A O 1
ATOM 2894 N N . THR A 1 383 ? 0.582 -12.634 19.735 1.00 94.00 383 THR A N 1
ATOM 2895 C CA . THR A 1 383 ? -0.139 -11.389 20.061 1.00 94.00 383 THR A CA 1
ATOM 2896 C C . THR A 1 383 ? 0.134 -10.276 19.052 1.00 94.00 383 THR A C 1
ATOM 2898 O O . THR A 1 383 ? -0.753 -9.460 18.801 1.00 94.00 383 THR A O 1
ATOM 2901 N N . TYR A 1 384 ? 1.325 -10.261 18.451 1.00 96.38 384 TYR A N 1
ATOM 2902 C CA . TYR A 1 384 ? 1.790 -9.255 17.500 1.00 96.38 384 TYR A CA 1
ATOM 2903 C C . TYR A 1 384 ? 2.393 -9.897 16.250 1.00 96.38 384 TYR A C 1
ATOM 2905 O O . TYR A 1 384 ? 3.121 -10.884 16.321 1.00 96.38 384 TYR A O 1
ATOM 2913 N N . LEU A 1 385 ? 2.197 -9.256 15.105 1.00 94.19 385 LEU A N 1
ATOM 2914 C CA . LEU A 1 385 ? 2.967 -9.494 13.895 1.00 94.19 385 LEU A CA 1
ATOM 2915 C C . LEU A 1 385 ? 4.396 -8.964 14.100 1.00 94.19 385 LEU A C 1
ATOM 2917 O O . LEU A 1 385 ? 4.621 -7.784 14.370 1.00 94.19 385 LEU A O 1
ATOM 2921 N N . THR A 1 386 ? 5.382 -9.848 13.949 1.00 94.81 386 THR A N 1
ATOM 2922 C CA . THR A 1 386 ? 6.812 -9.570 14.192 1.00 94.81 386 THR A CA 1
ATOM 2923 C C . THR A 1 386 ? 7.614 -9.390 12.898 1.00 94.81 386 THR A C 1
ATOM 2925 O O . THR A 1 386 ? 8.847 -9.401 12.907 1.00 94.81 386 THR A O 1
ATOM 2928 N N . HIS A 1 387 ? 6.923 -9.223 11.764 1.00 89.62 387 HIS A N 1
ATOM 2929 C CA . HIS A 1 387 ? 7.499 -9.268 10.417 1.00 89.62 387 HIS A CA 1
ATOM 2930 C C . HIS A 1 387 ? 8.622 -8.234 10.194 1.00 89.62 387 HIS A C 1
ATOM 2932 O O . HIS A 1 387 ? 9.611 -8.535 9.525 1.00 89.62 387 HIS A O 1
ATOM 2938 N N . ILE A 1 388 ? 8.539 -7.058 10.829 1.00 91.75 388 ILE A N 1
ATOM 2939 C CA . ILE A 1 388 ? 9.591 -6.027 10.809 1.00 91.75 388 ILE A CA 1
ATOM 2940 C C . ILE A 1 388 ? 10.936 -6.562 11.333 1.00 91.75 388 ILE A C 1
ATOM 2942 O O . ILE A 1 388 ? 12.001 -6.199 10.827 1.00 91.75 388 ILE A O 1
ATOM 2946 N N . MET A 1 389 ? 10.895 -7.447 12.332 1.00 93.06 389 MET A N 1
ATOM 2947 C CA . MET A 1 389 ? 12.063 -8.033 12.998 1.00 93.06 389 MET A CA 1
ATOM 2948 C C . MET A 1 389 ? 12.532 -9.338 12.345 1.00 93.06 389 MET A C 1
ATOM 2950 O O . MET A 1 389 ? 13.675 -9.736 12.562 1.00 93.06 389 MET A O 1
ATOM 2954 N N . THR A 1 390 ? 11.675 -10.027 11.586 1.00 88.44 390 THR A N 1
ATOM 2955 C CA . THR A 1 390 ? 11.982 -11.324 10.950 1.00 88.44 390 THR A CA 1
ATOM 2956 C C . THR A 1 390 ? 12.274 -11.225 9.450 1.00 88.44 390 THR A C 1
ATOM 2958 O O . THR A 1 390 ? 12.791 -12.179 8.872 1.00 88.44 390 THR A O 1
ATOM 2961 N N . MET A 1 391 ? 12.020 -10.070 8.827 1.00 87.19 391 MET A N 1
ATOM 2962 C CA . MET A 1 391 ? 12.338 -9.770 7.423 1.00 87.19 391 MET A CA 1
ATOM 2963 C C . MET A 1 391 ? 13.368 -8.629 7.309 1.00 87.19 391 MET A C 1
ATOM 2965 O O . MET A 1 391 ? 13.161 -7.654 6.579 1.00 87.19 391 MET A O 1
ATOM 2969 N N . ARG A 1 392 ? 14.478 -8.709 8.057 1.00 90.44 392 ARG A N 1
ATOM 2970 C CA . ARG A 1 392 ? 15.590 -7.753 7.921 1.00 90.44 392 ARG A CA 1
ATOM 2971 C C . ARG A 1 392 ? 16.303 -7.922 6.577 1.00 90.44 392 ARG A C 1
ATOM 2973 O O . ARG A 1 392 ? 16.314 -9.010 6.004 1.00 90.44 392 ARG A O 1
ATOM 2980 N N . ASN A 1 393 ? 16.967 -6.863 6.115 1.00 87.62 393 ASN A N 1
ATOM 2981 C CA . ASN A 1 393 ? 17.795 -6.883 4.900 1.00 87.62 393 ASN A CA 1
ATOM 2982 C C . ASN A 1 393 ? 18.958 -7.896 4.957 1.00 87.62 393 ASN A C 1
ATOM 2984 O O . ASN A 1 393 ? 19.452 -8.352 3.930 1.00 87.62 393 ASN A O 1
ATOM 2988 N N . ASN A 1 394 ? 19.399 -8.239 6.167 1.00 91.56 394 ASN A N 1
ATOM 2989 C CA . ASN A 1 394 ? 20.408 -9.242 6.452 1.00 91.56 394 ASN A CA 1
ATOM 2990 C C . ASN A 1 394 ? 19.889 -10.141 7.581 1.00 91.56 394 ASN A C 1
ATOM 2992 O O . ASN A 1 394 ? 19.676 -9.695 8.711 1.00 91.56 394 ASN A O 1
ATOM 2996 N N . SER A 1 395 ? 19.716 -11.425 7.268 1.00 90.62 395 SER A N 1
ATOM 2997 C CA . SER A 1 395 ? 19.130 -12.420 8.168 1.00 90.62 395 SER A CA 1
ATOM 2998 C C . SER A 1 395 ? 19.942 -12.677 9.440 1.00 90.62 395 SER A C 1
ATOM 3000 O O . SER A 1 395 ? 19.381 -13.183 10.408 1.00 90.62 395 SER A O 1
ATOM 3002 N N . ALA A 1 396 ? 21.216 -12.268 9.499 1.00 92.50 396 ALA A N 1
ATOM 3003 C CA . ALA A 1 396 ? 22.018 -12.307 10.724 1.00 92.50 396 ALA A CA 1
ATOM 3004 C C . ALA A 1 396 ? 21.447 -11.427 11.855 1.00 92.50 396 ALA A C 1
ATOM 3006 O O . ALA A 1 396 ? 21.760 -11.655 13.022 1.00 92.50 396 ALA A O 1
ATOM 3007 N N . TYR A 1 397 ? 20.602 -10.445 11.521 1.00 93.19 397 TYR A N 1
ATOM 3008 C CA . TYR A 1 397 ? 19.936 -9.567 12.485 1.00 93.19 397 TYR A CA 1
ATOM 3009 C C . TYR A 1 397 ? 18.462 -9.934 12.719 1.00 93.19 397 TYR A C 1
ATOM 3011 O O . TYR A 1 397 ? 17.805 -9.306 13.548 1.00 93.19 397 TYR A O 1
ATOM 3019 N N . ASN A 1 398 ? 17.934 -10.964 12.045 1.00 90.75 398 ASN A N 1
ATOM 3020 C CA . ASN A 1 398 ? 16.554 -11.407 12.240 1.00 90.75 398 ASN A CA 1
ATOM 3021 C C . ASN A 1 398 ? 16.299 -11.907 13.669 1.00 90.75 398 ASN A C 1
ATOM 3023 O O . ASN A 1 398 ? 17.119 -12.612 14.256 1.00 90.75 398 ASN A O 1
ATOM 3027 N N . GLY A 1 399 ? 15.097 -11.628 14.171 1.00 91.06 399 GLY A N 1
ATOM 3028 C CA . GLY A 1 399 ? 14.535 -12.249 15.365 1.00 91.06 399 GLY A CA 1
ATOM 3029 C C . GLY A 1 399 ? 14.135 -11.250 16.447 1.00 91.06 399 GLY A C 1
ATOM 3030 O O . GLY A 1 399 ? 14.889 -10.345 16.799 1.00 91.06 399 GLY A O 1
ATOM 3031 N N . VAL A 1 400 ? 12.955 -11.482 17.028 1.00 94.25 400 VAL A N 1
ATOM 3032 C CA . VAL A 1 400 ? 12.371 -10.707 18.139 1.00 94.25 400 VAL A CA 1
ATOM 3033 C C . VAL A 1 400 ? 13.384 -10.467 19.261 1.00 94.25 400 VAL A C 1
ATOM 3035 O O . VAL A 1 400 ? 13.606 -9.330 19.657 1.00 94.25 400 VAL A O 1
ATOM 3038 N N . LYS A 1 401 ? 14.065 -11.524 19.722 1.00 95.88 401 LYS A N 1
ATOM 3039 C CA . LYS A 1 401 ? 15.024 -11.496 20.846 1.00 95.88 401 LYS A CA 1
ATOM 3040 C C . LYS A 1 401 ? 16.218 -10.552 20.662 1.00 95.88 401 LYS A C 1
ATOM 3042 O O . LYS A 1 401 ? 16.880 -10.232 21.642 1.00 95.88 401 LYS A O 1
ATOM 3047 N N . ASN A 1 402 ? 16.504 -10.102 19.439 1.00 95.56 402 ASN A N 1
ATOM 3048 C CA . ASN A 1 402 ? 17.561 -9.120 19.189 1.00 95.56 402 ASN A CA 1
ATOM 3049 C C . ASN A 1 402 ? 17.114 -7.687 19.517 1.00 95.56 402 ASN A C 1
ATOM 3051 O O . ASN A 1 402 ? 17.963 -6.810 19.690 1.00 95.56 402 ASN A O 1
ATOM 3055 N N . TYR A 1 403 ? 15.803 -7.439 19.555 1.00 97.94 403 TYR A N 1
ATOM 3056 C CA . TYR A 1 403 ? 15.213 -6.102 19.540 1.00 97.94 403 TYR A CA 1
ATOM 3057 C C . TYR A 1 403 ? 14.078 -5.890 20.548 1.00 97.94 403 TYR A C 1
ATOM 3059 O O . TYR A 1 403 ? 13.740 -4.740 20.805 1.00 97.94 403 TYR A O 1
ATOM 3067 N N . VAL A 1 404 ? 13.507 -6.953 21.115 1.00 98.38 404 VAL A N 1
ATOM 3068 C CA . VAL A 1 404 ? 12.440 -6.884 22.118 1.00 98.38 404 VAL A CA 1
ATOM 3069 C C . VAL A 1 404 ? 12.850 -7.631 23.376 1.00 98.38 404 VAL A C 1
ATOM 3071 O O . VAL A 1 404 ? 13.233 -8.803 23.322 1.00 98.38 404 VAL A O 1
ATOM 3074 N N . ASP A 1 405 ? 12.706 -6.947 24.503 1.00 98.06 405 ASP A N 1
ATOM 3075 C CA . ASP A 1 405 ? 12.803 -7.490 25.854 1.00 98.06 405 ASP A CA 1
ATOM 3076 C C . ASP A 1 405 ? 11.494 -7.214 26.614 1.00 98.06 405 ASP A C 1
ATOM 3078 O O . ASP A 1 405 ? 10.814 -6.226 26.336 1.00 98.06 405 ASP A O 1
ATOM 3082 N N . ILE A 1 406 ? 11.128 -8.091 27.556 1.00 98.19 406 ILE A N 1
ATOM 3083 C CA . ILE A 1 406 ? 9.933 -7.916 28.394 1.00 98.19 406 ILE A CA 1
ATOM 3084 C C . ILE A 1 406 ? 10.353 -7.871 29.863 1.00 98.19 406 ILE A C 1
ATOM 3086 O O . ILE A 1 406 ? 10.597 -8.903 30.496 1.00 98.19 406 ILE A O 1
ATOM 3090 N N . LYS A 1 407 ? 10.380 -6.662 30.424 1.00 97.94 407 LYS A N 1
ATOM 3091 C CA . LYS A 1 407 ? 10.662 -6.402 31.839 1.00 97.94 407 LYS A CA 1
ATOM 3092 C C . LYS A 1 407 ? 9.382 -6.663 32.639 1.00 97.94 407 LYS A C 1
ATOM 3094 O O . LYS A 1 407 ? 8.541 -5.781 32.816 1.00 97.94 407 LYS A O 1
ATOM 3099 N N . GLN A 1 408 ? 9.227 -7.915 33.068 1.00 96.88 408 GLN A N 1
ATOM 3100 C CA . GLN A 1 408 ? 8.174 -8.375 33.982 1.00 96.88 408 GLN A CA 1
ATOM 3101 C C . GLN A 1 408 ? 8.164 -7.519 35.260 1.00 96.88 408 GLN A C 1
ATOM 3103 O O . GLN A 1 408 ? 9.227 -7.271 35.832 1.00 96.88 408 GLN A O 1
ATOM 3108 N N . LEU A 1 409 ? 6.985 -7.064 35.698 1.00 95.94 409 LEU A N 1
ATOM 3109 C CA . LEU A 1 409 ? 6.813 -6.102 36.801 1.00 95.94 409 LEU A CA 1
ATOM 3110 C C . LEU A 1 409 ? 7.620 -4.795 36.620 1.00 95.94 409 LEU A C 1
ATOM 3112 O O . LEU A 1 409 ? 8.028 -4.159 37.592 1.00 95.94 409 LEU A O 1
ATOM 3116 N N . GLY A 1 410 ? 7.880 -4.401 35.370 1.00 95.19 410 GLY A N 1
ATOM 3117 C CA . GLY A 1 410 ? 8.680 -3.230 35.013 1.00 95.19 410 GLY A CA 1
ATOM 3118 C C . GLY A 1 410 ? 8.026 -1.876 35.301 1.00 95.19 410 GLY A C 1
ATOM 3119 O O . GLY A 1 410 ? 8.745 -0.878 35.327 1.00 95.19 410 GLY A O 1
ATOM 3120 N N . ARG A 1 411 ? 6.705 -1.830 35.530 1.00 96.56 411 ARG A N 1
ATOM 3121 C CA . ARG A 1 411 ? 5.959 -0.630 35.934 1.00 96.56 411 ARG A CA 1
ATOM 3122 C C . ARG A 1 411 ? 5.141 -0.903 37.198 1.00 96.56 411 ARG A C 1
ATOM 3124 O O . ARG A 1 411 ? 4.439 -1.908 37.298 1.00 96.56 411 ARG A O 1
ATOM 3131 N N . SER A 1 412 ? 5.225 0.019 38.155 1.00 94.06 412 SER A N 1
ATOM 3132 C CA . SER A 1 412 ? 4.423 0.027 39.379 1.00 94.06 412 SER A CA 1
ATOM 3133 C C . SER A 1 412 ? 4.089 1.480 39.746 1.00 94.06 412 SER A C 1
ATOM 3135 O O . SER A 1 412 ? 5.035 2.253 39.913 1.00 94.06 412 SER A O 1
ATOM 3137 N N . PRO A 1 413 ? 2.805 1.854 39.905 1.00 94.19 413 PRO A N 1
ATOM 3138 C CA . PRO A 1 413 ? 1.617 1.010 39.757 1.00 94.19 413 PRO A CA 1
ATOM 3139 C C . PRO A 1 413 ? 1.398 0.536 38.309 1.00 94.19 413 PRO A C 1
ATOM 3141 O O . PRO A 1 413 ? 2.025 1.015 37.367 1.00 94.19 413 PRO A O 1
ATOM 3144 N N . ALA A 1 414 ? 0.521 -0.453 38.143 1.00 93.31 414 ALA A N 1
ATOM 3145 C CA . ALA A 1 414 ? 0.096 -0.908 36.825 1.00 93.31 414 ALA A CA 1
ATOM 3146 C C . ALA A 1 414 ? -0.737 0.178 36.130 1.00 93.31 414 ALA A C 1
ATOM 3148 O O . ALA A 1 414 ? -1.576 0.804 36.774 1.00 93.31 414 ALA A O 1
ATOM 3149 N N . TYR A 1 415 ? -0.568 0.337 34.819 1.00 93.88 415 TYR A N 1
ATOM 3150 C CA . TYR A 1 415 ? -1.432 1.181 33.990 1.00 93.88 415 TYR A CA 1
ATOM 3151 C C . TYR A 1 415 ? -2.214 0.289 33.032 1.00 93.88 415 TYR A C 1
ATOM 3153 O O . TYR A 1 415 ? -1.668 -0.640 32.438 1.00 93.88 415 TYR A O 1
ATOM 3161 N N . ASN A 1 416 ? -3.514 0.532 32.904 1.00 92.75 416 ASN A N 1
ATOM 3162 C CA . ASN A 1 416 ? -4.455 -0.270 32.130 1.00 92.75 416 ASN A CA 1
ATOM 3163 C C . ASN A 1 416 ? -4.459 -1.752 32.566 1.00 92.75 416 ASN A C 1
ATOM 3165 O O . ASN A 1 416 ? -4.667 -2.653 31.752 1.00 92.75 416 ASN A O 1
ATOM 3169 N N . GLY A 1 417 ? -4.184 -2.002 33.852 1.00 93.12 417 GLY A N 1
ATOM 3170 C CA . GLY A 1 417 ? -3.994 -3.335 34.435 1.00 93.12 417 GLY A CA 1
ATOM 3171 C C . GLY A 1 417 ? -2.646 -4.004 34.130 1.00 93.12 417 GLY A C 1
ATOM 3172 O O . GLY A 1 417 ? -2.429 -5.117 34.598 1.00 93.12 417 GLY A O 1
ATOM 3173 N N . ASP A 1 418 ? -1.749 -3.346 33.389 1.00 97.56 418 ASP A N 1
ATOM 3174 C CA . ASP A 1 418 ? -0.478 -3.901 32.922 1.00 97.56 418 ASP A CA 1
ATOM 3175 C C . ASP A 1 418 ? 0.708 -3.466 33.795 1.00 97.56 418 ASP A C 1
ATOM 3177 O O . ASP A 1 418 ? 1.002 -2.277 33.942 1.00 97.56 418 ASP A O 1
ATOM 3181 N N . THR A 1 419 ? 1.407 -4.448 34.360 1.00 97.25 419 THR A N 1
ATOM 3182 C CA . THR A 1 419 ? 2.630 -4.280 35.168 1.00 97.25 419 THR A CA 1
ATOM 3183 C C . THR A 1 419 ? 3.908 -4.425 34.354 1.00 97.25 419 THR A C 1
ATOM 3185 O O . THR A 1 419 ? 4.987 -4.079 34.834 1.00 97.25 419 THR A O 1
ATOM 3188 N N . ASP A 1 420 ? 3.819 -4.992 33.154 1.00 98.25 420 ASP A N 1
ATOM 3189 C CA . ASP A 1 420 ? 4.981 -5.470 32.421 1.00 98.25 420 ASP A CA 1
ATOM 3190 C C . ASP A 1 420 ? 5.344 -4.466 31.328 1.00 98.25 420 ASP A C 1
ATOM 3192 O O . ASP A 1 420 ? 4.487 -3.797 30.747 1.00 98.25 420 ASP A O 1
ATOM 3196 N N . VAL A 1 421 ? 6.641 -4.316 31.073 1.00 98.69 421 VAL A N 1
ATOM 3197 C CA . VAL A 1 421 ? 7.154 -3.305 30.145 1.00 98.69 421 VAL A CA 1
ATOM 3198 C C . VAL A 1 421 ? 7.762 -3.982 28.926 1.00 98.69 421 VAL A C 1
ATOM 3200 O O . VAL A 1 421 ? 8.673 -4.801 29.047 1.00 98.69 421 VAL A O 1
ATOM 3203 N N . ILE A 1 422 ? 7.261 -3.610 27.750 1.00 98.81 422 ILE A N 1
ATOM 3204 C CA . ILE A 1 422 ? 7.764 -4.033 26.446 1.00 98.81 422 ILE A CA 1
ATOM 3205 C C . ILE A 1 422 ? 8.853 -3.042 26.026 1.00 98.81 422 ILE A C 1
ATOM 3207 O O . ILE A 1 422 ? 8.562 -1.910 25.645 1.00 98.81 422 ILE A O 1
ATOM 3211 N N . ASN A 1 423 ? 10.112 -3.461 26.097 1.00 98.75 423 ASN A N 1
ATOM 3212 C CA . ASN A 1 423 ? 11.252 -2.670 25.643 1.00 98.75 423 ASN A CA 1
ATOM 3213 C C . ASN A 1 423 ? 11.513 -2.970 24.167 1.00 98.75 423 ASN A C 1
ATOM 3215 O O . ASN A 1 423 ? 11.798 -4.117 23.822 1.00 98.75 423 ASN A O 1
ATOM 3219 N N . ILE A 1 424 ? 11.442 -1.955 23.304 1.00 98.69 424 ILE A N 1
ATOM 3220 C CA . ILE A 1 424 ? 11.673 -2.083 21.859 1.00 98.69 424 ILE A CA 1
ATOM 3221 C C . ILE A 1 424 ? 12.911 -1.274 21.473 1.00 98.69 424 ILE A C 1
ATOM 3223 O O . ILE A 1 424 ? 13.017 -0.088 21.782 1.00 98.69 424 ILE A O 1
ATOM 3227 N N . ALA A 1 425 ? 13.855 -1.932 20.799 1.00 98.31 425 ALA A N 1
ATOM 3228 C CA . ALA A 1 425 ? 15.159 -1.387 20.450 1.00 98.31 425 ALA A CA 1
ATOM 3229 C C . ALA A 1 425 ? 15.362 -1.225 18.935 1.00 98.31 425 ALA A C 1
ATOM 3231 O O . ALA A 1 425 ? 14.949 -2.070 18.138 1.00 98.31 425 ALA A O 1
ATOM 3232 N N . VAL A 1 426 ? 16.097 -0.191 18.528 1.00 98.19 426 VAL A N 1
ATOM 3233 C CA . VAL A 1 426 ? 16.483 0.073 17.132 1.00 98.19 426 VAL A CA 1
ATOM 3234 C C . VAL A 1 426 ? 17.984 0.372 17.039 1.00 98.19 426 VAL A C 1
ATOM 3236 O O . VAL A 1 426 ? 18.556 1.014 17.918 1.00 98.19 426 VAL A O 1
ATOM 3239 N N . ASP A 1 427 ? 18.646 -0.116 15.987 1.00 97.31 427 ASP A N 1
ATOM 3240 C CA . ASP A 1 427 ? 20.071 0.125 15.714 1.00 97.31 427 ASP A CA 1
ATOM 3241 C C . ASP A 1 427 ? 20.358 0.296 14.217 1.00 97.31 427 ASP A C 1
ATOM 3243 O O . ASP A 1 427 ? 19.462 0.239 13.376 1.00 97.31 427 ASP A O 1
ATOM 3247 N N . ALA A 1 428 ? 21.637 0.477 13.878 1.00 96.81 428 ALA A N 1
ATOM 3248 C CA . ALA A 1 428 ? 22.137 0.578 12.509 1.00 96.81 428 ALA A CA 1
ATOM 3249 C C . ALA A 1 428 ? 21.717 -0.576 11.575 1.00 96.81 428 ALA A C 1
ATOM 3251 O O . ALA A 1 428 ? 21.705 -0.368 10.361 1.00 96.81 428 ALA A O 1
ATOM 3252 N N . ASN A 1 429 ? 21.375 -1.751 12.117 1.00 96.44 429 ASN A N 1
ATOM 3253 C CA . ASN A 1 429 ? 21.029 -2.962 11.372 1.00 96.44 429 ASN A CA 1
ATOM 3254 C C . ASN A 1 429 ? 19.512 -3.221 11.309 1.00 96.44 429 ASN A C 1
ATOM 3256 O O . ASN A 1 429 ? 19.079 -4.165 10.649 1.00 96.44 429 ASN A O 1
ATOM 3260 N N . ALA A 1 430 ? 18.697 -2.389 11.967 1.00 96.56 430 ALA A N 1
ATOM 3261 C CA . ALA A 1 430 ? 17.238 -2.467 11.968 1.00 96.56 430 ALA A CA 1
ATOM 3262 C C . ALA A 1 430 ? 16.633 -1.955 10.641 1.00 96.56 430 ALA A C 1
ATOM 3264 O O . ALA A 1 430 ? 15.884 -0.979 10.600 1.00 96.56 430 ALA A O 1
ATOM 3265 N N . ILE A 1 431 ? 17.013 -2.606 9.540 1.00 94.12 431 ILE A N 1
ATOM 3266 C CA . ILE A 1 431 ? 16.603 -2.303 8.167 1.00 94.12 431 ILE A CA 1
ATOM 3267 C C . ILE A 1 431 ? 15.614 -3.382 7.726 1.00 94.12 431 ILE A C 1
ATOM 3269 O O . ILE A 1 431 ? 15.975 -4.557 7.642 1.00 94.12 431 ILE A O 1
ATOM 3273 N N . PHE A 1 432 ? 14.371 -2.999 7.445 1.00 88.44 432 PHE A N 1
ATOM 3274 C CA . PHE A 1 432 ? 13.341 -3.903 6.928 1.00 88.44 432 PHE A CA 1
ATOM 3275 C C . PHE A 1 432 ? 13.473 -4.063 5.408 1.00 88.44 432 PHE A C 1
ATOM 3277 O O . PHE A 1 432 ? 13.527 -3.069 4.685 1.00 88.44 432 PHE A O 1
ATOM 3284 N N . LYS A 1 433 ? 13.517 -5.308 4.914 1.00 87.31 433 LYS A N 1
ATOM 3285 C CA . LYS A 1 433 ? 13.639 -5.649 3.483 1.00 87.31 433 LYS A CA 1
ATOM 3286 C C . LYS A 1 433 ? 14.699 -4.795 2.759 1.00 87.31 433 LYS A C 1
ATOM 3288 O O . LYS A 1 433 ? 15.877 -4.935 3.057 1.00 87.31 433 LYS A O 1
ATOM 3293 N N . ALA A 1 434 ? 14.306 -3.913 1.838 1.00 84.94 434 ALA A N 1
ATOM 3294 C CA . ALA A 1 434 ? 15.208 -3.026 1.094 1.00 84.94 434 ALA A CA 1
ATOM 3295 C C . ALA A 1 434 ? 15.169 -1.548 1.558 1.00 84.94 434 ALA A C 1
ATOM 3297 O O . ALA A 1 434 ? 15.807 -0.703 0.934 1.00 84.94 434 ALA A O 1
ATOM 3298 N N . GLN A 1 435 ? 14.451 -1.223 2.644 1.00 84.56 435 GLN A N 1
ATOM 3299 C CA . GLN A 1 435 ? 14.222 0.146 3.144 1.00 84.56 435 GLN A CA 1
ATOM 3300 C C . GLN A 1 435 ? 15.474 0.737 3.826 1.00 84.56 435 GLN A C 1
ATOM 3302 O O . GLN A 1 435 ? 15.505 0.960 5.036 1.00 84.56 435 GLN A O 1
ATOM 3307 N N . THR A 1 436 ? 16.566 0.934 3.080 1.00 90.38 436 THR A N 1
ATOM 3308 C CA . THR A 1 436 ? 17.850 1.392 3.652 1.00 90.38 436 THR A CA 1
ATOM 3309 C C . THR A 1 436 ? 17.837 2.846 4.136 1.00 90.38 436 THR A C 1
ATOM 3311 O O . THR A 1 436 ? 18.678 3.219 4.956 1.00 90.38 436 THR A O 1
ATOM 3314 N N . ASP A 1 437 ? 16.865 3.629 3.677 1.00 89.19 437 ASP A N 1
ATOM 3315 C CA . ASP A 1 437 ? 16.489 4.978 4.107 1.00 89.19 437 ASP A CA 1
ATOM 3316 C C . ASP A 1 437 ? 15.709 5.008 5.437 1.00 89.19 437 ASP A C 1
ATOM 3318 O O . ASP A 1 437 ? 15.524 6.078 6.016 1.00 89.19 437 ASP A O 1
ATOM 3322 N N . PHE A 1 438 ? 15.328 3.840 5.970 1.00 92.25 438 PHE A N 1
ATOM 3323 C CA . PHE A 1 438 ? 14.662 3.675 7.264 1.00 92.25 438 PHE A CA 1
ATOM 3324 C C . PHE A 1 438 ? 15.591 3.072 8.311 1.00 92.25 438 PHE A C 1
ATOM 3326 O O . PHE A 1 438 ? 16.481 2.272 8.008 1.00 92.25 438 PHE A O 1
ATOM 3333 N N . ARG A 1 439 ? 15.328 3.377 9.581 1.00 96.44 439 ARG A N 1
ATOM 3334 C CA . ARG A 1 439 ? 15.699 2.515 10.710 1.00 96.44 439 ARG A CA 1
ATOM 3335 C C . ARG A 1 439 ? 14.454 2.306 11.549 1.00 96.44 439 ARG A C 1
ATOM 3337 O O . ARG A 1 439 ? 13.918 3.269 12.092 1.00 96.44 439 ARG A O 1
ATOM 3344 N N . ARG A 1 440 ? 13.962 1.066 11.569 1.00 97.00 440 ARG A N 1
ATOM 3345 C CA . ARG A 1 440 ? 12.640 0.748 12.109 1.00 97.00 440 ARG A CA 1
ATOM 3346 C C . ARG A 1 440 ? 12.622 -0.572 12.876 1.00 97.00 440 ARG A C 1
ATOM 3348 O O . ARG A 1 440 ? 13.146 -1.584 12.404 1.00 97.00 440 ARG A O 1
ATOM 3355 N N . THR A 1 441 ? 12.050 -0.559 14.069 1.00 98.00 441 THR A N 1
ATOM 3356 C CA . THR A 1 441 ? 11.684 -1.752 14.832 1.00 98.00 441 THR A CA 1
ATOM 3357 C C . THR A 1 441 ? 10.326 -1.496 15.459 1.00 98.00 441 THR A C 1
ATOM 3359 O O . THR A 1 441 ? 10.231 -0.709 16.399 1.00 98.00 441 THR A O 1
ATOM 3362 N N . GLU A 1 442 ? 9.308 -2.223 15.011 1.00 97.44 442 GLU A N 1
ATOM 3363 C CA . GLU A 1 442 ? 7.959 -2.146 15.560 1.00 97.44 442 GLU A CA 1
ATOM 3364 C C . GLU A 1 442 ? 7.371 -3.538 15.784 1.00 97.44 442 GLU A C 1
ATOM 3366 O O . GLU A 1 442 ? 7.648 -4.482 15.038 1.00 97.44 442 GLU A O 1
ATOM 3371 N N . LEU A 1 443 ? 6.538 -3.644 16.815 1.00 98.00 443 LEU A N 1
ATOM 3372 C CA . LEU A 1 443 ? 5.515 -4.674 16.910 1.00 98.00 443 LEU A CA 1
ATOM 3373 C C . LEU A 1 443 ? 4.254 -4.142 16.235 1.00 98.00 443 LEU A C 1
ATOM 3375 O O . LEU A 1 443 ? 3.894 -2.980 16.430 1.00 98.00 443 LEU A O 1
ATOM 3379 N N . VAL A 1 444 ? 3.599 -4.994 15.452 1.00 96.88 444 VAL A N 1
ATOM 3380 C CA . VAL A 1 444 ? 2.479 -4.606 14.590 1.00 96.88 444 VAL A CA 1
ATOM 3381 C C . VAL A 1 444 ? 1.264 -5.482 14.889 1.00 96.88 444 VAL A C 1
ATOM 3383 O O . VAL A 1 444 ? 1.429 -6.650 15.234 1.00 96.88 444 VAL A O 1
ATOM 3386 N N . GLN A 1 445 ? 0.043 -4.966 14.769 1.00 95.88 445 GLN A N 1
ATOM 3387 C CA . GLN A 1 445 ? -1.163 -5.793 14.774 1.00 95.88 445 GLN A CA 1
ATOM 3388 C C . GLN A 1 445 ? -2.293 -5.166 13.954 1.00 95.88 445 GLN A C 1
ATOM 3390 O O . GLN A 1 445 ? -2.570 -3.979 14.089 1.00 95.88 445 GLN A O 1
ATOM 3395 N N . ASN A 1 446 ? -2.999 -5.989 13.181 1.00 93.19 446 ASN A N 1
ATOM 3396 C CA . ASN A 1 446 ? -4.238 -5.598 12.519 1.00 93.19 446 ASN A CA 1
ATOM 3397 C C . ASN A 1 446 ? -5.387 -5.704 13.518 1.00 93.19 446 ASN A C 1
ATOM 3399 O O . ASN A 1 446 ? -5.634 -6.781 14.062 1.00 93.19 446 ASN A O 1
ATOM 3403 N N . VAL A 1 447 ? -6.111 -4.613 13.751 1.00 94.38 447 VAL A N 1
ATOM 3404 C CA . VAL A 1 447 ? -7.299 -4.592 14.617 1.00 94.38 447 VAL A CA 1
ATOM 3405 C C . VAL A 1 447 ? -8.531 -4.178 13.822 1.00 94.38 447 VAL A C 1
ATOM 3407 O O . VAL A 1 447 ? -8.466 -3.289 12.976 1.00 94.38 447 VAL A O 1
ATOM 3410 N N . GLU A 1 448 ? -9.670 -4.812 14.088 1.00 93.94 448 GLU A N 1
ATOM 3411 C CA . GLU A 1 448 ? -10.959 -4.358 13.558 1.00 93.94 448 GLU A CA 1
ATOM 3412 C C . GLU A 1 448 ? -11.309 -2.964 14.100 1.00 93.94 448 GLU A C 1
ATOM 3414 O O . GLU A 1 448 ? -10.998 -2.632 15.244 1.00 93.94 448 GLU A O 1
ATOM 3419 N N . THR A 1 449 ? -12.020 -2.158 13.312 1.00 93.38 449 THR A N 1
ATOM 3420 C CA . THR A 1 449 ? -12.609 -0.900 13.801 1.00 93.38 449 THR A CA 1
ATOM 3421 C C . THR A 1 449 ? -14.060 -1.091 14.234 1.00 93.38 449 THR A C 1
ATOM 3423 O O . THR A 1 449 ? -14.812 -1.902 13.694 1.00 93.38 449 THR A O 1
ATOM 3426 N N . ASN A 1 450 ? -14.489 -0.294 15.208 1.00 94.62 450 ASN A N 1
ATOM 3427 C CA . ASN A 1 450 ? -15.871 -0.254 15.661 1.00 94.62 450 ASN A CA 1
ATOM 3428 C C . ASN A 1 450 ? -16.690 0.743 14.823 1.00 94.62 450 ASN A C 1
ATOM 3430 O O . ASN A 1 450 ? -16.773 1.923 15.159 1.00 94.62 450 ASN A O 1
ATOM 3434 N N . THR A 1 451 ? -17.324 0.280 13.745 1.00 87.81 451 THR A N 1
ATOM 3435 C CA . THR A 1 451 ? -18.151 1.126 12.857 1.00 87.81 451 THR A CA 1
ATOM 3436 C C . THR A 1 451 ? -19.354 1.783 13.548 1.00 87.81 451 THR A C 1
ATOM 3438 O O . THR A 1 451 ? -19.859 2.792 13.051 1.00 87.81 451 THR A O 1
ATOM 3441 N N . GLU A 1 452 ? -19.801 1.245 14.688 1.00 88.75 452 GLU A N 1
ATOM 3442 C CA . GLU A 1 452 ? -20.934 1.742 15.481 1.00 88.75 452 GLU A CA 1
ATOM 3443 C C . GLU A 1 452 ? -20.510 2.627 16.669 1.00 88.75 452 GLU A C 1
ATOM 3445 O O . GLU A 1 452 ? -21.363 3.147 17.393 1.00 88.75 452 GLU A O 1
ATOM 3450 N N . GLY A 1 453 ? -19.206 2.820 16.900 1.00 93.62 453 GLY A N 1
ATOM 3451 C CA . GLY A 1 453 ? -18.718 3.520 18.086 1.00 93.62 453 GLY A CA 1
ATOM 3452 C C . GLY A 1 453 ? -17.222 3.819 18.075 1.00 93.62 453 GLY A C 1
ATOM 3453 O O . GLY A 1 453 ? -16.669 4.270 17.076 1.00 93.62 453 GLY A O 1
ATOM 3454 N N . SER A 1 454 ? -16.591 3.631 19.234 1.00 96.56 454 SER A N 1
ATOM 3455 C CA . SER A 1 454 ? -15.182 3.946 19.482 1.00 96.56 454 SER A CA 1
ATOM 3456 C C . SER A 1 454 ? -14.254 2.788 19.136 1.00 96.56 454 SER A C 1
ATOM 3458 O O . SER A 1 454 ? -14.482 1.656 19.574 1.00 96.56 454 SER A O 1
ATOM 3460 N N . THR A 1 455 ? -13.169 3.110 18.436 1.00 97.94 455 THR A N 1
ATOM 3461 C CA . THR A 1 455 ? -11.961 2.285 18.307 1.00 97.94 455 THR A CA 1
ATOM 3462 C C . THR A 1 455 ? -10.871 2.977 19.121 1.00 97.94 455 THR A C 1
ATOM 3464 O O . THR A 1 455 ? -10.259 3.936 18.651 1.00 97.94 455 THR A O 1
ATOM 3467 N N . PHE A 1 456 ? -10.702 2.569 20.381 1.00 98.50 456 PHE A N 1
ATOM 3468 C CA . PHE A 1 456 ? -9.917 3.320 21.361 1.00 98.50 456 PHE A CA 1
ATOM 3469 C C . PHE A 1 456 ? -8.550 2.682 21.624 1.00 98.50 456 PHE A C 1
ATOM 3471 O O . PHE A 1 456 ? -8.428 1.748 22.418 1.00 98.50 456 PHE A O 1
ATOM 3478 N N . PHE A 1 457 ? -7.521 3.206 20.964 1.00 98.50 457 PHE A N 1
ATOM 3479 C CA . PHE A 1 457 ? -6.127 2.798 21.116 1.00 98.50 457 PHE A CA 1
ATOM 3480 C C . PHE A 1 457 ? -5.553 3.354 22.419 1.00 98.50 457 PHE A C 1
ATOM 3482 O O . PHE A 1 457 ? -5.674 4.549 22.688 1.00 98.50 457 PHE A O 1
ATOM 3489 N N . ARG A 1 458 ? -4.882 2.515 23.210 1.00 97.94 458 ARG A N 1
ATOM 3490 C CA . ARG A 1 458 ? -4.133 2.914 24.409 1.00 97.94 458 ARG A CA 1
ATOM 3491 C C . ARG A 1 458 ? -2.708 2.390 24.338 1.00 97.94 458 ARG A C 1
ATOM 3493 O O . ARG A 1 458 ? -2.501 1.239 23.965 1.00 97.94 458 ARG A O 1
ATOM 3500 N N . ALA A 1 459 ? -1.759 3.213 24.764 1.00 98.31 459 ALA A N 1
ATOM 3501 C CA . ALA A 1 459 ? -0.414 2.799 25.152 1.00 98.31 459 ALA A CA 1
ATOM 3502 C C . ALA A 1 459 ? 0.205 3.870 26.060 1.00 98.31 459 ALA A C 1
ATOM 3504 O O . ALA A 1 459 ? -0.167 5.043 25.988 1.00 98.31 459 ALA A O 1
ATOM 3505 N N . SER A 1 460 ? 1.175 3.481 26.878 1.00 98.56 460 SER A N 1
ATOM 3506 C CA . SER A 1 460 ? 2.108 4.413 27.512 1.00 98.56 460 SER A CA 1
ATOM 3507 C C . SER A 1 460 ? 3.486 4.291 26.884 1.00 98.56 460 SER A C 1
ATOM 3509 O O . SER A 1 460 ? 3.874 3.203 26.468 1.00 98.56 460 SER A O 1
ATOM 3511 N N . ILE A 1 461 ? 4.219 5.402 26.842 1.00 98.62 461 ILE A N 1
ATOM 3512 C CA . ILE A 1 461 ? 5.558 5.525 26.263 1.00 98.62 461 ILE A CA 1
ATOM 3513 C C . ILE A 1 461 ? 6.487 6.137 27.314 1.00 98.62 461 ILE A C 1
ATOM 3515 O O . ILE A 1 461 ? 6.144 7.151 27.920 1.00 98.62 461 ILE A O 1
ATOM 3519 N N . MET A 1 462 ? 7.662 5.546 27.517 1.00 98.50 462 MET A N 1
ATOM 3520 C CA . MET A 1 462 ? 8.720 6.062 28.394 1.00 98.50 462 MET A CA 1
ATOM 3521 C C . MET A 1 462 ? 10.094 5.749 27.796 1.00 98.50 462 MET A C 1
ATOM 3523 O O . MET A 1 462 ? 10.236 4.838 26.977 1.00 98.50 462 MET A O 1
ATOM 3527 N N . LYS A 1 463 ? 11.115 6.512 28.186 1.00 97.50 463 LYS A N 1
ATOM 3528 C CA . LYS A 1 463 ? 12.515 6.213 27.881 1.00 97.50 463 LYS A CA 1
ATOM 3529 C C . LYS A 1 463 ? 13.401 6.606 29.066 1.00 97.50 463 LYS A C 1
ATOM 3531 O O . LYS A 1 463 ? 13.358 7.755 29.501 1.00 97.50 463 LYS A O 1
ATOM 3536 N N . GLU A 1 464 ? 14.178 5.649 29.576 1.00 94.69 464 GLU A N 1
ATOM 3537 C CA . GLU A 1 464 ? 15.039 5.821 30.760 1.00 94.69 464 GLU A CA 1
ATOM 3538 C C . GLU A 1 464 ? 16.267 6.705 30.420 1.00 94.69 464 GLU A C 1
ATOM 3540 O O . GLU A 1 464 ? 16.519 7.713 31.076 1.00 94.69 464 GLU A O 1
ATOM 3545 N N . ASP A 1 465 ? 16.987 6.385 29.336 1.00 95.31 465 ASP A N 1
ATOM 3546 C CA . ASP A 1 465 ? 18.226 7.065 28.916 1.00 95.31 465 ASP A CA 1
ATOM 3547 C C . ASP A 1 465 ? 18.041 8.060 27.759 1.00 95.31 465 ASP A C 1
ATOM 3549 O O . ASP A 1 465 ? 17.181 7.883 26.898 1.00 95.31 465 ASP A O 1
ATOM 3553 N N . ALA A 1 466 ? 18.935 9.047 27.638 1.00 96.31 466 ALA A N 1
ATOM 3554 C CA . ALA A 1 466 ? 18.970 9.962 26.491 1.00 96.31 466 ALA A CA 1
ATOM 3555 C C . ALA A 1 466 ? 19.019 9.229 25.131 1.00 96.31 466 ALA A C 1
ATOM 3557 O O . ALA A 1 466 ? 19.513 8.105 25.023 1.00 96.31 466 ALA A O 1
ATOM 3558 N N . PHE A 1 467 ? 18.513 9.874 24.074 1.00 97.00 467 PHE A N 1
ATOM 3559 C CA . PHE A 1 467 ? 18.624 9.328 22.721 1.00 97.00 467 PHE A CA 1
ATOM 3560 C C . PHE A 1 467 ? 20.088 9.301 22.269 1.00 97.00 467 PHE A C 1
ATOM 3562 O O . PHE A 1 467 ? 20.792 10.307 22.368 1.00 97.00 467 PHE A O 1
ATOM 3569 N N . TYR A 1 468 ? 20.543 8.163 21.744 1.00 97.25 468 TYR A N 1
ATOM 3570 C CA . TYR A 1 468 ? 21.846 8.076 21.072 1.00 97.25 468 TYR A CA 1
ATOM 3571 C C . TYR A 1 468 ? 21.768 8.567 19.623 1.00 97.25 468 TYR A C 1
ATOM 3573 O O . TYR A 1 468 ? 22.772 8.991 19.048 1.00 97.25 468 TYR A O 1
ATOM 3581 N N . ASN A 1 469 ? 20.574 8.497 19.037 1.00 96.25 469 ASN A N 1
ATOM 3582 C CA . ASN A 1 469 ? 20.284 8.800 17.649 1.00 96.25 469 ASN A CA 1
ATOM 3583 C C . ASN A 1 469 ? 19.242 9.927 17.597 1.00 96.25 469 ASN A C 1
ATOM 3585 O O . ASN A 1 469 ? 18.035 9.702 17.736 1.00 96.25 469 ASN A O 1
ATOM 3589 N N . ASN A 1 470 ? 19.728 11.155 17.409 1.00 94.50 470 ASN A N 1
ATOM 3590 C CA . ASN A 1 470 ? 18.910 12.367 17.376 1.00 94.50 470 ASN A CA 1
ATOM 3591 C C . ASN A 1 470 ? 18.123 12.447 16.060 1.00 94.50 470 ASN A C 1
ATOM 3593 O O . ASN A 1 470 ? 18.565 13.074 15.098 1.00 94.50 470 ASN A O 1
ATOM 3597 N N . TYR A 1 471 ? 16.960 11.801 16.042 1.00 95.56 471 TYR A N 1
ATOM 3598 C CA . TYR A 1 471 ? 16.003 11.776 14.939 1.00 95.56 471 TYR A CA 1
ATOM 3599 C C . TYR A 1 471 ? 14.597 12.136 15.420 1.00 95.56 471 TYR A C 1
ATOM 3601 O O . TYR A 1 471 ? 14.334 12.218 16.621 1.00 95.56 471 TYR A O 1
ATOM 3609 N N . GLU A 1 472 ? 13.684 12.348 14.478 1.00 95.25 472 GLU A N 1
ATOM 3610 C CA . GLU A 1 472 ? 12.259 12.277 14.776 1.00 95.25 472 GLU A CA 1
ATOM 3611 C C . GLU A 1 472 ? 11.806 10.820 14.686 1.00 95.25 472 GLU A C 1
ATOM 3613 O O . GLU A 1 472 ? 11.849 10.206 13.624 1.00 95.25 472 GLU A O 1
ATOM 3618 N N . TRP A 1 473 ? 11.398 10.273 15.826 1.00 97.44 473 TRP A N 1
ATOM 3619 C CA . TRP A 1 473 ? 10.952 8.898 15.974 1.00 97.44 473 TRP A CA 1
ATOM 3620 C C . TRP A 1 473 ? 9.430 8.835 15.944 1.00 97.44 473 TRP A C 1
ATOM 3622 O O . TRP A 1 473 ? 8.780 9.481 16.761 1.00 97.44 473 TRP A O 1
ATOM 3632 N N . GLN A 1 474 ? 8.852 8.039 15.050 1.00 97.69 474 GLN A N 1
ATOM 3633 C CA . GLN A 1 474 ? 7.472 7.577 15.176 1.00 97.69 474 GLN A CA 1
ATOM 3634 C C . GLN A 1 474 ? 7.442 6.424 16.185 1.00 97.69 474 GLN A C 1
ATOM 3636 O O . GLN A 1 474 ? 8.219 5.474 16.056 1.00 97.69 474 GLN A O 1
ATOM 3641 N N . CYS A 1 475 ? 6.576 6.527 17.198 1.00 98.38 475 CYS A N 1
ATOM 3642 C CA . CYS A 1 475 ? 6.573 5.613 18.345 1.00 98.38 475 CYS A CA 1
ATOM 3643 C C . CYS A 1 475 ? 5.276 4.806 18.479 1.00 98.38 475 CYS A C 1
ATOM 3645 O O . CYS A 1 475 ? 5.310 3.642 18.867 1.00 98.38 475 CYS A O 1
ATOM 3647 N N . MET A 1 476 ? 4.130 5.413 18.168 1.00 98.19 476 MET A N 1
ATOM 3648 C CA . MET A 1 476 ? 2.817 4.762 18.189 1.00 98.19 476 MET A CA 1
ATOM 3649 C C . MET A 1 476 ? 1.994 5.332 17.036 1.00 98.19 476 MET A C 1
ATOM 3651 O O . MET A 1 476 ? 1.726 6.532 17.026 1.00 98.19 476 MET A O 1
ATOM 3655 N N . LEU A 1 477 ? 1.617 4.508 16.061 1.00 96.00 477 LEU A N 1
ATOM 3656 C CA . LEU A 1 477 ? 0.904 4.962 14.865 1.00 96.00 477 LEU A CA 1
ATOM 3657 C C . LEU A 1 477 ? -0.054 3.905 14.321 1.00 96.00 477 LEU A C 1
ATOM 3659 O O . LEU A 1 477 ? 0.044 2.723 14.643 1.00 96.00 477 LEU A O 1
ATOM 3663 N N . THR A 1 478 ? -0.939 4.350 13.442 1.00 92.50 478 THR A N 1
ATOM 3664 C CA . THR A 1 478 ? -1.637 3.504 12.467 1.00 92.50 478 THR A CA 1
ATOM 3665 C C . THR A 1 478 ? -0.979 3.657 11.098 1.00 92.50 478 THR A C 1
ATOM 3667 O O . THR A 1 478 ? -0.656 4.785 10.731 1.00 92.50 478 THR A O 1
ATOM 3670 N N . GLU A 1 479 ? -0.855 2.584 10.316 1.00 85.56 479 GLU A N 1
ATOM 3671 C CA . GLU A 1 479 ? -0.303 2.605 8.943 1.00 85.56 479 GLU A CA 1
ATOM 3672 C C . GLU A 1 479 ? -1.108 3.520 7.991 1.00 85.56 479 GLU A C 1
ATOM 3674 O O . GLU A 1 479 ? -0.584 4.119 7.060 1.00 85.56 479 GLU A O 1
ATOM 3679 N N . SER A 1 480 ? -2.394 3.740 8.283 1.00 81.81 480 SER A N 1
ATOM 3680 C CA . SER A 1 480 ? -3.236 4.750 7.621 1.00 81.81 480 SER A CA 1
ATOM 3681 C C . SER A 1 480 ? -2.805 6.206 7.887 1.00 81.81 480 SER A C 1
ATOM 3683 O O . SER A 1 480 ? -3.403 7.140 7.348 1.00 81.81 480 SER A O 1
ATOM 3685 N N . HIS A 1 481 ? -1.819 6.423 8.767 1.00 85.94 481 HIS A N 1
ATOM 3686 C CA . HIS A 1 481 ? -1.407 7.717 9.320 1.00 85.94 481 HIS A CA 1
ATOM 3687 C C . HIS A 1 481 ? -2.584 8.555 9.870 1.00 85.94 481 HIS A C 1
ATOM 3689 O O . HIS A 1 481 ? -2.538 9.794 9.909 1.00 85.94 481 HIS A O 1
ATOM 3695 N N . ASN A 1 482 ? -3.646 7.876 10.333 1.00 86.25 482 ASN A N 1
ATOM 3696 C CA . ASN A 1 482 ? -4.793 8.496 10.991 1.00 86.25 482 ASN A CA 1
ATOM 3697 C C . ASN A 1 482 ? -4.349 9.279 12.228 1.00 86.25 482 ASN A C 1
ATOM 3699 O O . ASN A 1 482 ? -4.653 10.470 12.326 1.00 86.25 482 ASN A O 1
ATOM 3703 N N . PHE A 1 483 ? -3.560 8.662 13.108 1.00 93.94 483 PHE A N 1
ATOM 3704 C CA . PHE A 1 483 ? -2.828 9.352 14.169 1.00 93.94 483 PHE A CA 1
ATOM 3705 C C . PHE A 1 483 ? -1.383 8.865 14.256 1.00 93.94 483 PHE A C 1
ATOM 3707 O O . PHE A 1 483 ? -1.065 7.737 13.880 1.00 93.94 483 PHE A O 1
ATOM 3714 N N . GLU A 1 484 ? -0.527 9.708 14.828 1.00 95.75 484 GLU A N 1
ATOM 3715 C CA . GLU A 1 484 ? 0.838 9.350 15.192 1.00 95.75 484 GLU A CA 1
ATOM 3716 C C . GLU A 1 484 ? 1.245 10.032 16.499 1.00 95.75 484 GLU A C 1
ATOM 3718 O O . GLU A 1 484 ? 1.053 11.239 16.663 1.00 95.75 484 GLU A O 1
ATOM 3723 N N . ILE A 1 485 ? 1.873 9.279 17.400 1.00 98.62 485 ILE A N 1
ATOM 3724 C CA . ILE A 1 485 ? 2.694 9.813 18.484 1.00 98.62 485 ILE A CA 1
ATOM 3725 C C . ILE A 1 485 ? 4.156 9.717 18.059 1.00 98.62 485 ILE A C 1
ATOM 3727 O O . ILE A 1 485 ? 4.654 8.628 17.750 1.00 98.62 485 ILE A O 1
ATOM 3731 N N . ARG A 1 486 ? 4.844 10.859 18.061 1.00 98.25 486 ARG A N 1
ATOM 3732 C CA . ARG A 1 486 ? 6.257 10.982 17.697 1.00 98.25 486 ARG A CA 1
ATOM 3733 C C . ARG A 1 486 ? 7.076 11.594 18.828 1.00 98.25 486 ARG A C 1
ATOM 3735 O O . ARG A 1 486 ? 6.559 12.408 19.592 1.00 98.25 486 ARG A O 1
ATOM 3742 N N . VAL A 1 487 ? 8.364 11.266 18.888 1.00 98.38 487 VAL A N 1
ATOM 3743 C CA . VAL A 1 487 ? 9.360 11.952 19.721 1.00 98.38 487 VAL A CA 1
ATOM 3744 C C . VAL A 1 487 ? 10.437 12.558 18.826 1.00 98.38 487 VAL A C 1
ATOM 3746 O O . VAL A 1 487 ? 11.218 11.849 18.197 1.00 98.38 487 VAL A O 1
ATOM 3749 N N . ASN A 1 488 ? 10.504 13.885 18.779 1.00 97.38 488 ASN A N 1
ATOM 3750 C CA . ASN A 1 488 ? 11.571 14.616 18.111 1.00 97.38 488 ASN A CA 1
ATOM 3751 C C . ASN A 1 488 ? 12.786 14.751 19.043 1.00 97.38 488 ASN A C 1
ATOM 3753 O O . ASN A 1 488 ? 12.838 15.651 19.882 1.00 97.38 488 ASN A O 1
ATOM 3757 N N . ALA A 1 489 ? 13.775 13.875 18.860 1.00 96.88 489 ALA A N 1
ATOM 3758 C CA . ALA A 1 489 ? 15.061 13.896 19.555 1.00 96.88 489 ALA A CA 1
ATOM 3759 C C . ALA A 1 489 ? 16.125 14.778 18.865 1.00 96.88 489 ALA A C 1
ATOM 3761 O O . ALA A 1 489 ? 17.262 14.844 19.327 1.00 96.88 489 ALA A O 1
ATOM 3762 N N . THR A 1 490 ? 15.786 15.479 17.773 1.00 94.69 490 THR A N 1
ATOM 3763 C CA . THR A 1 490 ? 16.634 16.568 17.238 1.00 94.69 490 THR A CA 1
ATOM 3764 C C . THR A 1 490 ? 16.510 17.850 18.070 1.00 94.69 490 THR A C 1
ATOM 3766 O O . THR A 1 490 ? 17.419 18.681 18.071 1.00 94.69 490 THR A O 1
ATOM 3769 N N . ALA A 1 491 ? 15.397 18.004 18.797 1.00 94.25 491 ALA A N 1
ATOM 3770 C CA . ALA A 1 491 ? 15.178 19.088 19.743 1.00 94.25 491 ALA A CA 1
ATOM 3771 C C . ALA A 1 491 ? 15.974 18.873 21.045 1.00 94.25 491 ALA A C 1
ATOM 3773 O O . ALA A 1 491 ? 16.238 17.745 21.459 1.00 94.25 491 ALA A O 1
ATOM 3774 N N . SER A 1 492 ? 16.339 19.974 21.706 1.00 94.19 492 SER A N 1
ATOM 3775 C CA . SER A 1 492 ? 17.023 19.968 23.003 1.00 94.19 492 SER A CA 1
ATOM 3776 C C . SER A 1 492 ? 16.318 20.942 23.961 1.00 94.19 492 SER A C 1
ATOM 3778 O O . SER A 1 492 ? 16.458 22.157 23.779 1.00 94.19 492 SER A O 1
ATOM 3780 N N . PRO A 1 493 ? 15.542 20.453 24.950 1.00 95.62 493 PRO A N 1
ATOM 3781 C CA . PRO A 1 493 ? 15.218 19.041 25.203 1.00 95.62 493 PRO A CA 1
ATOM 3782 C C . PRO A 1 493 ? 14.360 18.411 24.081 1.00 95.62 493 PRO A C 1
ATOM 3784 O O . PRO A 1 493 ? 13.739 19.150 23.310 1.00 95.62 493 PRO A O 1
ATOM 3787 N N . PRO A 1 494 ? 14.300 17.067 23.985 1.00 97.88 494 PRO A N 1
ATOM 3788 C CA . PRO A 1 494 ? 13.407 16.370 23.062 1.00 97.88 494 PRO A CA 1
ATOM 3789 C C . PRO A 1 494 ? 11.933 16.743 23.268 1.00 97.88 494 PRO A C 1
ATOM 3791 O O . PRO A 1 494 ? 11.522 17.150 24.357 1.00 97.88 494 PRO A O 1
ATOM 3794 N N . ILE A 1 495 ? 11.120 16.584 22.224 1.00 98.38 495 ILE A N 1
ATOM 3795 C CA . ILE A 1 495 ? 9.692 16.948 22.224 1.00 98.38 495 ILE A CA 1
ATOM 3796 C C . ILE A 1 495 ? 8.860 15.717 21.872 1.00 98.38 495 ILE A C 1
ATOM 3798 O O . ILE A 1 495 ? 9.097 15.109 20.832 1.00 98.38 495 ILE A O 1
ATOM 3802 N N . ILE A 1 496 ? 7.860 15.380 22.688 1.00 98.62 496 ILE A N 1
ATOM 3803 C CA . ILE A 1 496 ? 6.839 14.381 22.345 1.00 98.62 496 ILE A CA 1
ATOM 3804 C C . ILE A 1 496 ? 5.604 15.085 21.801 1.00 98.62 496 ILE A C 1
ATOM 3806 O O . ILE A 1 496 ? 5.211 16.148 22.286 1.00 98.62 496 ILE A O 1
ATOM 3810 N N . MET A 1 497 ? 5.012 14.522 20.754 1.00 98.19 497 MET A N 1
ATOM 3811 C CA . MET A 1 497 ? 3.981 15.194 19.976 1.00 98.19 497 MET A CA 1
ATOM 3812 C C . MET A 1 497 ? 2.989 14.230 19.340 1.00 98.19 497 MET A C 1
ATOM 3814 O O . MET A 1 497 ? 3.322 13.097 19.009 1.00 98.19 497 MET A O 1
ATOM 3818 N N . TYR A 1 498 ? 1.771 14.727 19.150 1.00 98.00 498 TYR A N 1
ATOM 3819 C CA . TYR A 1 498 ? 0.693 14.066 18.429 1.00 98.00 498 TYR A CA 1
ATOM 3820 C C . TYR A 1 498 ? 0.461 14.771 17.090 1.00 98.00 498 TYR A C 1
ATOM 3822 O O . TYR A 1 498 ? 0.300 15.999 17.029 1.00 98.00 498 TYR A O 1
ATOM 3830 N N . LEU A 1 499 ? 0.416 13.977 16.026 1.00 94.00 499 LEU A N 1
ATOM 3831 C CA . LEU A 1 499 ? 0.082 14.371 14.663 1.00 94.00 499 LEU A CA 1
ATOM 3832 C C . LEU A 1 499 ? -1.130 13.544 14.202 1.00 94.00 499 LEU A C 1
ATOM 3834 O O . LEU A 1 499 ? -1.420 12.481 14.753 1.00 94.00 499 LEU A O 1
ATOM 3838 N N . ASN A 1 500 ? -1.855 14.025 13.194 1.00 87.38 500 ASN A N 1
ATOM 3839 C CA . ASN A 1 500 ? -2.938 13.269 12.566 1.00 87.38 500 ASN A CA 1
ATOM 3840 C C . ASN A 1 500 ? -3.151 13.639 11.096 1.00 87.38 500 ASN A C 1
ATOM 3842 O O . ASN A 1 500 ? -2.590 14.622 10.592 1.00 87.38 500 ASN A O 1
ATOM 3846 N N . ASN A 1 501 ? -3.997 12.844 10.428 1.00 82.38 501 ASN A N 1
ATOM 3847 C CA . ASN A 1 501 ? -4.424 13.053 9.042 1.00 82.38 501 ASN A CA 1
ATOM 3848 C C . ASN A 1 501 ? -3.236 13.074 8.052 1.00 82.38 501 ASN A C 1
ATOM 3850 O O . ASN A 1 501 ? -3.225 13.875 7.118 1.00 82.38 501 ASN A O 1
ATOM 3854 N N . GLY A 1 502 ? -2.189 12.277 8.297 1.00 77.44 502 GLY A N 1
ATOM 3855 C CA . GLY A 1 502 ? -0.966 12.278 7.481 1.00 77.44 502 GLY A CA 1
ATOM 3856 C C . GLY A 1 502 ? -0.278 13.648 7.350 1.00 77.44 502 GLY A C 1
ATOM 3857 O O . GLY A 1 502 ? 0.411 13.899 6.363 1.00 77.44 502 GLY A O 1
ATOM 3858 N N . THR A 1 503 ? -0.496 14.575 8.294 1.00 79.56 503 THR A N 1
ATOM 3859 C CA . THR A 1 503 ? 0.116 15.914 8.264 1.00 79.56 503 THR A CA 1
ATOM 3860 C C . THR A 1 503 ? 1.327 15.997 9.184 1.00 79.56 503 THR A C 1
ATOM 3862 O O . THR A 1 503 ? 1.299 15.464 10.285 1.00 79.56 503 THR A O 1
ATOM 3865 N N . TRP A 1 504 ? 2.354 16.746 8.771 1.00 78.44 504 TRP A N 1
ATOM 3866 C CA . TRP A 1 504 ? 3.573 17.029 9.554 1.00 78.44 504 TRP A CA 1
ATOM 3867 C C . TRP A 1 504 ? 3.388 18.124 10.626 1.00 78.44 504 TRP A C 1
ATOM 3869 O O . TRP A 1 504 ? 4.344 18.566 11.255 1.00 78.44 504 TRP A O 1
ATOM 3879 N N . ASP A 1 505 ? 2.159 18.606 10.814 1.00 83.94 505 ASP A N 1
ATOM 3880 C CA . ASP A 1 505 ? 1.823 19.695 11.730 1.00 83.94 505 ASP A CA 1
ATOM 3881 C C . ASP A 1 505 ? 1.382 19.104 13.080 1.00 83.94 505 ASP A C 1
ATOM 3883 O O . ASP A 1 505 ? 0.303 18.517 13.200 1.00 83.94 505 ASP A O 1
ATOM 3887 N N . ALA A 1 506 ? 2.255 19.224 14.085 1.00 91.56 506 ALA A N 1
ATOM 3888 C CA . ALA A 1 506 ? 2.022 18.734 15.441 1.00 91.56 506 ALA A CA 1
ATOM 3889 C C . ALA A 1 506 ? 0.859 19.480 16.109 1.00 91.56 506 ALA A C 1
ATOM 3891 O O . ALA A 1 506 ? 0.963 20.661 16.446 1.00 91.56 506 ALA A O 1
ATOM 3892 N N . LYS A 1 507 ? -0.246 18.770 16.355 1.00 92.31 507 LYS A N 1
ATOM 3893 C CA . LYS A 1 507 ? -1.483 19.356 16.900 1.00 92.31 507 LYS A CA 1
ATOM 3894 C C . LYS A 1 507 ? -1.505 19.455 18.422 1.00 92.31 507 LYS A C 1
ATOM 3896 O O . LYS A 1 507 ? -2.326 20.172 18.993 1.00 92.31 507 LYS A O 1
ATOM 3901 N N . TRP A 1 508 ? -0.644 18.684 19.070 1.00 97.44 508 TRP A N 1
ATOM 3902 C CA . TRP A 1 508 ? -0.319 18.765 20.487 1.00 97.44 508 TRP A CA 1
ATOM 3903 C C . TRP A 1 508 ? 1.139 18.347 20.651 1.00 97.44 508 TRP A C 1
ATOM 3905 O O . TRP A 1 508 ? 1.605 17.459 19.938 1.00 97.44 508 TRP A O 1
ATOM 3915 N N . ASN A 1 509 ? 1.859 18.988 21.566 1.00 98.25 509 ASN A N 1
ATOM 3916 C CA . ASN A 1 509 ? 3.214 18.609 21.934 1.00 98.25 509 ASN A CA 1
ATOM 3917 C C . ASN A 1 509 ? 3.561 19.097 23.345 1.00 98.25 509 ASN A C 1
ATOM 3919 O O . ASN A 1 509 ? 2.889 19.972 23.894 1.00 98.25 509 ASN A O 1
ATOM 3923 N N . THR A 1 510 ? 4.610 18.513 23.916 1.00 98.19 510 THR A N 1
ATOM 3924 C CA . THR A 1 510 ? 5.248 18.944 25.163 1.00 98.19 510 THR A CA 1
ATOM 3925 C C . THR A 1 510 ? 6.710 18.491 25.176 1.00 98.19 510 THR A C 1
ATOM 3927 O O . THR A 1 510 ? 7.104 17.623 24.393 1.00 98.19 510 THR A O 1
ATOM 3930 N N . THR A 1 511 ? 7.524 19.049 26.071 1.00 98.31 511 THR A N 1
ATOM 3931 C CA . THR A 1 511 ? 8.850 18.497 26.384 1.00 98.31 511 THR A CA 1
ATOM 3932 C C . THR A 1 511 ? 8.721 17.020 26.756 1.00 98.31 511 THR A C 1
ATOM 3934 O O . THR A 1 511 ? 7.851 16.662 27.552 1.00 98.31 511 THR A O 1
ATOM 3937 N N . PHE A 1 512 ? 9.580 16.181 26.178 1.00 98.12 512 PHE A N 1
ATOM 3938 C CA . PHE A 1 512 ? 9.724 14.773 26.530 1.00 98.12 512 PHE A CA 1
ATOM 3939 C C . PHE A 1 512 ? 10.809 14.632 27.599 1.00 98.12 512 PHE A C 1
ATOM 3941 O O . PHE A 1 512 ? 12.004 14.773 27.328 1.00 98.12 512 PHE A O 1
ATOM 3948 N N . GLU A 1 513 ? 10.365 14.398 28.825 1.00 98.12 513 GLU A N 1
ATOM 3949 C CA . GLU A 1 513 ? 11.191 14.175 30.001 1.00 98.12 513 GLU A CA 1
ATOM 3950 C C . GLU A 1 513 ? 11.539 12.683 30.084 1.00 98.12 513 GLU A C 1
ATOM 3952 O O . GLU A 1 513 ? 10.689 11.813 29.879 1.00 98.12 513 GLU A O 1
ATOM 3957 N N . LEU A 1 514 ? 12.813 12.380 30.339 1.00 97.38 514 LEU A N 1
ATOM 3958 C CA . LEU A 1 514 ? 13.268 11.005 30.554 1.00 97.38 514 LEU A CA 1
ATOM 3959 C C . LEU A 1 514 ? 12.703 10.459 31.873 1.00 97.38 514 LEU A C 1
ATOM 3961 O O . LEU A 1 514 ? 12.309 11.231 32.748 1.00 97.38 514 LEU A O 1
ATOM 3965 N N . ASP A 1 515 ? 12.647 9.132 31.997 1.00 96.75 515 ASP A N 1
ATOM 3966 C CA . ASP A 1 515 ? 12.085 8.419 33.163 1.00 96.75 515 ASP A CA 1
ATOM 3967 C C . ASP A 1 515 ? 10.622 8.810 33.494 1.00 96.75 515 ASP A C 1
ATOM 3969 O O . ASP A 1 515 ? 10.116 8.602 34.594 1.00 96.75 515 ASP A O 1
ATOM 3973 N N . THR A 1 516 ? 9.905 9.381 32.517 1.00 98.00 516 THR A N 1
ATOM 3974 C CA . THR A 1 516 ? 8.504 9.796 32.646 1.00 98.00 516 THR A CA 1
ATOM 3975 C C . THR A 1 516 ? 7.621 8.978 31.712 1.00 98.00 516 THR A C 1
ATOM 3977 O O . THR A 1 516 ? 7.852 8.911 30.505 1.00 98.00 516 THR A O 1
ATOM 3980 N N . TRP A 1 517 ? 6.572 8.366 32.266 1.00 98.56 517 TRP A N 1
ATOM 3981 C CA . TRP A 1 517 ? 5.526 7.723 31.473 1.00 98.56 517 TRP A CA 1
ATOM 3982 C C . TRP A 1 517 ? 4.586 8.765 30.876 1.00 98.56 517 TRP A C 1
ATOM 3984 O O . TRP A 1 517 ? 3.921 9.491 31.613 1.00 98.56 517 TRP A O 1
ATOM 3994 N N . TYR A 1 518 ? 4.487 8.790 29.550 1.00 98.69 518 TYR A N 1
ATOM 3995 C CA . TYR A 1 518 ? 3.474 9.525 28.800 1.00 98.69 518 TYR A CA 1
ATOM 3996 C C . TYR A 1 518 ? 2.382 8.554 28.369 1.00 98.69 518 TYR A C 1
ATOM 3998 O O . TYR A 1 518 ? 2.626 7.635 27.588 1.00 98.69 518 TYR A O 1
ATOM 4006 N N . ASN A 1 519 ? 1.178 8.741 28.892 1.00 98.69 519 ASN A N 1
ATOM 4007 C CA . ASN A 1 519 ? 0.028 7.891 28.622 1.00 98.69 519 ASN A CA 1
ATOM 4008 C C . ASN A 1 519 ? -0.776 8.487 27.464 1.00 98.69 519 ASN A C 1
ATOM 4010 O O . ASN A 1 519 ? -1.092 9.678 27.479 1.00 98.69 519 ASN A O 1
ATOM 4014 N N . PHE A 1 520 ? -1.160 7.666 26.490 1.00 98.75 520 PHE A N 1
ATOM 4015 C CA . PHE A 1 520 ? -1.980 8.079 25.355 1.00 98.75 520 PHE A CA 1
ATOM 4016 C C . PHE A 1 520 ? -3.245 7.233 25.247 1.00 98.75 520 PHE A C 1
ATOM 4018 O O . PHE A 1 520 ? -3.228 6.014 25.431 1.00 98.75 520 PHE A O 1
ATOM 4025 N N . GLY A 1 521 ? -4.343 7.913 24.926 1.00 98.62 521 GLY A N 1
ATOM 4026 C CA . GLY A 1 521 ? -5.584 7.320 24.452 1.00 98.62 521 GLY A CA 1
ATOM 4027 C C . GLY A 1 521 ? -6.003 8.018 23.165 1.00 98.62 521 GLY A C 1
ATOM 4028 O O . GLY A 1 521 ? -6.126 9.242 23.154 1.00 98.62 521 GLY A O 1
ATOM 4029 N N . ILE A 1 522 ? -6.220 7.273 22.086 1.00 98.44 522 ILE A N 1
ATOM 4030 C CA . ILE A 1 522 ? -6.685 7.816 20.810 1.00 98.44 522 ILE A CA 1
ATOM 4031 C C . ILE A 1 522 ? -7.977 7.103 20.428 1.00 98.44 522 ILE A C 1
ATOM 4033 O O . ILE A 1 522 ? -7.983 5.899 20.200 1.00 98.44 522 ILE A O 1
ATOM 4037 N N . ASP A 1 523 ? -9.078 7.847 20.374 1.00 98.19 523 ASP A N 1
ATOM 4038 C CA . ASP A 1 523 ? -10.377 7.344 19.921 1.00 98.19 523 ASP A CA 1
ATOM 4039 C C . ASP A 1 523 ? -10.572 7.659 18.440 1.00 98.19 523 ASP A C 1
ATOM 4041 O O . ASP A 1 523 ? -10.600 8.837 18.077 1.00 98.19 523 ASP A O 1
ATOM 4045 N N . ILE A 1 524 ? -10.737 6.634 17.603 1.00 95.50 524 ILE A N 1
ATOM 4046 C CA . ILE A 1 524 ? -11.178 6.781 16.213 1.00 95.50 524 ILE A CA 1
ATOM 4047 C C . ILE A 1 524 ? -12.651 6.374 16.130 1.00 95.50 524 ILE A C 1
ATOM 4049 O O . ILE A 1 524 ? -13.024 5.245 16.452 1.00 95.50 524 ILE A O 1
ATOM 4053 N N . THR A 1 525 ? -13.487 7.305 15.672 1.00 94.75 525 THR A N 1
ATOM 4054 C CA . THR A 1 525 ? -14.934 7.121 15.467 1.00 94.75 525 THR A CA 1
ATOM 4055 C C . THR A 1 525 ? -15.311 7.515 14.042 1.00 94.75 525 THR A C 1
ATOM 4057 O O . THR A 1 525 ? -14.680 8.394 13.451 1.00 94.75 525 THR A O 1
ATOM 4060 N N . LYS A 1 526 ? -16.354 6.903 13.476 1.00 90.56 526 LYS A N 1
ATOM 4061 C CA . LYS A 1 526 ? -16.882 7.311 12.167 1.00 90.56 526 LYS A CA 1
ATOM 4062 C C . LYS A 1 526 ? -17.569 8.677 12.275 1.00 90.56 526 LYS A C 1
ATOM 4064 O O . LYS A 1 526 ? -18.346 8.917 13.201 1.00 90.56 526 LYS A O 1
ATOM 4069 N N . ALA A 1 527 ? -17.315 9.582 11.330 1.00 87.00 527 ALA A N 1
ATOM 4070 C CA . ALA A 1 527 ? -17.997 10.870 11.291 1.00 87.00 527 ALA A CA 1
ATOM 4071 C C . ALA A 1 527 ? -19.505 10.696 11.055 1.00 87.00 527 ALA A C 1
ATOM 4073 O O . ALA A 1 527 ? -19.948 9.864 10.267 1.00 87.00 527 ALA A O 1
ATOM 4074 N N . ALA A 1 528 ? -20.313 11.555 11.683 1.00 84.25 528 ALA A N 1
ATOM 4075 C CA . ALA A 1 528 ? -21.774 11.511 11.564 1.00 84.25 528 ALA A CA 1
ATOM 4076 C C . ALA A 1 528 ? -22.309 11.813 10.144 1.00 84.25 528 ALA A C 1
ATOM 4078 O O . ALA A 1 528 ? -23.508 11.683 9.896 1.00 84.25 528 ALA A O 1
ATOM 4079 N N . LYS A 1 529 ? -21.448 12.269 9.223 1.00 74.56 529 LYS A N 1
ATOM 4080 C CA . LYS A 1 529 ? -21.750 12.521 7.808 1.00 74.56 529 LYS A CA 1
ATOM 4081 C C . LYS A 1 529 ? -20.518 12.213 6.960 1.00 74.56 529 LYS A C 1
ATOM 4083 O O . LYS A 1 529 ? -19.426 12.649 7.310 1.00 74.56 529 LYS A O 1
ATOM 4088 N N . GLY A 1 530 ? -20.727 11.570 5.812 1.00 75.56 530 GLY A N 1
ATOM 4089 C CA . GLY A 1 530 ? -19.651 11.170 4.902 1.00 75.56 530 GLY A CA 1
ATOM 4090 C C . GLY A 1 530 ? -18.938 9.894 5.352 1.00 75.56 530 GLY A C 1
ATOM 4091 O O . GLY A 1 530 ? -19.450 9.139 6.177 1.00 75.56 530 GLY A O 1
ATOM 4092 N N . GLU A 1 531 ? -17.763 9.655 4.776 1.00 76.00 531 GLU A N 1
ATOM 4093 C CA . GLU A 1 531 ? -16.922 8.491 5.084 1.00 76.00 531 GLU A CA 1
ATOM 4094 C C . GLU A 1 531 ? -15.728 8.828 5.988 1.00 76.00 531 GLU A C 1
ATOM 4096 O O . GLU A 1 531 ? -14.933 7.947 6.290 1.00 76.00 531 GLU A O 1
ATOM 4101 N N . SER A 1 532 ? -15.586 10.086 6.409 1.00 79.62 532 SER A N 1
ATOM 4102 C CA . SER A 1 532 ? -14.459 10.568 7.208 1.00 79.62 532 SER A CA 1
ATOM 4103 C C . SER A 1 532 ? -14.412 9.989 8.625 1.00 79.62 532 SER A C 1
ATOM 4105 O O . SER A 1 532 ? -15.432 9.605 9.203 1.00 79.62 532 SER A O 1
ATOM 4107 N N . SER A 1 533 ? -13.220 9.999 9.215 1.00 86.19 533 SER A N 1
ATOM 4108 C CA . SER A 1 533 ? -12.995 9.710 10.632 1.00 86.19 533 SER A CA 1
ATOM 4109 C C . SER A 1 533 ? -13.077 10.964 11.512 1.00 86.19 533 SER A C 1
ATOM 4111 O O . SER A 1 533 ? -12.883 12.104 11.079 1.00 86.19 533 SER A O 1
ATOM 4113 N N . VAL A 1 534 ? -13.326 10.744 12.800 1.00 92.81 534 VAL A N 1
ATOM 4114 C CA . VAL A 1 534 ? -13.199 11.738 13.866 1.00 92.81 534 VAL A CA 1
ATOM 4115 C C . VAL A 1 534 ? -12.276 11.163 14.928 1.00 92.81 534 VAL A C 1
ATOM 4117 O O . VAL A 1 534 ? -12.570 10.111 15.499 1.00 92.81 534 VAL A O 1
ATOM 4120 N N . ILE A 1 535 ? -11.168 11.859 15.184 1.00 95.00 535 ILE A N 1
ATOM 4121 C CA . ILE A 1 535 ? -10.098 11.399 16.071 1.00 95.00 535 ILE A CA 1
ATOM 4122 C C . ILE A 1 535 ? -10.070 12.261 17.330 1.00 95.00 535 ILE A C 1
ATOM 4124 O O . ILE A 1 535 ? -10.038 13.493 17.255 1.00 95.00 535 ILE A O 1
ATOM 4128 N N . THR A 1 536 ? -10.079 11.616 18.493 1.00 97.94 536 THR A N 1
ATOM 4129 C CA . THR A 1 536 ? -10.052 12.280 19.800 1.00 97.94 536 THR A CA 1
ATOM 4130 C C . THR A 1 536 ? -8.802 11.871 20.573 1.00 97.94 536 THR A C 1
ATOM 4132 O O . THR A 1 536 ? -8.616 10.694 20.869 1.00 97.94 536 THR A O 1
ATOM 4135 N N . LEU A 1 537 ? -7.957 12.848 20.914 1.00 98.44 537 LEU A N 1
ATOM 4136 C CA . LEU A 1 537 ? -6.740 12.653 21.701 1.00 98.44 537 LEU A CA 1
ATOM 4137 C C . LEU A 1 537 ? -7.022 12.842 23.192 1.00 98.44 537 LEU A C 1
ATOM 4139 O O . LEU A 1 537 ? -7.519 13.892 23.619 1.00 98.44 537 LEU A O 1
ATOM 4143 N N . TYR A 1 538 ? -6.573 11.869 23.974 1.00 98.75 538 TYR A N 1
ATOM 4144 C CA . TYR A 1 538 ? -6.467 11.905 25.422 1.00 98.75 538 TYR A CA 1
ATOM 4145 C C . TYR A 1 538 ? -5.010 11.655 25.830 1.00 98.75 538 TYR A C 1
ATOM 4147 O O . TYR A 1 538 ? -4.331 10.824 25.225 1.00 98.75 538 TYR A O 1
ATOM 4155 N N . THR A 1 539 ? -4.525 12.334 26.868 1.00 98.56 539 THR A N 1
ATOM 4156 C CA . THR A 1 539 ? -3.190 12.063 27.426 1.00 98.56 539 THR A CA 1
ATOM 4157 C C . THR A 1 539 ? -3.119 12.349 28.925 1.00 98.56 539 THR A C 1
ATOM 4159 O O . THR A 1 539 ? -3.935 13.096 29.472 1.00 98.56 539 THR A O 1
ATOM 4162 N N . SER A 1 540 ? -2.147 11.736 29.589 1.00 98.44 540 SER A N 1
ATOM 4163 C CA . SER A 1 540 ? -1.739 12.016 30.966 1.00 98.44 540 SER A CA 1
ATOM 4164 C C . SER A 1 540 ? -0.271 11.621 31.159 1.00 98.44 540 SER A C 1
ATOM 4166 O O . SER A 1 540 ? 0.367 11.116 30.233 1.00 98.44 540 SER A O 1
ATOM 4168 N N . THR A 1 541 ? 0.283 11.860 32.347 1.00 98.19 541 THR A N 1
ATOM 4169 C CA . THR A 1 541 ? 1.650 11.460 32.706 1.00 98.19 541 THR A CA 1
ATOM 4170 C C . THR A 1 541 ? 1.668 10.669 34.009 1.00 98.19 541 THR A C 1
ATOM 4172 O O . THR A 1 541 ? 0.800 10.853 34.862 1.00 98.19 541 THR A O 1
ATOM 4175 N N . GLY A 1 542 ? 2.650 9.780 34.166 1.00 96.62 542 GLY A N 1
ATOM 4176 C CA . GLY A 1 542 ? 2.759 8.912 35.340 1.00 96.62 542 GLY A CA 1
ATOM 4177 C C . GLY A 1 542 ? 1.529 8.016 35.482 1.00 96.62 542 GLY A C 1
ATOM 4178 O O . GLY A 1 542 ? 1.210 7.256 34.567 1.00 96.62 542 GLY A O 1
ATOM 4179 N N . ASP A 1 543 ? 0.828 8.144 36.605 1.00 95.88 543 ASP A N 1
ATOM 4180 C CA . ASP A 1 543 ? -0.294 7.278 36.993 1.00 95.88 543 ASP A CA 1
ATOM 4181 C C . ASP A 1 543 ? -1.652 8.005 36.955 1.00 95.88 543 ASP A C 1
ATOM 4183 O O . ASP A 1 543 ? -2.656 7.495 37.448 1.00 95.88 543 ASP A O 1
ATOM 4187 N N . ASP A 1 544 ? -1.691 9.213 36.381 1.00 97.00 544 ASP A N 1
ATOM 4188 C CA . ASP A 1 544 ? -2.917 9.995 36.216 1.00 97.00 544 ASP A CA 1
ATOM 4189 C C . ASP A 1 544 ? -3.866 9.366 35.180 1.00 97.00 544 ASP A C 1
ATOM 4191 O O . ASP A 1 544 ? -3.444 8.941 34.099 1.00 97.00 544 ASP A O 1
ATOM 4195 N N . ASP A 1 545 ? -5.173 9.457 35.435 1.00 97.88 545 ASP A N 1
ATOM 4196 C CA . ASP A 1 545 ? -6.215 9.203 34.434 1.00 97.88 545 ASP A CA 1
ATOM 4197 C C . ASP A 1 545 ? -6.019 10.071 33.174 1.00 97.88 545 ASP A C 1
ATOM 4199 O O . ASP A 1 545 ? -5.683 11.261 33.244 1.00 97.88 545 ASP A O 1
ATOM 4203 N N . LEU A 1 546 ? -6.291 9.483 32.007 1.00 98.44 546 LEU A N 1
ATOM 4204 C CA . LEU A 1 546 ? -6.227 10.133 30.700 1.00 98.44 546 LEU A CA 1
ATOM 4205 C C . LEU A 1 546 ? -7.202 11.318 30.611 1.00 98.44 546 LEU A C 1
ATOM 4207 O O . LEU A 1 546 ? -8.418 11.167 30.754 1.00 98.44 546 LEU A O 1
ATOM 4211 N N . LYS A 1 547 ? -6.685 12.502 30.276 1.00 98.44 547 LYS A N 1
ATOM 4212 C CA . LYS A 1 547 ? -7.473 13.735 30.133 1.00 98.44 547 LYS A CA 1
ATOM 4213 C C . LYS A 1 547 ? -7.703 14.040 28.658 1.00 98.44 547 LYS A C 1
ATOM 4215 O O . LYS A 1 547 ? -6.776 13.975 27.855 1.00 98.44 547 LYS A O 1
ATOM 4220 N N . LEU A 1 548 ? -8.941 14.386 28.301 1.00 98.25 548 LEU A N 1
ATOM 4221 C CA . LEU A 1 548 ? -9.302 14.825 26.950 1.00 98.25 548 LEU A CA 1
ATOM 4222 C C . LEU A 1 548 ? -8.533 16.102 26.592 1.00 98.25 548 LEU A C 1
ATOM 4224 O O . LEU A 1 548 ? -8.667 17.111 27.283 1.00 98.25 548 LEU A O 1
ATOM 4228 N N . ILE A 1 549 ? -7.784 16.071 25.490 1.00 98.00 549 ILE A N 1
ATOM 4229 C CA . ILE A 1 549 ? -7.037 17.228 24.985 1.00 98.00 549 ILE A CA 1
ATOM 4230 C C . ILE A 1 549 ? -7.777 17.897 23.832 1.00 98.00 549 ILE A C 1
ATOM 4232 O O . ILE A 1 549 ? -7.939 19.116 23.824 1.00 98.00 549 ILE A O 1
ATOM 4236 N N . ARG A 1 550 ? -8.195 17.119 22.827 1.00 96.31 550 ARG A N 1
ATOM 4237 C CA . ARG A 1 550 ? -8.738 17.659 21.571 1.00 96.31 550 ARG A CA 1
ATOM 4238 C C . ARG A 1 550 ? -9.476 16.606 20.752 1.00 96.31 550 ARG A C 1
ATOM 4240 O O . ARG A 1 550 ? -9.225 15.414 20.896 1.00 96.31 550 ARG A O 1
ATOM 4247 N N . LYS A 1 551 ? -10.369 17.075 19.880 1.00 96.19 551 LYS A N 1
ATOM 4248 C CA . LYS A 1 551 ? -11.185 16.269 18.969 1.00 96.19 551 LYS A CA 1
ATOM 4249 C C . LYS A 1 551 ? -11.198 16.919 17.590 1.00 96.19 551 LYS A C 1
ATOM 4251 O O . LYS A 1 551 ? -11.610 18.071 17.481 1.00 96.19 551 LYS A O 1
ATOM 4256 N N . ASP A 1 552 ? -10.798 16.173 16.568 1.00 88.81 552 ASP A N 1
ATOM 4257 C CA . ASP A 1 552 ? -10.731 16.638 15.184 1.00 88.81 552 ASP A CA 1
ATOM 4258 C C . ASP A 1 552 ? -11.618 15.809 14.269 1.00 88.81 552 ASP A C 1
ATOM 4260 O O . ASP A 1 552 ? -11.645 14.584 14.365 1.00 88.81 552 ASP A O 1
ATOM 4264 N N . ASN A 1 553 ? -12.246 16.471 13.301 1.00 84.88 553 ASN A N 1
ATOM 4265 C CA . ASN A 1 553 ? -12.671 15.796 12.081 1.00 84.88 553 ASN A CA 1
ATOM 4266 C C . ASN A 1 553 ? -11.452 15.718 11.155 1.00 84.88 553 ASN A C 1
ATOM 4268 O O . ASN A 1 553 ? -10.824 16.747 10.893 1.00 84.88 553 ASN A O 1
ATOM 4272 N N . VAL A 1 554 ? -11.133 14.527 10.662 1.00 77.06 554 VAL A N 1
ATOM 4273 C CA . VAL A 1 554 ? -10.048 14.293 9.700 1.00 77.06 554 VAL A CA 1
ATOM 4274 C C . VAL A 1 554 ? -10.656 13.917 8.346 1.00 77.06 554 VAL A C 1
ATOM 4276 O O . VAL A 1 554 ? -11.789 13.448 8.284 1.00 77.06 554 VAL A O 1
ATOM 4279 N N . VAL A 1 555 ? -9.961 14.186 7.240 1.00 66.56 555 VAL A N 1
ATOM 4280 C CA . VAL A 1 555 ? -10.462 13.867 5.887 1.00 66.56 555 VAL A CA 1
ATOM 4281 C C . VAL A 1 555 ? -10.182 12.423 5.477 1.00 66.56 555 VAL A C 1
ATOM 4283 O O . VAL A 1 555 ? -10.747 11.958 4.491 1.00 66.56 555 VAL A O 1
ATOM 4286 N N . SER A 1 556 ? -9.344 11.707 6.227 1.00 67.88 556 SER A N 1
ATOM 4287 C CA . SER A 1 556 ? -9.113 10.280 6.033 1.00 67.88 556 SER A CA 1
ATOM 4288 C C . SER A 1 556 ? -10.397 9.468 6.227 1.00 67.88 556 SER A C 1
ATOM 4290 O O . SER A 1 556 ? -11.210 9.739 7.117 1.00 67.88 556 SER A O 1
ATOM 4292 N N . LYS A 1 557 ? -10.579 8.470 5.357 1.00 75.50 557 LYS A N 1
ATOM 4293 C CA . LYS A 1 557 ? -11.712 7.543 5.389 1.00 75.50 557 LYS A CA 1
ATOM 4294 C C . LYS A 1 557 ? -11.642 6.669 6.643 1.00 75.50 557 LYS A C 1
ATOM 4296 O O . LYS A 1 557 ? -10.572 6.189 7.009 1.00 75.50 557 LYS A O 1
ATOM 4301 N N . PHE A 1 558 ? -12.790 6.433 7.270 1.00 78.62 558 PHE A N 1
ATOM 4302 C CA . PHE A 1 558 ? -12.938 5.440 8.326 1.00 78.62 558 PHE A CA 1
ATOM 4303 C C . PHE A 1 558 ? -12.773 4.045 7.714 1.00 78.62 558 PHE A C 1
ATOM 4305 O O . PHE A 1 558 ? -13.655 3.561 6.998 1.00 78.62 558 PHE A O 1
ATOM 4312 N N . ALA A 1 559 ? -11.606 3.445 7.941 1.00 82.50 559 ALA A N 1
ATOM 4313 C CA . ALA A 1 559 ? -11.276 2.100 7.492 1.00 82.50 559 ALA A CA 1
ATOM 4314 C C . ALA A 1 559 ? -12.046 1.048 8.307 1.00 82.50 559 ALA A C 1
ATOM 4316 O O . ALA A 1 559 ? -12.515 1.336 9.401 1.00 82.50 559 ALA A O 1
ATOM 4317 N N . SER A 1 560 ? -12.192 -0.171 7.781 1.00 85.44 560 SER A N 1
ATOM 4318 C CA . SER A 1 560 ? -12.799 -1.303 8.506 1.00 85.44 560 SER A CA 1
ATOM 4319 C C . SER A 1 560 ? -11.833 -1.968 9.497 1.00 85.44 560 SER A C 1
ATOM 4321 O O . SER A 1 560 ? -12.271 -2.647 10.425 1.00 85.44 560 SER A O 1
ATOM 4323 N N . MET A 1 561 ? -10.535 -1.723 9.341 1.00 91.69 561 MET A N 1
ATOM 4324 C CA . MET A 1 561 ? -9.442 -2.169 10.204 1.00 91.69 561 MET A CA 1
ATOM 4325 C C . MET A 1 561 ? -8.376 -1.074 10.291 1.00 91.69 561 MET A C 1
ATOM 4327 O O . MET A 1 561 ? -8.368 -0.162 9.467 1.00 91.69 561 MET A O 1
ATOM 4331 N N . GLU A 1 562 ? -7.473 -1.180 11.258 1.00 90.12 562 GLU A N 1
ATOM 4332 C CA . GLU A 1 562 ? -6.245 -0.386 11.341 1.00 90.12 562 GLU A CA 1
ATOM 4333 C C . GLU A 1 562 ? -5.062 -1.338 11.563 1.00 90.12 562 GLU A C 1
ATOM 4335 O O . GLU A 1 562 ? -5.121 -2.190 12.452 1.00 90.12 562 GLU A O 1
ATOM 4340 N N . GLU A 1 563 ? -3.984 -1.187 10.791 1.00 93.31 563 GLU A N 1
ATOM 4341 C CA . GLU A 1 563 ? -2.690 -1.793 11.131 1.00 93.31 563 GLU A CA 1
ATOM 4342 C C . GLU A 1 563 ? -2.008 -0.864 12.148 1.00 93.31 563 GLU A C 1
ATOM 4344 O O . GLU A 1 563 ? -1.751 0.309 11.870 1.00 93.31 563 GLU A O 1
ATOM 4349 N N . PHE A 1 564 ? -1.825 -1.357 13.372 1.00 96.94 564 PHE A N 1
ATOM 4350 C CA . PHE A 1 564 ? -1.392 -0.592 14.539 1.00 96.94 564 PHE A CA 1
ATOM 4351 C C . PHE A 1 564 ? 0.035 -0.968 14.942 1.00 96.94 564 PHE A C 1
ATOM 4353 O O . PHE A 1 564 ? 0.338 -2.143 15.150 1.00 96.94 564 PHE A O 1
ATOM 4360 N N . HIS A 1 565 ? 0.899 0.035 15.094 1.00 98.31 565 HIS A N 1
ATOM 4361 C CA . HIS A 1 565 ? 2.328 -0.129 15.349 1.00 98.31 565 HIS A CA 1
ATOM 4362 C C . HIS A 1 565 ? 2.722 0.512 16.679 1.00 98.31 565 HIS A C 1
ATOM 4364 O O . HIS A 1 565 ? 2.337 1.648 16.976 1.00 98.31 565 HIS A O 1
ATOM 4370 N N . ILE A 1 566 ? 3.582 -0.181 17.425 1.00 98.62 566 ILE A N 1
ATOM 4371 C CA . ILE A 1 566 ? 4.355 0.377 18.540 1.00 98.62 566 ILE A CA 1
ATOM 4372 C C . ILE A 1 566 ? 5.840 0.078 18.329 1.00 98.62 566 ILE A C 1
ATOM 4374 O O . ILE A 1 566 ? 6.207 -1.046 17.982 1.00 98.62 566 ILE A O 1
ATOM 4378 N N . GLY A 1 567 ? 6.717 1.058 18.531 1.00 98.31 567 GLY A N 1
ATOM 4379 C CA . GLY A 1 567 ? 8.151 0.851 18.340 1.00 98.31 567 GLY A CA 1
ATOM 4380 C C . GLY A 1 567 ? 8.972 2.121 18.193 1.00 98.31 567 GLY A C 1
ATOM 4381 O O . GLY A 1 567 ? 8.735 3.115 18.872 1.00 98.31 567 GLY A O 1
ATOM 4382 N N . LEU A 1 568 ? 9.963 2.058 17.307 1.00 98.19 568 LEU A N 1
ATOM 4383 C CA . LEU A 1 568 ? 10.772 3.187 16.861 1.00 98.19 568 LEU A CA 1
ATOM 4384 C C . LEU A 1 568 ? 10.949 3.086 15.347 1.00 98.19 568 LEU A C 1
ATOM 4386 O O . LEU A 1 568 ? 11.613 2.161 14.880 1.00 98.19 568 LEU A O 1
ATOM 4390 N N . LEU A 1 569 ? 10.409 4.046 14.598 1.00 96.94 569 LEU A N 1
ATOM 4391 C CA . LEU A 1 569 ? 10.660 4.236 13.167 1.00 96.94 569 LEU A CA 1
ATOM 4392 C C . LEU A 1 569 ? 11.210 5.646 12.929 1.00 96.94 569 LEU A C 1
ATOM 4394 O O . LEU A 1 569 ? 10.624 6.628 13.375 1.00 96.94 569 LEU A O 1
ATOM 4398 N N . THR A 1 570 ? 12.320 5.751 12.198 1.00 94.88 570 THR A N 1
ATOM 4399 C CA . THR A 1 570 ? 12.757 7.001 11.556 1.00 94.88 570 THR A CA 1
ATOM 4400 C C . THR A 1 570 ? 13.085 6.748 10.087 1.00 94.88 570 THR A C 1
ATOM 4402 O O . THR A 1 570 ? 13.535 5.658 9.723 1.00 94.88 570 THR A O 1
ATOM 4405 N N . LEU A 1 571 ? 12.911 7.776 9.258 1.00 89.56 571 LEU A N 1
ATOM 4406 C CA . LEU A 1 571 ? 13.303 7.795 7.849 1.00 89.56 571 LEU A CA 1
ATOM 4407 C C . LEU A 1 571 ? 14.145 9.031 7.522 1.00 89.56 571 LEU A C 1
ATOM 4409 O O . LEU A 1 571 ? 14.081 10.030 8.239 1.00 89.56 571 LEU A O 1
ATOM 4413 N N . SER A 1 572 ? 14.914 8.978 6.433 1.00 80.81 572 SER A N 1
ATOM 4414 C CA . SER A 1 572 ? 15.573 10.165 5.881 1.00 80.81 572 SER A CA 1
ATOM 4415 C C . SER A 1 572 ? 14.831 10.697 4.657 1.00 80.81 572 SER A C 1
ATOM 4417 O O . SER A 1 572 ? 14.694 10.007 3.649 1.00 80.81 572 SER A O 1
ATOM 4419 N N . ASN A 1 573 ? 14.414 11.964 4.707 1.00 73.31 573 ASN A N 1
ATOM 4420 C CA . ASN A 1 573 ? 13.680 12.623 3.616 1.00 73.31 573 ASN A CA 1
ATOM 4421 C C . ASN A 1 573 ? 14.484 12.739 2.303 1.00 73.31 573 ASN A C 1
ATOM 4423 O O . ASN A 1 573 ? 13.901 12.934 1.241 1.00 73.31 573 ASN A O 1
ATOM 4427 N N . ASP A 1 574 ? 15.815 12.633 2.366 1.00 75.94 574 ASP A N 1
ATOM 4428 C CA . ASP A 1 574 ? 16.721 12.635 1.209 1.00 75.94 574 ASP A CA 1
ATOM 4429 C C . ASP A 1 574 ? 17.040 11.224 0.672 1.00 75.94 574 ASP A C 1
ATOM 4431 O O . ASP A 1 574 ? 17.916 11.077 -0.181 1.00 75.94 574 ASP A O 1
ATOM 4435 N N . LYS A 1 575 ? 16.357 10.186 1.184 1.00 75.06 575 LYS A N 1
ATOM 4436 C CA . LYS A 1 575 ? 16.593 8.757 0.900 1.00 75.06 575 LYS A CA 1
ATOM 4437 C C . LYS A 1 575 ? 18.003 8.256 1.250 1.00 75.06 575 LYS A C 1
ATOM 4439 O O . LYS A 1 575 ? 18.375 7.141 0.879 1.00 75.06 575 LYS A O 1
ATOM 4444 N N . SER A 1 576 ? 18.811 9.043 1.963 1.00 83.38 576 SER A N 1
ATOM 4445 C CA . SER A 1 576 ? 20.082 8.564 2.506 1.00 83.38 576 SER A CA 1
ATOM 4446 C C . SER A 1 576 ? 19.839 7.645 3.705 1.00 83.38 576 SER A C 1
ATOM 4448 O O . SER A 1 576 ? 18.785 7.674 4.337 1.00 83.38 576 SER A O 1
ATOM 4450 N N . GLN A 1 577 ? 20.811 6.797 4.037 1.00 90.56 577 GLN A N 1
ATOM 4451 C CA . GLN A 1 577 ? 20.668 5.923 5.199 1.00 90.56 577 GLN A CA 1
ATOM 4452 C C . GLN A 1 577 ? 20.794 6.731 6.503 1.00 90.56 577 GLN A C 1
ATOM 4454 O O . GLN A 1 577 ? 21.826 7.394 6.681 1.00 90.56 577 GLN A O 1
ATOM 4459 N N . PRO A 1 578 ? 19.837 6.634 7.451 1.00 93.25 578 PRO A N 1
ATOM 4460 C CA . PRO A 1 578 ? 19.989 7.218 8.778 1.00 93.25 578 PRO A CA 1
ATOM 4461 C C . PRO A 1 578 ? 21.290 6.744 9.440 1.00 93.25 578 PRO A C 1
ATOM 4463 O O . PRO A 1 578 ? 21.568 5.547 9.567 1.00 93.25 578 PRO A O 1
ATOM 4466 N N . LYS A 1 579 ? 22.123 7.710 9.830 1.00 93.06 579 LYS A N 1
ATOM 4467 C CA . LYS A 1 579 ? 23.438 7.500 10.438 1.00 93.06 579 LYS A CA 1
ATOM 4468 C C . LYS A 1 579 ? 23.265 7.204 11.919 1.00 93.06 579 LYS A C 1
ATOM 4470 O O . LYS A 1 579 ? 23.229 8.112 12.743 1.00 93.06 579 LYS A O 1
ATOM 4475 N N . MET A 1 580 ? 23.191 5.920 12.238 1.00 95.38 580 MET A N 1
ATOM 4476 C CA . MET A 1 580 ? 23.040 5.465 13.614 1.00 95.38 580 MET A CA 1
ATOM 4477 C C . MET A 1 580 ? 24.382 5.407 14.360 1.00 95.38 580 MET A C 1
ATOM 4479 O O . MET A 1 580 ? 25.420 5.042 13.800 1.00 95.38 580 MET A O 1
ATOM 4483 N N . ALA A 1 581 ? 24.340 5.718 15.652 1.00 95.62 581 ALA A N 1
ATOM 4484 C CA . ALA A 1 581 ? 25.359 5.393 16.636 1.00 95.62 581 ALA A CA 1
ATOM 4485 C C . ALA A 1 581 ? 25.534 3.866 16.781 1.00 95.62 581 ALA A C 1
ATOM 4487 O O . ALA A 1 581 ? 24.759 3.062 16.260 1.00 95.62 581 ALA A O 1
ATOM 4488 N N . LYS A 1 582 ? 26.569 3.446 17.521 1.00 94.62 582 LYS A N 1
ATOM 4489 C CA . LYS A 1 582 ? 26.792 2.018 17.826 1.00 94.62 582 LYS A CA 1
ATOM 4490 C C . LYS A 1 582 ? 25.783 1.473 18.838 1.00 94.62 582 LYS A C 1
ATOM 4492 O O . LYS A 1 582 ? 25.556 0.268 18.890 1.00 94.62 582 LYS A O 1
ATOM 4497 N N . GLN A 1 583 ? 25.251 2.353 19.676 1.00 96.06 583 GLN A N 1
ATOM 4498 C CA . GLN A 1 583 ? 24.283 2.053 20.712 1.00 96.06 583 GLN A CA 1
ATOM 4499 C C . GLN A 1 583 ? 22.876 1.939 20.120 1.00 96.06 583 GLN A C 1
ATOM 4501 O O . GLN A 1 583 ? 22.497 2.700 19.227 1.00 96.06 583 GLN A O 1
ATOM 4506 N N . LYS A 1 584 ? 22.101 0.999 20.666 1.00 96.38 584 LYS A N 1
ATOM 4507 C CA . LYS A 1 584 ? 20.660 0.908 20.433 1.00 96.38 584 LYS A CA 1
ATOM 4508 C C . LYS A 1 584 ? 19.964 2.072 21.116 1.00 96.38 584 LYS A C 1
ATOM 4510 O O . LYS A 1 584 ? 20.242 2.328 22.284 1.00 96.38 584 LYS A O 1
ATOM 4515 N N . ASP A 1 585 ? 19.017 2.697 20.429 1.00 98.12 585 ASP A N 1
ATOM 4516 C CA . ASP A 1 585 ? 17.960 3.400 21.145 1.00 98.12 585 ASP A CA 1
ATOM 4517 C C . ASP A 1 585 ? 16.892 2.398 21.554 1.00 98.12 585 ASP A C 1
ATOM 4519 O O . ASP A 1 585 ? 16.486 1.553 20.758 1.00 98.12 585 ASP A O 1
ATOM 4523 N N . ILE A 1 586 ? 16.489 2.480 22.817 1.00 98.44 586 ILE A N 1
ATOM 4524 C CA . ILE A 1 586 ? 15.439 1.669 23.424 1.00 98.44 586 ILE A CA 1
ATOM 4525 C C . ILE A 1 586 ? 14.348 2.627 23.892 1.00 98.44 586 ILE A C 1
ATOM 4527 O O . ILE A 1 586 ? 14.655 3.687 24.451 1.00 98.44 586 ILE A O 1
ATOM 4531 N N . ILE A 1 587 ? 13.098 2.247 23.645 1.00 98.44 587 ILE A N 1
ATOM 4532 C CA . ILE A 1 587 ? 11.901 2.895 24.174 1.00 98.44 587 ILE A CA 1
ATOM 4533 C C . ILE A 1 587 ? 11.010 1.831 24.824 1.00 98.44 587 ILE A C 1
ATOM 4535 O O . ILE A 1 587 ? 10.986 0.672 24.398 1.00 98.44 587 ILE A O 1
ATOM 4539 N N . SER A 1 588 ? 10.297 2.224 25.870 1.00 98.75 588 SER A N 1
ATOM 4540 C CA . SER A 1 588 ? 9.500 1.340 26.712 1.00 98.75 588 SER A CA 1
ATOM 4541 C C . SER A 1 588 ? 8.009 1.596 26.501 1.00 98.75 588 SER A C 1
ATOM 4543 O O . SER A 1 588 ? 7.553 2.738 26.590 1.00 98.75 588 SER A O 1
ATOM 4545 N N . PHE A 1 589 ? 7.250 0.524 26.269 1.00 98.75 589 PHE A N 1
ATOM 4546 C CA . PHE A 1 589 ? 5.791 0.524 26.154 1.00 98.75 589 PHE A CA 1
ATOM 4547 C C . PHE A 1 589 ? 5.138 -0.277 27.280 1.00 98.75 589 PHE A C 1
ATOM 4549 O O . PHE A 1 589 ? 5.698 -1.256 27.770 1.00 98.75 589 PHE A O 1
ATOM 4556 N N . ASN A 1 590 ? 3.928 0.117 27.670 1.00 98.56 590 ASN A N 1
ATOM 4557 C CA . ASN A 1 590 ? 3.117 -0.575 28.672 1.00 98.56 590 ASN A CA 1
ATOM 4558 C C . ASN A 1 590 ? 1.624 -0.260 28.453 1.00 98.56 590 ASN A C 1
ATOM 4560 O O . ASN A 1 590 ? 1.282 0.778 27.881 1.00 98.56 590 ASN A O 1
ATOM 4564 N N . GLY A 1 591 ? 0.733 -1.162 28.876 1.00 97.62 591 GLY A N 1
ATOM 4565 C CA . GLY A 1 591 ? -0.717 -0.954 28.850 1.00 97.62 591 GLY A CA 1
ATOM 4566 C C . GLY A 1 591 ? -1.330 -0.927 27.450 1.00 97.62 591 GLY A C 1
ATOM 4567 O O . GLY A 1 591 ? -2.354 -0.272 27.249 1.00 97.62 591 GLY A O 1
ATOM 4568 N N . VAL A 1 592 ? -0.699 -1.598 26.483 1.00 98.50 592 VAL A N 1
ATOM 4569 C CA . VAL A 1 592 ? -1.084 -1.556 25.065 1.00 98.50 592 VAL A CA 1
ATOM 4570 C C . VAL A 1 592 ? -2.405 -2.296 24.828 1.00 98.50 592 VAL A C 1
ATOM 4572 O O . VAL A 1 592 ? -2.533 -3.478 25.146 1.00 98.50 592 VAL A O 1
ATOM 4575 N N . SER A 1 593 ? -3.403 -1.630 24.252 1.00 98.31 593 SER A N 1
ATOM 4576 C CA . SER A 1 593 ? -4.709 -2.240 23.947 1.00 98.31 593 SER A CA 1
ATOM 4577 C C . SER A 1 593 ? -5.499 -1.437 22.917 1.00 98.31 593 SER A C 1
ATOM 4579 O O . SER A 1 593 ? -5.268 -0.238 22.768 1.00 98.31 593 SER A O 1
ATOM 4581 N N . VAL A 1 594 ? -6.502 -2.059 22.296 1.00 98.50 594 VAL A N 1
ATOM 4582 C CA . VAL A 1 594 ? -7.525 -1.363 21.503 1.00 98.50 594 VAL A CA 1
ATOM 4583 C C . VAL A 1 594 ? -8.911 -1.795 21.981 1.00 98.50 594 VAL A C 1
ATOM 4585 O O . VAL A 1 594 ? -9.259 -2.973 21.953 1.00 98.50 594 VAL A O 1
ATOM 4588 N N . GLU A 1 595 ? -9.696 -0.839 22.471 1.00 98.06 595 GLU A N 1
ATOM 4589 C CA . GLU A 1 595 ? -10.929 -1.071 23.232 1.00 98.06 595 GLU A CA 1
ATOM 4590 C C . GLU A 1 595 ? -12.169 -0.561 22.461 1.00 98.06 595 GLU A C 1
ATOM 4592 O O . GLU A 1 595 ? -12.105 0.440 21.749 1.00 98.06 595 GLU A O 1
ATOM 4597 N N . LYS A 1 596 ? -13.341 -1.199 22.639 1.00 97.19 596 LYS A N 1
ATOM 4598 C CA . LYS A 1 596 ? -14.617 -0.810 21.972 1.00 97.19 596 LYS A CA 1
ATOM 4599 C C . LYS A 1 596 ? -15.236 0.512 22.468 1.00 97.19 596 LYS A C 1
ATOM 4601 O O . LYS A 1 596 ? -16.308 0.911 22.011 1.00 97.19 596 LYS A O 1
ATOM 4606 N N . LYS A 1 597 ? -14.630 1.142 23.474 1.00 96.81 597 LYS A N 1
ATOM 4607 C CA . LYS A 1 597 ? -15.116 2.343 24.167 1.00 96.81 597 LYS A CA 1
ATOM 4608 C C . LYS A 1 597 ? -13.934 3.121 24.731 1.00 96.81 597 LYS A C 1
ATOM 4610 O O . LYS A 1 597 ? -12.928 2.519 25.098 1.00 96.81 597 LYS A O 1
ATOM 4615 N N . VAL A 1 598 ? -14.093 4.432 24.884 1.00 98.00 598 VAL A N 1
ATOM 4616 C CA . VAL A 1 598 ? -13.138 5.259 25.632 1.00 98.00 598 VAL A CA 1
ATOM 4617 C C . VAL A 1 598 ? -13.076 4.789 27.092 1.00 98.00 598 VAL A C 1
ATOM 4619 O O . VAL A 1 598 ? -14.103 4.689 27.766 1.00 98.00 598 VAL A O 1
ATOM 4622 N N . ILE A 1 599 ? -11.865 4.509 27.579 1.00 96.19 599 ILE A N 1
ATOM 4623 C CA . ILE A 1 599 ? -11.569 4.151 28.974 1.00 96.19 599 ILE A CA 1
ATOM 4624 C C . ILE A 1 599 ? -10.451 5.075 29.455 1.00 96.19 599 ILE A C 1
ATOM 4626 O O . ILE A 1 599 ? -9.299 4.909 29.068 1.00 96.19 599 ILE A O 1
ATOM 4630 N N . THR A 1 600 ? -10.789 6.075 30.269 1.00 96.12 600 THR A N 1
ATOM 4631 C CA . THR A 1 600 ? -9.815 7.079 30.728 1.00 96.12 600 THR A CA 1
ATOM 4632 C C . THR A 1 600 ? -9.083 6.704 32.010 1.00 96.12 600 THR A C 1
ATOM 4634 O O . THR A 1 600 ? -8.055 7.310 32.292 1.00 96.12 600 THR A O 1
ATOM 4637 N N . SER A 1 601 ? -9.596 5.745 32.785 1.00 93.94 601 SER A N 1
ATOM 4638 C CA . SER A 1 601 ? -8.957 5.301 34.027 1.00 93.94 601 SER A CA 1
ATOM 4639 C C . SER A 1 601 ? -7.573 4.729 33.745 1.00 93.94 601 SER A C 1
ATOM 4641 O O . SER A 1 601 ? -7.479 3.900 32.829 1.00 93.94 601 SER A O 1
ATOM 4643 N N . ALA A 1 602 ? -6.572 5.147 34.531 1.00 83.75 602 ALA A N 1
ATOM 4644 C CA . ALA A 1 602 ? -5.178 4.707 34.429 1.00 83.75 602 ALA A CA 1
ATOM 4645 C C . ALA A 1 602 ? -5.074 3.202 34.141 1.00 83.75 602 ALA A C 1
ATOM 4647 O O . ALA A 1 602 ? -5.396 2.355 35.002 1.00 83.75 602 ALA A O 1
#

InterPro domains:
  IPR041524 Glycoside hydrolase 131, catalytic N-terminal [PF18271] (31-258)
  IPR041524 Glycoside hydrolase 131, catalytic N-terminal [PF18271] (367-598)
  IPR041524 Glycoside hydrolase 131, catalytic N-terminal [PTHR34612] (15-260)